Protein AF-0000000076926755 (afdb_homodimer)

Sequence (490 aa):
MQSTLSSTAERVESVRNDLKKEFGEQHVWGTVCDVREGKDVKALVDFARDKLEYIDIWINNAGSNAYSYKPLVETSDEALIEVITTNTLGLMLCCREAINMMWNQPRGGHIFNIDGAGSDGRPTPRFAAYGATKRSVVHLTKSLQAELQMNEVNNVVVHNLSPGMVTTDLLMSGATTKQAKFFINILAETPDVVADYLVPNIREIPTNQSMKPTYIRFLTGLKAYSRIFSRIAFGARRNKYVAEDMQSTLSSTAERVESVRNDLKKEFGEQHVWGTVCDVREGKDVKALVDFARDKLEYIDIWINNAGSNAYSYKPLVETSDEALIEVITTNTLGLMLCCREAINMMWNQPRGGHIFNIDGAGSDGRPTPRFAAYGATKRSVVHLTKSLQAELQMNEVNNVVVHNLSPGMVTTDLLMSGATTKQAKFFINILAETPDVVADYLVPNIREIPTNQSMKPTYIRFLTGLKAYSRIFSRIAFGARRNKYVAED

Nearest PDB structures (foldseek):
  3i4f-assembly1_D  TM=7.980E-01  e=2.449E-10  Bacillus thuringiensis serovar kurstaki str. T03a001
  3i4f-assembly1_C  TM=8.045E-01  e=3.975E-10  Bacillus thuringiensis serovar kurstaki str. T03a001
  3i4f-assembly1_B  TM=7.964E-01  e=2.937E-10  Bacillus thuringiensis serovar kurstaki str. T03a001
  6f9q-assembly1_B  TM=8.185E-01  e=1.182E-09  Nepeta racemosa
  7dld-assembly1_A-2  TM=7.959E-01  e=2.443E-09  Candida parapsilosis

Secondary structure (DSSP, 8-state):
-EEEEES-HHHHHHHHHHHHHHH-GGGEEEEE--TT-HHHHHHHHHHHHHHHSS-SEEEE-----TT--S-GGG--HHHHHHHHIIIIIHHHHHHHHHHHHHHTSTT-EEEEEE--TTTTS---TT-HHHHHHHHHHHHHHHHHHHHHHHTT--SEEEEEEE--SB--HHHHHTTTSHHHHHHHHHH-B-HHHHHHHHHHHHHHHHHTT--S--EEESS-HHHHHHHHHHHHHH-TTTTSSS---/-EEEEES-HHHHHHHHHHHHHHH-GGGEEEEE--TT-HHHHHHHHHHHHHHHSS-SEEEE-----TT--S-GGG--HHHHHHHHIIIIIHHHHHHHHHHHHHHTSTT-EEEEEE--TTTTS---TT-HHHHHHHHHHHHHHHHHHHHHHHTT--SEEEEEEE--SB--HHHHHTTTSHHHHHHHHHH-B-HHHHHHHHHHHHHHHHHTT--S--EEESS-HHHHHHHHHHHHHH-TTTTSSS---

Foldseek 3Di:
DDEDEDQDPVVQVVVQVVVCVVPNNLPYDYDYADLLDLVRLLVVLVVCCVNPVAAAEAELDWADQLLFQAAPVPDDPVSLCCHCSGLAVSVVSNVVNLQVRQLPDPQRYEYEYEADALCVPDQDGSSRSNNVSRVVRNVVQVVVQVVCVVVVRQNYHYEYEYLWAEPDSVLVVPCDDLVSVVLCLQTYDYPVVSCVPVVVVSVVCVVVPPRDYYYHHPDDPVNSVVSVCCCVPPVPSACVPHHHD/DDEDEDQDPVVQVVVQVVVCVVPNNLPYDYDYADLLDLVRLLVVLVVCCVNPVAAAEAELDWADQLLFQAAPVPDDPVSLCCHCSGLAVSVVSNVVNLQVRQLPDPQRYEYEYEADALCVPDQDGSSRSNNVSRVVSNVVQVVVQVVCVVVVRQNYHYEYEYLWAEPDSVLVVPCPDLVSVVLCLQTYDYPVVSCVPVVVVSVVCVVVPPRDYYYHHPDDPVNSVVSVCCCVPPVPSACVPHHHD

Structure (mmCIF, N/CA/C/O backbone):
data_AF-0000000076926755-model_v1
#
loop_
_entity.id
_entity.type
_entity.pdbx_description
1 polymer 'Chlorophyll(Ide) b reductase NOL, chloroplastic'
#
loop_
_atom_site.group_PDB
_atom_site.id
_atom_site.type_symbol
_atom_site.label_atom_id
_atom_site.label_alt_id
_atom_site.label_comp_id
_atom_site.label_asym_id
_atom_site.label_entity_id
_atom_site.label_seq_id
_atom_site.pdbx_PDB_ins_code
_atom_site.Cartn_x
_atom_site.Cartn_y
_atom_site.Cartn_z
_atom_site.occupancy
_atom_site.B_iso_or_equiv
_atom_site.auth_seq_id
_atom_site.auth_comp_id
_atom_site.auth_asym_id
_atom_site.auth_atom_id
_atom_site.pdbx_PDB_model_num
ATOM 1 N N . MET A 1 1 ? -6.684 28.828 9.633 1 37.5 1 MET A N 1
ATOM 2 C CA . MET A 1 1 ? -6.965 28.875 8.203 1 37.5 1 MET A CA 1
ATOM 3 C C . MET A 1 1 ? -7.09 27.469 7.633 1 37.5 1 MET A C 1
ATOM 5 O O . MET A 1 1 ? -6.293 26.578 7.961 1 37.5 1 MET A O 1
ATOM 9 N N . GLN A 1 2 ? -8.445 27.219 7.375 1 45.62 2 GLN A N 1
ATOM 10 C CA . GLN A 1 2 ? -8.742 25.875 6.902 1 45.62 2 GLN A CA 1
ATOM 11 C C . GLN A 1 2 ? -8.875 25.844 5.379 1 45.62 2 GLN A C 1
ATOM 13 O O . GLN A 1 2 ? -9.445 26.766 4.781 1 45.62 2 GLN A O 1
ATOM 18 N N . SER A 1 3 ? -7.938 25.25 4.594 1 45.09 3 SER A N 1
ATOM 19 C CA . SER A 1 3 ? -8.117 25.047 3.16 1 45.09 3 SER A CA 1
ATOM 20 C C . SER A 1 3 ? -8.703 23.672 2.863 1 45.09 3 SER A C 1
ATOM 22 O O . SER A 1 3 ? -8.359 22.688 3.52 1 45.09 3 SER A O 1
ATOM 24 N N . THR A 1 4 ? -9.898 23.812 2.184 1 48.66 4 THR A N 1
ATOM 25 C CA . THR A 1 4 ? -10.547 22.578 1.737 1 48.66 4 THR A CA 1
ATOM 26 C C . THR A 1 4 ? -10.242 22.312 0.268 1 48.66 4 THR A C 1
ATOM 28 O O . THR A 1 4 ? -10.266 23.234 -0.556 1 48.66 4 THR A O 1
ATOM 31 N N . LEU A 1 5 ? -9.805 21.125 -0.009 1 54.97 5 LEU A N 1
ATOM 32 C CA . LEU A 1 5 ? -9.492 20.688 -1.364 1 54.97 5 LEU A CA 1
ATOM 33 C C . LEU A 1 5 ? -10.445 19.594 -1.812 1 54.97 5 LEU A C 1
ATOM 35 O O . LEU A 1 5 ? -10.82 18.734 -1.014 1 54.97 5 LEU A O 1
ATOM 39 N N . SER A 1 6 ? -11.18 19.953 -2.865 1 61 6 SER A N 1
ATOM 40 C CA . SER A 1 6 ? -11.984 18.891 -3.482 1 61 6 SER A CA 1
ATOM 41 C C . SER A 1 6 ? -11.688 18.781 -4.973 1 61 6 SER A C 1
ATOM 43 O O . SER A 1 6 ? -11.07 19.672 -5.562 1 61 6 SER A O 1
ATOM 45 N N . SER A 1 7 ? -12.102 17.719 -5.492 1 66.38 7 SER A N 1
ATOM 46 C CA . SER A 1 7 ? -11.844 17.453 -6.902 1 66.38 7 SER A CA 1
ATOM 47 C C . SER A 1 7 ? -12.859 18.172 -7.793 1 66.38 7 SER A C 1
ATOM 49 O O . SER A 1 7 ? -12.648 18.297 -9 1 66.38 7 SER A O 1
ATOM 51 N N . THR A 1 8 ? -13.844 18.656 -7.094 1 69.69 8 THR A N 1
ATOM 52 C CA . THR A 1 8 ? -14.836 19.297 -7.949 1 69.69 8 THR A CA 1
ATOM 53 C C . THR A 1 8 ? -15.086 20.734 -7.496 1 69.69 8 THR A C 1
ATOM 55 O O . THR A 1 8 ? -15.188 21.016 -6.301 1 69.69 8 THR A O 1
ATOM 58 N N . ALA A 1 9 ? -15.242 21.578 -8.508 1 75.19 9 ALA A N 1
ATOM 59 C CA . ALA A 1 9 ? -15.414 23 -8.281 1 75.19 9 ALA A CA 1
ATOM 60 C C . ALA A 1 9 ? -16.703 23.297 -7.512 1 75.19 9 ALA A C 1
ATOM 62 O O . ALA A 1 9 ? -16.719 24.125 -6.609 1 75.19 9 ALA A O 1
ATOM 63 N N . GLU A 1 10 ? -17.734 22.609 -7.871 1 75.19 10 GLU A N 1
ATOM 64 C CA . GLU A 1 10 ? -19.031 22.844 -7.23 1 75.19 10 GLU A CA 1
ATOM 65 C C . GLU A 1 10 ? -18.969 22.547 -5.738 1 75.19 10 GLU A C 1
ATOM 67 O O . GLU A 1 10 ? -19.484 23.312 -4.922 1 75.19 10 GLU A O 1
ATOM 72 N N . ARG A 1 11 ? -18.359 21.578 -5.484 1 76.5 11 ARG A N 1
ATOM 73 C CA . ARG A 1 11 ? -18.234 21.203 -4.082 1 76.5 11 ARG A CA 1
ATOM 74 C C . ARG A 1 11 ? -17.359 22.188 -3.32 1 76.5 11 ARG A C 1
ATOM 76 O O . ARG A 1 11 ? -17.641 22.516 -2.166 1 76.5 11 ARG A O 1
ATOM 83 N N . VAL A 1 12 ? -16.359 22.688 -3.943 1 80.56 12 VAL A N 1
ATOM 84 C CA . VAL A 1 12 ? -15.461 23.641 -3.309 1 80.56 12 VAL A CA 1
ATOM 85 C C . VAL A 1 12 ? -16.219 24.938 -2.988 1 80.56 12 VAL A C 1
ATOM 87 O O . VAL A 1 12 ? -16.125 25.453 -1.876 1 80.56 12 VAL A O 1
ATOM 90 N N . GLU A 1 13 ? -16.938 25.328 -3.924 1 82.12 13 GLU A N 1
ATOM 91 C CA . GLU A 1 13 ? -17.672 26.578 -3.754 1 82.12 13 GLU A CA 1
ATOM 92 C C . GLU A 1 13 ? -18.734 26.453 -2.666 1 82.12 13 GLU A C 1
ATOM 94 O O . GLU A 1 13 ? -18.906 27.359 -1.848 1 82.12 13 GLU A O 1
ATOM 99 N N . SER A 1 14 ? -19.422 25.344 -2.691 1 82.06 14 SER A N 1
ATOM 100 C CA . SER A 1 14 ? -20.453 25.125 -1.7 1 82.06 14 SER A CA 1
ATOM 101 C C . SER A 1 14 ? -19.891 25.094 -0.287 1 82.06 14 SER A C 1
ATOM 103 O O . SER A 1 14 ? -20.391 25.781 0.604 1 82.06 14 SER A O 1
ATOM 105 N N . VAL A 1 15 ? -18.875 24.406 -0.114 1 81.5 15 VAL A N 1
ATOM 106 C CA . VAL A 1 15 ? -18.25 24.281 1.201 1 81.5 15 VAL A CA 1
ATOM 107 C C . VAL A 1 15 ? -17.641 25.609 1.622 1 81.5 15 VAL A C 1
ATOM 109 O O . VAL A 1 15 ? -17.766 26.016 2.779 1 81.5 15 VAL A O 1
ATOM 112 N N . ARG A 1 16 ? -17.016 26.266 0.679 1 83.38 16 ARG A N 1
ATOM 113 C CA . ARG A 1 16 ? -16.422 27.562 0.961 1 83.38 16 ARG A CA 1
ATOM 114 C C . ARG A 1 16 ? -17.469 28.562 1.439 1 83.38 16 ARG A C 1
ATOM 116 O O . ARG A 1 16 ? -17.25 29.281 2.41 1 83.38 16 ARG A O 1
ATOM 123 N N . ASN A 1 17 ? -18.531 28.562 0.811 1 85.44 17 ASN A N 1
ATOM 124 C CA . ASN A 1 17 ? -19.594 29.484 1.164 1 85.44 17 ASN A CA 1
ATOM 125 C C . ASN A 1 17 ? -20.156 29.188 2.559 1 85.44 17 ASN A C 1
ATOM 127 O O . ASN A 1 17 ? -20.391 30.109 3.338 1 85.44 17 ASN A O 1
ATOM 131 N N . ASP A 1 18 ? -20.281 27.984 2.803 1 84.31 18 ASP A N 1
ATOM 132 C CA . ASP A 1 18 ? -20.781 27.594 4.113 1 84.31 18 ASP A CA 1
ATOM 133 C C . ASP A 1 18 ? -19.812 27.984 5.219 1 84.31 18 ASP A C 1
ATOM 135 O O . ASP A 1 18 ? -20.219 28.5 6.266 1 84.31 18 ASP A O 1
ATOM 139 N N . LEU A 1 19 ? -18.562 27.797 4.98 1 85.62 19 LEU A N 1
ATOM 140 C CA . LEU A 1 19 ? -17.547 28.062 5.988 1 85.62 19 LEU A CA 1
ATOM 141 C C . LEU A 1 19 ? -17.328 29.562 6.152 1 85.62 19 LEU A C 1
ATOM 143 O O . LEU A 1 19 ? -17.078 30.047 7.262 1 85.62 19 LEU A O 1
ATOM 147 N N . LYS A 1 20 ? -17.484 30.234 5.082 1 85.19 20 LYS A N 1
ATOM 148 C CA . LYS A 1 20 ? -17.344 31.688 5.141 1 85.19 20 LYS A CA 1
ATOM 149 C C . LYS A 1 20 ? -18.453 32.312 5.988 1 85.19 20 LYS A C 1
ATOM 151 O O . LYS A 1 20 ? -18.203 33.281 6.711 1 85.19 20 LYS A O 1
ATOM 156 N N . LYS A 1 21 ? -19.562 31.797 5.836 1 87.5 21 LYS A N 1
ATOM 157 C CA . LYS A 1 21 ? -20.688 32.312 6.613 1 87.5 21 LYS A CA 1
ATOM 158 C C . LYS A 1 21 ? -20.469 32.062 8.109 1 87.5 21 LYS A C 1
ATOM 160 O O . LYS A 1 21 ? -20.797 32.938 8.93 1 87.5 21 LYS A O 1
ATOM 165 N N . GLU A 1 22 ? -19.812 31.031 8.328 1 83.81 22 GLU A N 1
ATOM 166 C CA . GLU A 1 22 ? -19.672 30.641 9.727 1 83.81 22 GLU A CA 1
ATOM 167 C C . GLU A 1 22 ? -18.438 31.281 10.359 1 83.81 22 GLU A C 1
ATOM 169 O O . GLU A 1 22 ? -18.453 31.672 11.531 1 83.81 22 GLU A O 1
ATOM 174 N N . PHE A 1 23 ? -17.375 31.422 9.625 1 84.56 23 PHE A N 1
ATOM 175 C CA . PHE A 1 23 ? -16.094 31.766 10.258 1 84.56 23 PHE A CA 1
ATOM 176 C C . PHE A 1 23 ? -15.562 33.094 9.711 1 84.56 23 PHE A C 1
ATOM 178 O O . PHE A 1 23 ? -14.578 33.625 10.234 1 84.56 23 PHE A O 1
ATOM 185 N N . GLY A 1 24 ? -16.188 33.594 8.656 1 83.12 24 GLY A N 1
ATOM 186 C CA . GLY A 1 24 ? -15.734 34.844 8.062 1 83.12 24 GLY A CA 1
ATOM 187 C C . GLY A 1 24 ? -14.906 34.625 6.809 1 83.12 24 GLY A C 1
ATOM 188 O O . GLY A 1 24 ? -14.227 33.594 6.668 1 83.12 24 GLY A O 1
ATOM 189 N N . GLU A 1 25 ? -14.93 35.531 5.926 1 79.06 25 GLU A N 1
ATOM 190 C CA . GLU A 1 25 ? -14.32 35.469 4.602 1 79.06 25 GLU A CA 1
ATOM 191 C C . GLU A 1 25 ? -12.797 35.375 4.703 1 79.06 25 GLU A C 1
ATOM 193 O O . GLU A 1 25 ? -12.141 34.781 3.852 1 79.06 25 GLU A O 1
ATOM 198 N N . GLN A 1 26 ? -12.344 35.875 5.742 1 78.56 26 GLN A N 1
ATOM 199 C CA . GLN A 1 26 ? -10.891 36 5.852 1 78.56 26 GLN A CA 1
ATOM 200 C C . GLN A 1 26 ? -10.273 34.719 6.395 1 78.56 26 GLN A C 1
ATOM 202 O O . GLN A 1 26 ? -9.047 34.562 6.414 1 78.56 26 GLN A O 1
ATOM 207 N N . HIS A 1 27 ? -11.078 33.781 6.609 1 85.06 27 HIS A N 1
ATOM 208 C CA . HIS A 1 27 ? -10.547 32.625 7.297 1 85.06 27 HIS A CA 1
ATOM 209 C C . HIS A 1 27 ? -10.664 31.359 6.434 1 85.06 27 HIS A C 1
ATOM 211 O O . HIS A 1 27 ? -10.188 30.297 6.812 1 85.06 27 HIS A O 1
ATOM 217 N N . VAL A 1 28 ? -11.25 31.531 5.242 1 88.69 28 VAL A N 1
ATOM 218 C CA . VAL A 1 28 ? -11.547 30.344 4.453 1 88.69 28 VAL A CA 1
ATOM 219 C C . VAL A 1 28 ? -11.156 30.578 2.994 1 88.69 28 VAL A C 1
ATOM 221 O O . VAL A 1 28 ? -11.539 31.594 2.402 1 88.69 28 VAL A O 1
ATOM 224 N N . TRP A 1 29 ? -10.336 29.703 2.521 1 89.81 29 TRP A N 1
ATOM 225 C CA . TRP A 1 29 ? -9.992 29.703 1.104 1 89.81 29 TRP A CA 1
ATOM 226 C C . TRP A 1 29 ? -10.266 28.344 0.477 1 89.81 29 TRP A C 1
ATOM 228 O O . TRP A 1 29 ? -10.266 27.328 1.172 1 89.81 29 TRP A O 1
ATOM 238 N N . GLY A 1 30 ? -10.625 28.328 -0.772 1 89.19 30 GLY A N 1
ATOM 239 C CA . GLY A 1 30 ? -10.867 27.094 -1.486 1 89.19 30 GLY A CA 1
ATOM 240 C C . GLY A 1 30 ? -10.359 27.109 -2.914 1 89.19 30 GLY A C 1
ATOM 241 O O . GLY A 1 30 ? -10.414 28.141 -3.584 1 89.19 30 GLY A O 1
ATOM 242 N N . THR A 1 31 ? -9.82 26.062 -3.338 1 90.88 31 THR A N 1
ATOM 243 C CA . THR A 1 31 ? -9.406 25.891 -4.727 1 90.88 31 THR A CA 1
ATOM 244 C C . THR A 1 31 ? -9.586 24.453 -5.18 1 90.88 31 THR A C 1
ATOM 246 O O . THR A 1 31 ? -9.68 23.547 -4.348 1 90.88 31 THR A O 1
ATOM 249 N N . VAL A 1 32 ? -9.758 24.266 -6.453 1 92.06 32 VAL A N 1
ATOM 250 C CA . VAL A 1 32 ? -9.883 22.922 -7.027 1 92.06 32 VAL A CA 1
ATOM 251 C C . VAL A 1 32 ? -8.5 22.297 -7.207 1 92.06 32 VAL A C 1
ATOM 253 O O . VAL A 1 32 ? -7.574 22.969 -7.676 1 92.06 32 VAL A O 1
ATOM 256 N N . CYS A 1 33 ? -8.383 21.078 -6.754 1 93.94 33 CYS A N 1
ATOM 257 C CA . CYS A 1 33 ? -7.117 20.359 -6.871 1 93.94 33 CYS A CA 1
ATOM 258 C C . CYS A 1 33 ? -7.359 18.875 -7.074 1 93.94 33 CYS A C 1
ATOM 260 O O . CYS A 1 33 ? -7.996 18.219 -6.242 1 93.94 33 CYS A O 1
ATOM 262 N N . ASP A 1 34 ? -6.938 18.375 -8.195 1 94.62 34 ASP A N 1
ATOM 263 C CA . ASP A 1 34 ? -6.848 16.922 -8.359 1 94.62 34 ASP A CA 1
ATOM 264 C C . ASP A 1 34 ? -5.523 16.391 -7.824 1 94.62 34 ASP A C 1
ATOM 266 O O . ASP A 1 34 ? -4.477 16.578 -8.445 1 94.62 34 ASP A O 1
ATOM 270 N N . VAL A 1 35 ? -5.582 15.695 -6.691 1 96.38 35 VAL A N 1
ATOM 271 C CA . VAL A 1 35 ? -4.371 15.297 -5.984 1 96.38 35 VAL A CA 1
ATOM 272 C C . VAL A 1 35 ? -3.594 14.281 -6.82 1 96.38 35 VAL A C 1
ATOM 274 O O . VAL A 1 35 ? -2.426 14 -6.543 1 96.38 35 VAL A O 1
ATOM 277 N N . ARG A 1 36 ? -4.215 13.727 -7.859 1 96 36 ARG A N 1
ATOM 278 C CA . ARG A 1 36 ? -3.574 12.734 -8.719 1 96 36 ARG A CA 1
ATOM 279 C C . ARG A 1 36 ? -2.627 13.391 -9.711 1 96 36 ARG A C 1
ATOM 281 O O . ARG A 1 36 ? -1.838 12.711 -10.375 1 96 36 ARG A O 1
ATOM 288 N N . GLU A 1 37 ? -2.721 14.664 -9.805 1 96.5 37 GLU A N 1
ATOM 289 C CA . GLU A 1 37 ? -1.936 15.438 -10.758 1 96.5 37 GLU A CA 1
ATOM 290 C C . GLU A 1 37 ? -0.885 16.297 -10.055 1 96.5 37 GLU A C 1
ATOM 292 O O . GLU A 1 37 ? -1.224 17.234 -9.328 1 96.5 37 GLU A O 1
ATOM 297 N N . GLY A 1 38 ? 0.389 16.031 -10.414 1 96.88 38 GLY A N 1
ATOM 298 C CA . GLY A 1 38 ? 1.483 16.75 -9.789 1 96.88 38 GLY A CA 1
ATOM 299 C C . GLY A 1 38 ? 1.378 18.266 -9.969 1 96.88 38 GLY A C 1
ATOM 300 O O . GLY A 1 38 ? 1.615 19.016 -9.023 1 96.88 38 GLY A O 1
ATOM 301 N N . LYS A 1 39 ? 1.017 18.672 -11.102 1 97.19 39 LYS A N 1
ATOM 302 C CA . LYS A 1 39 ? 0.917 20.094 -11.398 1 97.19 39 LYS A CA 1
ATOM 303 C C . LYS A 1 39 ? -0.149 20.766 -10.539 1 97.19 39 LYS A C 1
ATOM 305 O O . LYS A 1 39 ? 0.01 21.906 -10.125 1 97.19 39 LYS A O 1
ATOM 310 N N . ASP A 1 40 ? -1.27 20.078 -10.281 1 96.38 40 ASP A N 1
ATOM 311 C CA . ASP A 1 40 ? -2.336 20.625 -9.453 1 96.38 40 ASP A CA 1
ATOM 312 C C . ASP A 1 40 ? -1.882 20.766 -8 1 96.38 40 ASP A C 1
ATOM 314 O O . ASP A 1 40 ? -2.221 21.734 -7.328 1 96.38 40 ASP A O 1
ATOM 318 N N . VAL A 1 41 ? -1.158 19.781 -7.496 1 96.75 41 VAL A N 1
ATOM 319 C CA . VAL A 1 41 ? -0.674 19.812 -6.121 1 96.75 41 VAL A CA 1
ATOM 320 C C . VAL A 1 41 ? 0.318 20.969 -5.949 1 96.75 41 VAL A C 1
ATOM 322 O O . VAL A 1 41 ? 0.284 21.688 -4.949 1 96.75 41 VAL A O 1
ATOM 325 N N . LYS A 1 42 ? 1.148 21.125 -6.914 1 96.5 42 LYS A N 1
ATOM 326 C CA . LYS A 1 42 ? 2.07 22.25 -6.879 1 96.5 42 LYS A CA 1
ATOM 327 C C . LYS A 1 42 ? 1.312 23.578 -6.871 1 96.5 42 LYS A C 1
ATOM 329 O O . LYS A 1 42 ? 1.674 24.5 -6.133 1 96.5 42 LYS A O 1
ATOM 334 N N . ALA A 1 43 ? 0.342 23.656 -7.707 1 96.06 43 ALA A N 1
ATOM 335 C CA . ALA A 1 43 ? -0.483 24.859 -7.758 1 96.06 43 ALA A CA 1
ATOM 336 C C . ALA A 1 43 ? -1.163 25.125 -6.418 1 96.06 43 ALA A C 1
ATOM 338 O O . ALA A 1 43 ? -1.342 26.266 -6.016 1 96.06 43 ALA A O 1
ATOM 339 N N . LEU A 1 44 ? -1.587 24.062 -5.789 1 94.81 44 LEU A N 1
ATOM 340 C CA . LEU A 1 44 ? -2.199 24.172 -4.469 1 94.81 44 LEU A CA 1
ATOM 341 C C . LEU A 1 44 ? -1.22 24.781 -3.467 1 94.81 44 LEU A C 1
ATOM 343 O O . LEU A 1 44 ? -1.598 25.641 -2.662 1 94.81 44 LEU A O 1
ATOM 347 N N . VAL A 1 45 ? 0.022 24.359 -3.506 1 94.62 45 VAL A N 1
ATOM 348 C CA . VAL A 1 45 ? 1.057 24.875 -2.617 1 94.62 45 VAL A CA 1
ATOM 349 C C . VAL A 1 45 ? 1.284 26.359 -2.896 1 94.62 45 VAL A C 1
ATOM 351 O O . VAL A 1 45 ? 1.357 27.172 -1.969 1 94.62 45 VAL A O 1
ATOM 354 N N . ASP A 1 46 ? 1.358 26.672 -4.148 1 94.69 46 ASP A N 1
ATOM 355 C CA . ASP A 1 46 ? 1.537 28.062 -4.531 1 94.69 46 ASP A CA 1
ATOM 356 C C . ASP A 1 46 ? 0.37 28.922 -4.043 1 94.69 46 ASP A C 1
ATOM 358 O O . ASP A 1 46 ? 0.573 30.016 -3.531 1 94.69 46 ASP A O 1
ATOM 362 N N . PHE A 1 47 ? -0.823 28.438 -4.227 1 94 47 PHE A N 1
ATOM 363 C CA . PHE A 1 47 ? -2.035 29.109 -3.775 1 94 47 PHE A CA 1
ATOM 364 C C . PHE A 1 47 ? -1.993 29.344 -2.27 1 94 47 PHE A C 1
ATOM 366 O O . PHE A 1 47 ? -2.299 30.438 -1.796 1 94 47 PHE A O 1
ATOM 373 N N . ALA A 1 48 ? -1.626 28.312 -1.55 1 91.81 48 ALA A N 1
ATOM 374 C CA . ALA A 1 48 ? -1.545 28.406 -0.094 1 91.81 48 ALA A CA 1
ATOM 375 C C . ALA A 1 48 ? -0.498 29.438 0.335 1 91.81 48 ALA A C 1
ATOM 377 O O . ALA A 1 48 ? -0.724 30.203 1.269 1 91.81 48 ALA A O 1
ATOM 378 N N . ARG A 1 49 ? 0.631 29.438 -0.314 1 90.88 49 ARG A N 1
ATOM 379 C CA . ARG A 1 49 ? 1.682 30.406 -0.009 1 90.88 49 ARG A CA 1
ATOM 380 C C . ARG A 1 49 ? 1.206 31.828 -0.263 1 90.88 49 ARG A C 1
ATOM 382 O O . ARG A 1 49 ? 1.494 32.75 0.522 1 90.88 49 ARG A O 1
ATOM 389 N N . ASP A 1 50 ? 0.53 31.953 -1.307 1 92.69 50 ASP A N 1
ATOM 390 C CA . ASP A 1 50 ? 0.047 33.281 -1.686 1 92.69 50 ASP A CA 1
ATOM 391 C C . ASP A 1 50 ? -0.969 33.812 -0.673 1 92.69 50 ASP A C 1
ATOM 393 O O . ASP A 1 50 ? -0.947 35 -0.318 1 92.69 50 ASP A O 1
ATOM 397 N N . LYS A 1 51 ? -1.78 32.938 -0.207 1 90.69 51 LYS A N 1
ATOM 398 C CA . LYS A 1 51 ? -2.893 33.344 0.634 1 90.69 51 LYS A CA 1
ATOM 399 C C . LYS A 1 51 ? -2.5 33.344 2.107 1 90.69 51 LYS A C 1
ATOM 401 O O . LYS A 1 51 ? -2.963 34.188 2.881 1 90.69 51 LYS A O 1
ATOM 406 N N . LEU A 1 52 ? -1.679 32.406 2.473 1 90.5 52 LEU A N 1
ATOM 407 C CA . LEU A 1 52 ? -1.439 32.188 3.895 1 90.5 52 LEU A CA 1
ATOM 408 C C . LEU A 1 52 ? 0.003 32.531 4.262 1 90.5 52 LEU A C 1
ATOM 410 O O . LEU A 1 52 ? 0.33 32.656 5.441 1 90.5 52 LEU A O 1
ATOM 414 N N . GLU A 1 53 ? 0.893 32.594 3.248 1 89.38 53 GLU A N 1
ATOM 415 C CA . GLU A 1 53 ? 2.318 32.875 3.42 1 89.38 53 GLU A CA 1
ATOM 416 C C . GLU A 1 53 ? 3.055 31.609 3.904 1 89.38 53 GLU A C 1
ATOM 418 O O . GLU A 1 53 ? 4.129 31.281 3.396 1 89.38 53 GLU A O 1
ATOM 423 N N . TYR A 1 54 ? 2.447 30.984 4.961 1 91.88 54 TYR A N 1
ATOM 424 C CA . TYR A 1 54 ? 3.023 29.734 5.445 1 91.88 54 TYR A CA 1
ATOM 425 C C . TYR A 1 54 ? 1.933 28.766 5.906 1 91.88 54 TYR A C 1
ATOM 427 O O . TYR A 1 54 ? 0.783 29.172 6.098 1 91.88 54 TYR A O 1
ATOM 435 N N . ILE A 1 55 ? 2.314 27.484 6.023 1 93.44 55 ILE A N 1
ATOM 436 C CA . ILE A 1 55 ? 1.379 26.438 6.449 1 93.44 55 ILE A CA 1
ATOM 437 C C . ILE A 1 55 ? 1.931 25.719 7.676 1 93.44 55 ILE A C 1
ATOM 439 O O . ILE A 1 55 ? 3.014 25.125 7.625 1 93.44 55 ILE A O 1
ATOM 443 N N . ASP A 1 56 ? 1.168 25.766 8.734 1 94.19 56 ASP A N 1
ATOM 444 C CA . ASP A 1 56 ? 1.591 25.094 9.953 1 94.19 56 ASP A CA 1
ATOM 445 C C . ASP A 1 56 ? 1.149 23.625 9.945 1 94.19 56 ASP A C 1
ATOM 447 O O . ASP A 1 56 ? 1.86 22.75 10.453 1 94.19 56 ASP A O 1
ATOM 451 N N . ILE A 1 57 ? -0.045 23.438 9.422 1 96.5 57 ILE A N 1
ATOM 452 C CA . ILE A 1 57 ? -0.646 22.109 9.445 1 96.5 57 ILE A CA 1
ATOM 453 C C . ILE A 1 57 ? -1.13 21.734 8.047 1 96.5 57 ILE A C 1
ATOM 455 O O . ILE A 1 57 ? -1.822 22.516 7.395 1 96.5 57 ILE A O 1
ATOM 459 N N . TRP A 1 58 ? -0.688 20.625 7.574 1 96.69 58 TRP A N 1
ATOM 460 C CA . TRP A 1 58 ? -1.136 20.031 6.316 1 96.69 58 TRP A CA 1
ATOM 461 C C . TRP A 1 58 ? -1.818 18.703 6.562 1 96.69 58 TRP A C 1
ATOM 463 O O . TRP A 1 58 ? -1.222 17.781 7.141 1 96.69 58 TRP A O 1
ATOM 473 N N . ILE A 1 59 ? -3.088 18.578 6.18 1 96.81 59 ILE A N 1
ATOM 474 C CA . ILE A 1 59 ? -3.811 17.328 6.395 1 96.81 59 ILE A CA 1
ATOM 475 C C . ILE A 1 59 ? -4.152 16.688 5.047 1 96.81 59 ILE A C 1
ATOM 477 O O . ILE A 1 59 ? -4.895 17.266 4.25 1 96.81 59 ILE A O 1
ATOM 481 N N . ASN A 1 60 ? -3.557 15.547 4.762 1 96.56 60 ASN A N 1
ATOM 482 C CA . ASN A 1 60 ? -3.934 14.742 3.607 1 96.56 60 ASN A CA 1
ATOM 483 C C . ASN A 1 60 ? -5.156 13.875 3.902 1 96.56 60 ASN A C 1
ATOM 485 O O . ASN A 1 60 ? -5.035 12.805 4.496 1 96.56 60 ASN A O 1
ATOM 489 N N . ASN A 1 61 ? -6.254 14.312 3.379 1 92.12 61 ASN A N 1
ATOM 490 C CA . ASN A 1 61 ? -7.512 13.648 3.705 1 92.12 61 ASN A CA 1
ATOM 491 C C . ASN A 1 61 ? -8.148 13.023 2.471 1 92.12 61 ASN A C 1
ATOM 493 O O . ASN A 1 61 ? -9.078 12.219 2.588 1 92.12 61 ASN A O 1
ATOM 497 N N . ALA A 1 62 ? -7.629 13.391 1.316 1 88.62 62 ALA A N 1
ATOM 498 C CA . ALA A 1 62 ? -8.219 12.852 0.097 1 88.62 62 ALA A CA 1
ATOM 499 C C . ALA A 1 62 ? -8.117 11.328 0.07 1 88.62 62 ALA A C 1
ATOM 501 O O . ALA A 1 62 ? -7.082 10.758 0.428 1 88.62 62 ALA A O 1
ATOM 502 N N . GLY A 1 63 ? -9.18 10.672 -0.24 1 88.69 63 GLY A N 1
ATOM 503 C CA . GLY A 1 63 ? -9.281 9.227 -0.363 1 88.69 63 GLY A CA 1
ATOM 504 C C . GLY A 1 63 ? -10.531 8.781 -1.103 1 88.69 63 GLY A C 1
ATOM 505 O O . GLY A 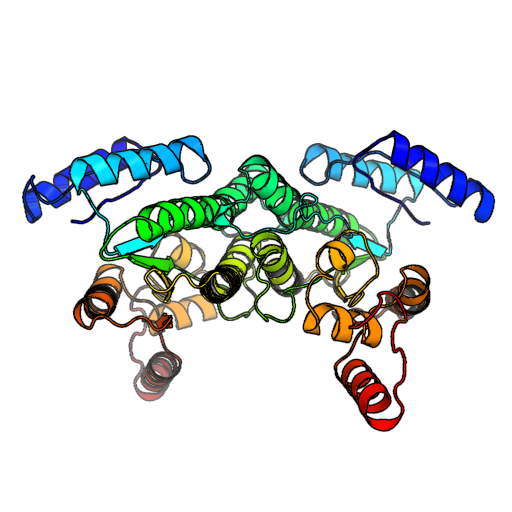1 63 ? -11.562 9.461 -1.062 1 88.69 63 GLY A O 1
ATOM 506 N N . SER A 1 64 ? -10.391 7.668 -1.738 1 88.25 64 SER A N 1
ATOM 507 C CA . SER A 1 64 ? -11.523 7.148 -2.508 1 88.25 64 SER A CA 1
ATOM 508 C C . SER A 1 64 ? -11.617 5.629 -2.395 1 88.25 64 SER A C 1
ATOM 510 O O . SER A 1 64 ? -10.594 4.949 -2.264 1 88.25 64 SER A O 1
ATOM 512 N N . ASN A 1 65 ? -12.828 5.133 -2.402 1 88.12 65 ASN A N 1
ATOM 513 C CA . ASN A 1 65 ? -13.094 3.717 -2.625 1 88.12 65 ASN A CA 1
ATOM 514 C C . ASN A 1 65 ? -13.805 3.482 -3.957 1 88.12 65 ASN A C 1
ATOM 516 O O . ASN A 1 65 ? -14.391 2.42 -4.176 1 88.12 65 ASN A O 1
ATOM 520 N N . ALA A 1 66 ? -13.836 4.559 -4.734 1 86.25 66 ALA A N 1
ATOM 521 C CA . ALA A 1 66 ? -14.5 4.562 -6.035 1 86.25 66 ALA A CA 1
ATOM 522 C C . ALA A 1 66 ? -15.984 4.242 -5.891 1 86.25 66 ALA A C 1
ATOM 524 O O . ALA A 1 66 ? -16.578 3.617 -6.77 1 86.25 66 ALA A O 1
ATOM 525 N N . TYR A 1 67 ? -16.5 4.52 -4.711 1 79.38 67 TYR A N 1
ATOM 526 C CA . TYR A 1 67 ? -17.922 4.309 -4.402 1 79.38 67 TYR A CA 1
ATOM 527 C C . TYR A 1 67 ? -18.328 2.875 -4.703 1 79.38 67 TYR A C 1
ATOM 529 O O . TYR A 1 67 ? -19.375 2.637 -5.301 1 79.38 67 TYR A O 1
ATOM 537 N N . SER A 1 68 ? -17.484 2.004 -4.363 1 80 68 SER A N 1
ATOM 538 C CA . SER A 1 68 ? -17.766 0.608 -4.688 1 80 68 SER A CA 1
ATOM 539 C C . SER A 1 68 ? -17.531 -0.296 -3.482 1 80 68 SER A C 1
ATOM 541 O O . SER A 1 68 ? -16.609 -0.062 -2.695 1 80 68 SER A O 1
ATOM 543 N N . TYR A 1 69 ? -18.484 -1.188 -3.234 1 86.44 69 TYR A N 1
ATOM 544 C CA . TYR A 1 69 ? -18.391 -2.252 -2.242 1 86.44 69 TYR A CA 1
ATOM 545 C C . TYR A 1 69 ? -18.562 -3.619 -2.891 1 86.44 69 TYR A C 1
ATOM 547 O O . TYR A 1 69 ? -19.672 -4.172 -2.906 1 86.44 69 TYR A O 1
ATOM 555 N N . LYS A 1 70 ? -17.531 -4.152 -3.383 1 91.31 70 LYS A N 1
ATOM 556 C CA . LYS A 1 70 ? -17.547 -5.43 -4.094 1 91.31 70 LYS A CA 1
ATOM 557 C C . LYS A 1 70 ? -16.172 -6.105 -4.043 1 91.31 70 LYS A C 1
ATOM 559 O O . LYS A 1 70 ? -15.164 -5.449 -3.791 1 91.31 70 LYS A O 1
ATOM 564 N N . PRO A 1 71 ? -16.203 -7.414 -4.324 1 94.69 71 PRO A N 1
ATOM 565 C CA . PRO A 1 71 ? -14.922 -8.109 -4.422 1 94.69 71 PRO A CA 1
ATOM 566 C C . PRO A 1 71 ? -14.023 -7.539 -5.52 1 94.69 71 PRO A C 1
ATOM 568 O O . PRO A 1 71 ? -14.523 -6.969 -6.496 1 94.69 71 PRO A O 1
ATOM 571 N N . LEU A 1 72 ? -12.727 -7.703 -5.348 1 96.94 72 LEU A N 1
ATOM 572 C CA . LEU A 1 72 ? -11.766 -7.164 -6.305 1 96.94 72 LEU A CA 1
ATOM 573 C C . LEU A 1 72 ? -12.039 -7.691 -7.707 1 96.94 72 LEU A C 1
ATOM 575 O O . LEU A 1 72 ? -11.914 -6.957 -8.688 1 96.94 72 LEU A O 1
ATOM 579 N N . VAL A 1 73 ? -12.516 -8.914 -7.805 1 96.69 73 VAL A N 1
ATOM 580 C CA . VAL A 1 73 ? -12.695 -9.578 -9.094 1 96.69 73 VAL A CA 1
ATOM 581 C C . VAL A 1 73 ? -13.812 -8.898 -9.875 1 96.69 73 VAL A C 1
ATOM 583 O O . VAL A 1 73 ? -13.93 -9.07 -11.094 1 96.69 73 VAL A O 1
ATOM 586 N N . GLU A 1 74 ? -14.609 -8.148 -9.219 1 96.31 74 GLU A N 1
ATOM 587 C CA . GLU A 1 74 ? -15.727 -7.449 -9.836 1 96.31 74 GLU A CA 1
ATOM 588 C C . GLU A 1 74 ? -15.422 -5.965 -10.016 1 96.31 74 GLU A C 1
ATOM 590 O O . GLU A 1 74 ? -16.234 -5.219 -10.555 1 96.31 74 GLU A O 1
ATOM 595 N N . THR A 1 75 ? -14.344 -5.551 -9.609 1 96.25 75 THR A N 1
ATOM 596 C CA . THR A 1 75 ? -13.992 -4.137 -9.625 1 96.25 75 THR A CA 1
ATOM 597 C C . THR A 1 75 ? -13.438 -3.732 -10.984 1 96.25 75 THR A C 1
ATOM 599 O O . THR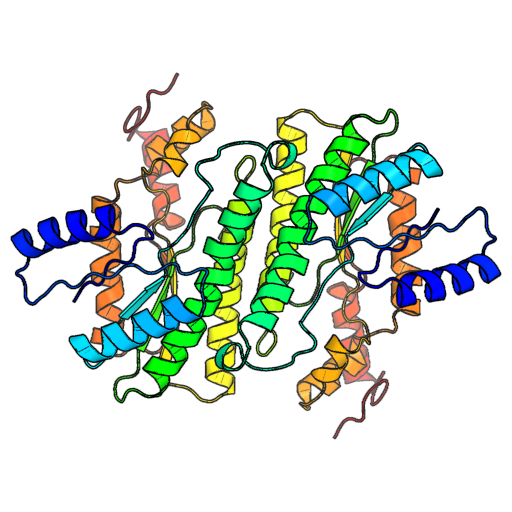 A 1 75 ? -12.586 -4.43 -11.547 1 96.25 75 THR A O 1
ATOM 602 N N . SER A 1 76 ? -13.891 -2.641 -11.523 1 96.94 76 SER A N 1
ATOM 603 C CA . SER A 1 76 ? -13.492 -2.193 -12.852 1 96.94 76 SER A CA 1
ATOM 604 C C . SER A 1 76 ? -12.078 -1.616 -12.836 1 96.94 76 SER A C 1
ATOM 606 O O . SER A 1 76 ? -11.562 -1.247 -11.773 1 96.94 76 SER A O 1
ATOM 608 N N . ASP A 1 77 ? -11.492 -1.52 -14.078 1 97.62 77 ASP A N 1
ATOM 609 C CA . ASP A 1 77 ? -10.195 -0.865 -14.211 1 97.62 77 ASP A CA 1
ATOM 610 C C . ASP A 1 77 ? -10.25 0.573 -13.695 1 97.62 77 ASP A C 1
ATOM 612 O O . ASP A 1 77 ? -9.352 1.016 -12.977 1 97.62 77 ASP A O 1
ATOM 616 N N . GLU A 1 78 ? -11.266 1.194 -14.07 1 97.06 78 GLU A N 1
ATOM 617 C CA . GLU A 1 78 ? -11.422 2.604 -13.719 1 97.06 78 GLU A CA 1
ATOM 618 C C . GLU A 1 78 ? -11.5 2.789 -12.211 1 97.06 78 GLU A C 1
ATOM 620 O O . GLU A 1 78 ? -10.914 3.727 -11.664 1 97.06 78 GLU A O 1
ATOM 625 N N . ALA A 1 79 ? -12.219 1.929 -11.555 1 96.31 79 ALA A N 1
ATOM 626 C CA . ALA A 1 79 ? -12.352 2.008 -10.102 1 96.31 79 ALA A CA 1
ATOM 627 C C . ALA A 1 79 ? -11.008 1.749 -9.414 1 96.31 79 ALA A C 1
ATOM 629 O O . ALA A 1 79 ? -10.641 2.453 -8.477 1 96.31 79 ALA A O 1
ATOM 630 N N . LEU A 1 80 ? -10.297 0.753 -9.883 1 97.69 80 LEU A N 1
ATOM 631 C CA . LEU A 1 80 ? -8.984 0.457 -9.328 1 97.69 80 LEU A CA 1
ATOM 632 C C . LEU A 1 80 ? -8.031 1.633 -9.523 1 97.69 80 LEU A C 1
ATOM 634 O O . LEU A 1 80 ? -7.312 2.016 -8.594 1 97.69 80 LEU A O 1
ATOM 638 N N . ILE A 1 81 ? -8.031 2.168 -10.719 1 97.5 81 ILE A N 1
ATOM 639 C CA . ILE A 1 81 ? -7.176 3.303 -11.039 1 97.5 81 ILE A CA 1
ATOM 640 C C . ILE A 1 81 ? -7.512 4.48 -10.117 1 97.5 81 ILE A C 1
ATOM 642 O O . ILE A 1 81 ? -6.617 5.113 -9.555 1 97.5 81 ILE A O 1
ATOM 646 N N . GLU A 1 82 ? -8.734 4.711 -9.945 1 95.56 82 GLU A N 1
ATOM 647 C CA . GLU A 1 82 ? -9.164 5.816 -9.094 1 95.56 82 GLU A CA 1
ATOM 648 C C . GLU A 1 82 ? -8.664 5.641 -7.66 1 95.56 82 GLU A C 1
ATOM 650 O O . GLU A 1 82 ? -8.109 6.566 -7.07 1 95.56 82 GLU A O 1
ATOM 655 N N . VAL A 1 83 ? -8.867 4.477 -7.102 1 95.62 83 VAL A N 1
ATOM 656 C CA . VAL A 1 83 ? -8.508 4.195 -5.715 1 95.62 83 VAL A CA 1
ATOM 657 C C . VAL A 1 83 ? -6.996 4.348 -5.535 1 95.62 83 VAL A C 1
ATOM 659 O O . VAL A 1 83 ? -6.539 5.055 -4.633 1 95.62 83 VAL A O 1
ATOM 662 N N . ILE A 1 84 ? -6.211 3.803 -6.395 1 97.12 84 ILE A N 1
ATOM 663 C CA . ILE A 1 84 ? -4.762 3.76 -6.246 1 97.12 84 ILE A CA 1
ATOM 664 C C . ILE A 1 84 ? -4.176 5.148 -6.5 1 97.12 84 ILE A C 1
ATOM 666 O O . ILE A 1 84 ? -3.275 5.59 -5.781 1 97.12 84 ILE A O 1
ATOM 670 N N . THR A 1 85 ? -4.633 5.809 -7.52 1 96.94 85 THR A N 1
ATOM 671 C CA . THR A 1 85 ? -4.062 7.105 -7.863 1 96.94 85 THR A CA 1
ATOM 672 C C . THR A 1 85 ? -4.449 8.164 -6.828 1 96.94 85 THR A C 1
ATOM 674 O O . THR A 1 85 ? -3.635 9.008 -6.465 1 96.94 85 THR A O 1
ATOM 677 N N . THR A 1 86 ? -5.625 8.047 -6.32 1 95.44 86 THR A N 1
ATOM 678 C CA . THR A 1 86 ? -6.059 9.023 -5.324 1 95.44 86 THR A CA 1
ATOM 679 C C . THR A 1 86 ? -5.391 8.75 -3.979 1 95.44 86 THR A C 1
ATOM 681 O O . THR A 1 86 ? -4.773 9.648 -3.396 1 95.44 86 THR A O 1
ATOM 684 N N . ASN A 1 87 ? -5.465 7.535 -3.494 1 96.12 87 ASN A N 1
ATOM 685 C CA . ASN A 1 87 ? -5.102 7.207 -2.119 1 96.12 87 ASN A CA 1
ATOM 686 C C . ASN A 1 87 ? -3.59 7.09 -1.951 1 96.12 87 ASN A C 1
ATOM 688 O O . ASN A 1 87 ? -3.061 7.34 -0.868 1 96.12 87 ASN A O 1
ATOM 692 N N . THR A 1 88 ? -2.918 6.648 -3.027 1 97.56 88 THR A N 1
ATOM 693 C CA . THR A 1 88 ? -1.491 6.375 -2.891 1 97.56 88 THR A CA 1
ATOM 694 C C . THR A 1 88 ? -0.665 7.426 -3.625 1 97.56 88 THR A C 1
ATOM 696 O O . THR A 1 88 ? 0.114 8.156 -3.008 1 97.56 88 THR A O 1
ATOM 699 N N . LEU A 1 89 ? -0.906 7.527 -4.902 1 97.81 89 LEU A N 1
ATOM 700 C CA . LEU A 1 89 ? -0.152 8.516 -5.664 1 97.81 89 LEU A CA 1
ATOM 701 C C . LEU A 1 89 ? -0.435 9.93 -5.152 1 97.81 89 LEU A C 1
ATOM 703 O O . LEU A 1 89 ? 0.492 10.703 -4.918 1 97.81 89 LEU A O 1
ATOM 707 N N . GLY A 1 90 ? -1.718 10.219 -5.035 1 97.69 90 GLY A N 1
ATOM 708 C CA . GLY A 1 90 ? -2.098 11.531 -4.531 1 97.69 90 GLY A CA 1
ATOM 709 C C . GLY A 1 90 ? -1.452 11.867 -3.203 1 97.69 90 GLY A C 1
ATOM 710 O O . GLY A 1 90 ? -0.952 12.977 -3.014 1 97.69 90 GLY A O 1
ATOM 711 N N . LEU A 1 91 ? -1.425 10.914 -2.326 1 97.88 91 LEU A N 1
ATOM 712 C CA . LEU A 1 91 ? -0.805 11.117 -1.02 1 97.88 91 LEU A CA 1
ATOM 713 C C . LEU A 1 91 ? 0.687 11.398 -1.164 1 97.88 91 LEU A C 1
ATOM 715 O O . LEU A 1 91 ? 1.219 12.297 -0.506 1 97.88 91 LEU A O 1
ATOM 719 N N . MET A 1 92 ? 1.371 10.625 -1.978 1 98.62 92 MET A N 1
ATOM 720 C CA . MET A 1 92 ? 2.811 10.781 -2.166 1 98.62 92 MET A CA 1
ATOM 721 C C . MET A 1 92 ? 3.137 12.156 -2.734 1 98.62 92 MET A C 1
ATOM 723 O O . MET A 1 92 ? 4.074 12.82 -2.279 1 98.62 92 MET A O 1
ATOM 727 N N . LEU A 1 93 ? 2.377 12.578 -3.725 1 98.25 93 LEU A N 1
ATOM 728 C CA . LEU A 1 93 ? 2.58 13.891 -4.336 1 98.25 93 LEU A CA 1
ATOM 729 C C . LEU A 1 93 ? 2.361 15 -3.316 1 98.25 93 LEU A C 1
ATOM 731 O O . LEU A 1 93 ? 3.154 15.938 -3.236 1 98.25 93 LEU A O 1
ATOM 735 N N . CYS A 1 94 ? 1.296 14.852 -2.557 1 98.06 94 CYS A N 1
ATOM 736 C CA . CYS A 1 94 ? 0.973 15.852 -1.548 1 98.06 94 CYS A CA 1
ATOM 737 C C . CYS A 1 94 ? 2.051 15.914 -0.474 1 98.06 94 CYS A C 1
ATOM 739 O O . CYS A 1 94 ? 2.473 17 -0.073 1 98.06 94 CYS A O 1
ATOM 741 N N . CYS A 1 95 ? 2.512 14.781 -0.03 1 98.38 95 CYS A N 1
ATOM 742 C CA . CYS A 1 95 ? 3.578 14.75 0.965 1 98.38 95 CYS A CA 1
ATOM 743 C C . CYS A 1 95 ? 4.848 15.398 0.426 1 98.38 95 CYS A C 1
ATOM 745 O O . CYS A 1 95 ? 5.484 16.188 1.116 1 98.38 95 CYS A O 1
ATOM 747 N N . ARG A 1 96 ? 5.195 15.016 -0.771 1 98.25 96 ARG A N 1
ATOM 748 C CA . ARG A 1 96 ? 6.402 15.562 -1.387 1 98.25 96 ARG A CA 1
ATOM 749 C C . ARG A 1 96 ? 6.367 17.094 -1.402 1 98.25 96 ARG A C 1
ATOM 751 O O . ARG A 1 96 ? 7.301 17.75 -0.933 1 98.25 96 ARG A O 1
ATOM 758 N N . GLU A 1 97 ? 5.262 17.625 -1.886 1 97.5 97 GLU A N 1
ATOM 759 C CA . GLU A 1 97 ? 5.164 19.062 -2.049 1 97.5 97 GLU A CA 1
ATOM 760 C C . GLU A 1 97 ? 5.027 19.766 -0.7 1 97.5 97 GLU A C 1
ATOM 762 O O . GLU A 1 97 ? 5.57 20.859 -0.501 1 97.5 97 GLU A O 1
ATOM 767 N N . ALA A 1 98 ? 4.305 19.188 0.214 1 97.25 98 ALA A N 1
ATOM 768 C CA . ALA A 1 98 ? 4.164 19.75 1.553 1 97.25 98 ALA A CA 1
ATOM 769 C C . ALA A 1 98 ? 5.512 19.797 2.27 1 97.25 98 ALA A C 1
ATOM 771 O O . ALA A 1 98 ? 5.855 20.812 2.877 1 97.25 98 ALA A O 1
ATOM 772 N N . ILE A 1 99 ? 6.277 18.719 2.189 1 97.75 99 ILE A N 1
ATOM 773 C CA . ILE A 1 99 ? 7.586 18.672 2.836 1 97.75 99 ILE A CA 1
ATOM 774 C C . ILE A 1 99 ? 8.5 19.734 2.24 1 97.75 99 ILE A C 1
ATOM 776 O O . ILE A 1 99 ? 9.156 20.484 2.973 1 97.75 99 ILE A O 1
ATOM 780 N N . ASN A 1 100 ? 8.5 19.812 0.926 1 96.38 100 ASN A N 1
ATOM 781 C CA . ASN A 1 100 ? 9.352 20.781 0.25 1 96.38 100 ASN A CA 1
ATOM 782 C C . ASN A 1 100 ? 9.008 22.219 0.665 1 96.38 100 ASN A C 1
ATOM 784 O O . ASN A 1 100 ? 9.906 23.031 0.885 1 96.38 100 ASN A O 1
ATOM 788 N N . MET A 1 101 ? 7.785 22.453 0.748 1 95.5 101 MET A N 1
ATOM 789 C CA . MET A 1 101 ? 7.344 23.797 1.143 1 95.5 101 MET A CA 1
ATOM 790 C C . MET A 1 101 ? 7.695 24.078 2.6 1 95.5 101 MET A C 1
ATOM 792 O O . MET A 1 101 ? 8.266 25.125 2.916 1 95.5 101 MET A O 1
ATOM 796 N N . MET A 1 102 ? 7.457 23.141 3.443 1 96.56 102 MET A N 1
ATOM 797 C CA . MET A 1 102 ? 7.598 23.344 4.883 1 96.56 102 MET A CA 1
ATOM 798 C C . MET A 1 102 ? 9.062 23.391 5.285 1 96.56 102 MET A C 1
ATOM 800 O O . MET A 1 102 ? 9.438 24.125 6.211 1 96.56 102 MET A O 1
ATOM 804 N N . TRP A 1 103 ? 9.773 22.625 4.566 1 94.88 103 TRP A N 1
ATOM 805 C CA . TRP A 1 103 ? 11.211 22.594 4.82 1 94.88 103 TRP A CA 1
ATOM 806 C C . TRP A 1 103 ? 11.828 23.969 4.633 1 94.88 103 TRP A C 1
ATOM 808 O O . TRP A 1 103 ? 12.766 24.344 5.336 1 94.88 103 TRP A O 1
ATOM 818 N N . ASN A 1 104 ? 11.273 24.688 3.826 1 92.06 104 ASN A N 1
ATOM 819 C CA . ASN A 1 104 ? 11.812 26 3.465 1 92.06 104 ASN A CA 1
ATOM 820 C C . ASN A 1 104 ? 11.141 27.125 4.25 1 92.06 104 ASN A C 1
ATOM 822 O O . ASN A 1 104 ? 11.461 28.297 4.059 1 92.06 104 ASN A O 1
ATOM 826 N N . GLN A 1 105 ? 10.281 26.766 5.148 1 92 105 GLN A N 1
ATOM 827 C CA . GLN A 1 105 ? 9.625 27.734 6.004 1 92 105 GLN A CA 1
ATOM 828 C C . GLN A 1 105 ? 10.352 27.875 7.344 1 92 105 GLN A C 1
ATOM 830 O O . GLN A 1 105 ? 10.859 26.891 7.883 1 92 105 GLN A O 1
ATOM 835 N N . PRO A 1 106 ? 10.414 29.062 7.895 1 87.75 106 PRO A N 1
ATOM 836 C CA . PRO A 1 106 ? 11.07 29.25 9.188 1 87.75 106 PRO A CA 1
ATOM 837 C C . PRO A 1 106 ? 10.422 28.422 10.305 1 87.75 106 PRO A C 1
ATOM 839 O O . PRO A 1 106 ? 11.133 27.828 11.125 1 87.75 106 PRO A O 1
ATOM 842 N N . ARG A 1 107 ? 9.094 28.281 10.359 1 88.12 107 ARG A N 1
ATOM 843 C CA . ARG A 1 107 ? 8.414 27.594 11.445 1 88.12 107 ARG A CA 1
ATOM 844 C C . ARG A 1 107 ? 8.258 26.109 11.141 1 88.12 107 ARG A C 1
ATOM 846 O O . ARG A 1 107 ? 7.805 25.344 11.992 1 88.12 107 ARG A O 1
ATOM 853 N N . GLY A 1 108 ? 8.68 25.688 9.977 1 95.25 108 GLY A N 1
ATOM 854 C CA . GLY A 1 108 ? 8.5 24.312 9.586 1 95.25 108 GLY A CA 1
ATOM 855 C C . GLY A 1 108 ? 7.043 23.938 9.352 1 95.25 108 GLY A C 1
ATOM 856 O O . GLY A 1 108 ? 6.293 24.703 8.75 1 95.25 108 GLY A O 1
ATOM 857 N N . GLY A 1 109 ? 6.707 22.703 9.766 1 96.94 109 GLY A N 1
ATOM 858 C CA . GLY A 1 109 ? 5.32 22.297 9.562 1 96.94 109 GLY A CA 1
ATOM 859 C C . GLY A 1 109 ? 5.059 20.859 9.938 1 96.94 109 GLY A C 1
ATOM 860 O O . GLY A 1 109 ? 5.992 20.094 10.188 1 96.94 109 GLY A O 1
ATOM 861 N N . HIS A 1 110 ? 3.775 20.547 10.125 1 98 110 HIS A N 1
ATOM 862 C CA . HIS A 1 110 ? 3.299 19.219 10.492 1 98 110 HIS A CA 1
ATOM 863 C C . HIS A 1 110 ? 2.355 18.656 9.438 1 98 110 HIS A C 1
ATOM 865 O O . HIS A 1 110 ? 1.382 19.312 9.055 1 98 110 HIS A O 1
ATOM 871 N N . ILE A 1 111 ? 2.711 17.5 8.953 1 98.06 111 ILE A N 1
ATOM 872 C CA . ILE A 1 111 ? 1.891 16.812 7.961 1 98.06 111 ILE A CA 1
ATOM 873 C C . ILE A 1 111 ? 1.141 15.656 8.625 1 98.06 111 ILE A C 1
ATOM 875 O O . ILE A 1 111 ? 1.737 14.852 9.352 1 98.06 111 ILE A O 1
ATOM 879 N N . PHE A 1 112 ? -0.168 15.625 8.414 1 98.25 112 PHE A N 1
ATOM 880 C CA . PHE A 1 112 ? -0.993 14.539 8.938 1 98.25 112 PHE A CA 1
ATOM 881 C C . PHE A 1 112 ? -1.588 13.719 7.801 1 98.25 112 PHE A C 1
ATOM 883 O O . PHE A 1 112 ? -2.316 14.242 6.957 1 98.25 112 PHE A O 1
ATOM 890 N N . ASN A 1 113 ? -1.276 12.422 7.738 1 98 113 ASN A N 1
ATOM 891 C CA . ASN A 1 113 ? -1.855 11.484 6.781 1 98 113 ASN A CA 1
ATOM 892 C C . ASN A 1 113 ? -3.014 10.703 7.391 1 98 113 ASN A C 1
ATOM 894 O O . ASN A 1 113 ? -2.838 10.008 8.398 1 98 113 ASN A O 1
ATOM 898 N N . ILE A 1 114 ? -4.137 10.828 6.793 1 95.25 114 ILE A N 1
ATOM 899 C CA . ILE A 1 114 ? -5.32 10.148 7.312 1 95.25 114 ILE A CA 1
ATOM 900 C C . ILE A 1 114 ? -5.34 8.703 6.832 1 95.25 114 ILE A C 1
ATOM 902 O O . ILE A 1 114 ? -5.238 8.438 5.629 1 95.25 114 ILE A O 1
ATOM 906 N N . ASP A 1 115 ? -5.395 7.844 7.766 1 92.88 115 ASP A N 1
ATOM 907 C CA . ASP A 1 115 ? -5.516 6.441 7.367 1 92.88 115 ASP A CA 1
ATOM 908 C C . ASP A 1 115 ? -6.98 6.004 7.352 1 92.88 115 ASP A C 1
ATOM 910 O O . ASP A 1 115 ? -7.879 6.828 7.188 1 92.88 115 ASP A O 1
ATOM 914 N N . GLY A 1 116 ? -7.238 4.691 7.414 1 88.56 116 GLY A N 1
ATOM 915 C CA . GLY A 1 116 ? -8.57 4.117 7.305 1 88.56 116 GLY A CA 1
ATOM 916 C C . GLY A 1 116 ? -8.586 2.609 7.449 1 88.56 116 GLY A C 1
ATOM 917 O O . GLY A 1 116 ? -7.645 2.021 7.984 1 88.56 116 GLY A O 1
ATOM 918 N N . ALA A 1 117 ? -9.75 2.105 7.02 1 83.94 117 ALA A N 1
ATOM 919 C CA . ALA A 1 117 ? -9.891 0.653 7.09 1 83.94 117 ALA A CA 1
ATOM 920 C C . ALA A 1 117 ? -8.734 -0.04 6.371 1 83.94 117 ALA A C 1
ATOM 922 O O . ALA A 1 117 ? -8.406 0.304 5.234 1 83.94 117 ALA A O 1
ATOM 923 N N . GLY A 1 118 ? -8.102 -1.009 7.113 1 88.31 118 GLY A N 1
ATOM 924 C CA . GLY A 1 118 ? -6.941 -1.697 6.57 1 88.31 118 GLY A CA 1
ATOM 925 C C . GLY A 1 118 ? -5.637 -1.251 7.203 1 88.31 118 GLY A C 1
ATOM 926 O O . GLY A 1 118 ? -4.637 -1.969 7.145 1 88.31 118 GLY A O 1
ATOM 927 N N . SER A 1 119 ? -5.586 -0.123 7.793 1 91.12 119 SER A N 1
ATOM 928 C CA . SER A 1 119 ? -4.363 0.442 8.352 1 91.12 119 SER A CA 1
ATOM 929 C C . SER A 1 119 ? -3.795 -0.447 9.453 1 91.12 119 SER A C 1
ATOM 931 O O . SER A 1 119 ? -2.586 -0.455 9.688 1 91.12 119 SER A O 1
ATOM 933 N N . ASP A 1 120 ? -4.621 -1.228 10.062 1 87.62 120 ASP A N 1
ATOM 934 C CA . ASP A 1 120 ? -4.184 -2.064 11.172 1 87.62 120 ASP A CA 1
ATOM 935 C C . ASP A 1 120 ? -3.67 -3.414 10.68 1 87.62 120 ASP A C 1
ATOM 937 O O . ASP A 1 120 ? -3.215 -4.242 11.477 1 87.62 120 ASP A O 1
ATOM 941 N N . GLY A 1 121 ? -3.818 -3.67 9.461 1 89.81 121 GLY A N 1
ATOM 942 C CA . GLY A 1 121 ? -3.283 -4.891 8.883 1 89.81 121 GLY A CA 1
ATOM 943 C C . GLY A 1 121 ? -4.309 -6.008 8.789 1 89.81 121 GLY A C 1
ATOM 944 O O . GLY A 1 121 ? -4.035 -7.062 8.219 1 89.81 121 GLY A O 1
ATOM 945 N N . ARG A 1 122 ? -5.484 -5.738 9.336 1 90.56 122 ARG A N 1
ATOM 946 C CA . ARG A 1 122 ? -6.543 -6.73 9.18 1 90.56 122 ARG A CA 1
ATOM 947 C C . ARG A 1 122 ? -7.098 -6.73 7.762 1 90.56 122 ARG A C 1
ATOM 949 O O . ARG A 1 122 ? -7.25 -5.668 7.148 1 90.56 122 ARG A O 1
ATOM 956 N N . PRO A 1 123 ? -7.445 -7.922 7.293 1 93.81 123 PRO A N 1
ATOM 957 C CA . PRO A 1 123 ? -7.961 -7.992 5.922 1 93.81 123 PRO A CA 1
ATOM 958 C C . PRO A 1 123 ? -9.211 -7.145 5.723 1 93.81 123 PRO A C 1
ATOM 960 O O . PRO A 1 123 ? -10.008 -6.984 6.648 1 93.81 123 PRO A O 1
ATOM 963 N N . THR A 1 124 ? -9.391 -6.66 4.527 1 92.12 124 THR A N 1
ATOM 964 C CA . THR A 1 124 ? -10.523 -5.809 4.172 1 92.12 124 THR A CA 1
ATOM 965 C C . THR A 1 124 ? -11.266 -6.379 2.969 1 92.12 124 THR A C 1
ATOM 967 O O . THR A 1 124 ? -11.336 -5.742 1.916 1 92.12 124 THR A O 1
ATOM 970 N N . PRO A 1 125 ? -11.914 -7.473 3.141 1 92.44 125 PRO A N 1
ATOM 971 C CA . PRO A 1 125 ? -12.703 -7.996 2.023 1 92.44 125 PRO A CA 1
ATOM 972 C C . PRO A 1 125 ? -13.797 -7.031 1.569 1 92.44 125 PRO A C 1
ATOM 974 O O . PRO A 1 125 ? -14.398 -6.34 2.396 1 92.44 125 PRO A O 1
ATOM 977 N N . ARG A 1 126 ? -14.031 -6.98 0.213 1 90.25 126 ARG A N 1
ATOM 978 C CA . ARG A 1 126 ? -15 -6.129 -0.466 1 90.25 126 ARG A CA 1
ATOM 979 C C . ARG A 1 126 ? -14.523 -4.684 -0.509 1 90.25 126 ARG A C 1
ATOM 981 O O . ARG A 1 126 ? -15.227 -3.805 -1.013 1 90.25 126 ARG A O 1
ATOM 988 N N . PHE A 1 127 ? -13.344 -4.418 0.054 1 90.81 127 PHE A N 1
ATOM 989 C CA . PHE A 1 127 ? -12.594 -3.178 -0.103 1 90.81 127 PHE A CA 1
ATOM 990 C C . PHE A 1 127 ? -11.102 -3.457 -0.163 1 90.81 127 PHE A C 1
ATOM 992 O O . PHE A 1 127 ? -10.305 -2.768 0.482 1 90.81 127 PHE A O 1
ATOM 999 N N . ALA A 1 128 ? -10.812 -4.48 -0.853 1 95.81 128 ALA A N 1
ATOM 1000 C CA . ALA A 1 128 ? -9.438 -4.977 -0.828 1 95.81 128 ALA A CA 1
ATOM 1001 C C . ALA A 1 128 ? -8.469 -3.924 -1.357 1 95.81 128 ALA A C 1
ATOM 1003 O O . ALA A 1 128 ? -7.402 -3.707 -0.778 1 95.81 128 ALA A O 1
ATOM 1004 N N . ALA A 1 129 ? -8.852 -3.285 -2.473 1 96.38 129 ALA A N 1
ATOM 1005 C CA . ALA A 1 129 ? -7.988 -2.258 -3.051 1 96.38 129 ALA A CA 1
ATOM 1006 C C . ALA A 1 129 ? -7.836 -1.073 -2.102 1 96.38 129 ALA A C 1
ATOM 1008 O O . ALA A 1 129 ? -6.719 -0.618 -1.842 1 96.38 129 ALA A O 1
ATOM 1009 N N . TYR A 1 130 ? -8.898 -0.623 -1.56 1 94.25 130 TYR A N 1
ATOM 1010 C CA . TYR A 1 130 ? -8.883 0.495 -0.623 1 94.25 130 TYR A CA 1
ATOM 1011 C C . TYR A 1 130 ? -8.023 0.181 0.591 1 94.25 130 TYR A C 1
ATOM 1013 O O . TYR A 1 130 ? -7.129 0.957 0.944 1 94.25 130 TYR A O 1
ATOM 1021 N N . GLY A 1 131 ? -8.32 -0.934 1.205 1 95.12 131 GLY A N 1
ATOM 1022 C CA . GLY A 1 131 ? -7.562 -1.32 2.385 1 95.12 131 GLY A CA 1
ATOM 1023 C C . GLY A 1 131 ? -6.07 -1.416 2.133 1 95.12 131 GLY A C 1
ATOM 1024 O O . GLY A 1 131 ? -5.266 -1.026 2.982 1 95.12 131 GLY A O 1
ATOM 1025 N N . ALA A 1 132 ? -5.719 -1.934 1.014 1 96.94 132 ALA A N 1
ATOM 1026 C CA . ALA A 1 132 ? -4.309 -2.025 0.645 1 96.94 132 ALA A CA 1
ATOM 1027 C C . ALA A 1 132 ? -3.662 -0.644 0.601 1 96.94 132 ALA A C 1
ATOM 1029 O O . ALA A 1 132 ? -2.533 -0.464 1.065 1 96.94 132 ALA A O 1
ATOM 1030 N N . THR A 1 133 ? -4.355 0.332 0.064 1 96.44 133 THR A N 1
ATOM 1031 C CA . THR A 1 133 ? -3.822 1.688 -0.01 1 96.44 133 THR A CA 1
ATOM 1032 C C . THR A 1 133 ? -3.67 2.285 1.387 1 96.44 133 THR A C 1
ATOM 1034 O O . THR A 1 133 ? -2.721 3.027 1.648 1 96.44 133 THR A O 1
ATOM 1037 N N . LYS A 1 134 ? -4.566 1.975 2.232 1 95.19 134 LYS A N 1
ATOM 1038 C CA . LYS A 1 134 ? -4.504 2.549 3.574 1 95.19 134 LYS A CA 1
ATOM 1039 C C . LYS A 1 134 ? -3.393 1.906 4.398 1 95.19 134 LYS A C 1
ATOM 1041 O O . LYS A 1 134 ? -2.773 2.566 5.234 1 95.19 134 LYS A O 1
ATOM 1046 N N . ARG A 1 135 ? -3.121 0.69 4.137 1 96.12 135 ARG A N 1
ATOM 1047 C CA . ARG A 1 135 ? -1.944 0.071 4.738 1 96.12 135 ARG A CA 1
ATOM 1048 C C . ARG A 1 135 ? -0.663 0.738 4.25 1 96.12 135 ARG A C 1
ATOM 1050 O O . ARG A 1 135 ? 0.28 0.924 5.023 1 96.12 135 ARG A O 1
ATOM 1057 N N . SER A 1 136 ? -0.678 1.078 3.072 1 96.19 136 SER A N 1
ATOM 1058 C CA . SER A 1 136 ? 0.454 1.777 2.473 1 96.19 136 SER A CA 1
ATOM 1059 C C . SER A 1 136 ? 0.674 3.137 3.127 1 96.19 136 SER A C 1
ATOM 1061 O O . SER A 1 136 ? 1.812 3.592 3.256 1 96.19 136 SER A O 1
ATOM 1063 N N . VAL A 1 137 ? -0.369 3.812 3.535 1 96.56 137 VAL A N 1
ATOM 1064 C CA . VAL A 1 137 ? -0.31 5.137 4.145 1 96.56 137 VAL A CA 1
ATOM 1065 C C . VAL A 1 137 ? 0.532 5.086 5.414 1 96.56 137 VAL A C 1
ATOM 1067 O O . VAL A 1 137 ? 1.419 5.918 5.617 1 96.56 137 VAL A O 1
ATOM 1070 N N . VAL A 1 138 ? 0.272 4.133 6.215 1 95.81 138 VAL A N 1
ATOM 1071 C CA . VAL A 1 138 ? 0.962 3.996 7.492 1 95.81 138 VAL A CA 1
ATOM 1072 C C . VAL A 1 138 ? 2.453 3.764 7.254 1 95.81 138 VAL A C 1
ATOM 1074 O O . VAL A 1 138 ? 3.297 4.383 7.906 1 95.81 138 VAL A O 1
ATOM 1077 N N . HIS A 1 139 ? 2.734 2.916 6.336 1 97 139 HIS A N 1
ATOM 1078 C CA . HIS A 1 139 ? 4.125 2.604 6.027 1 97 139 HIS A CA 1
ATOM 1079 C C . HIS A 1 139 ? 4.848 3.812 5.441 1 97 139 HIS A C 1
ATOM 1081 O O . HIS A 1 139 ? 5.988 4.098 5.805 1 97 139 HIS A O 1
ATOM 1087 N N . LEU A 1 140 ? 4.199 4.453 4.523 1 97.94 140 LEU A N 1
ATOM 1088 C CA . LEU A 1 140 ? 4.777 5.633 3.889 1 97.94 140 LEU A CA 1
ATOM 1089 C C . LEU A 1 140 ? 5.121 6.695 4.926 1 97.94 140 LEU A C 1
ATOM 1091 O O . LEU A 1 140 ? 6.191 7.309 4.863 1 97.94 140 LEU A O 1
ATOM 1095 N N . THR A 1 141 ? 4.246 6.922 5.832 1 98.12 141 THR A N 1
ATOM 1096 C CA . THR A 1 141 ? 4.43 7.922 6.875 1 98.12 141 THR A CA 1
ATOM 1097 C C . THR A 1 141 ? 5.703 7.648 7.6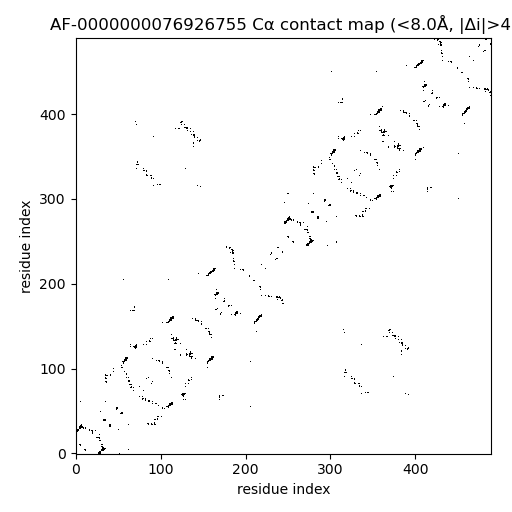68 1 98.12 141 THR A C 1
ATOM 1099 O O . THR A 1 141 ? 6.52 8.547 7.875 1 98.12 141 THR A O 1
ATOM 1102 N N . LYS A 1 142 ? 5.891 6.395 8.031 1 97.19 142 LYS A N 1
ATOM 1103 C CA . LYS A 1 142 ? 7.082 6 8.773 1 97.19 142 LYS A CA 1
ATOM 1104 C C . LYS A 1 142 ? 8.344 6.211 7.941 1 97.19 142 LYS A C 1
ATOM 1106 O O . LYS A 1 142 ? 9.367 6.672 8.461 1 97.19 142 LYS A O 1
ATOM 1111 N N . SER A 1 143 ? 8.266 5.84 6.73 1 97.56 143 SER A N 1
ATOM 1112 C CA . SER A 1 143 ? 9.414 5.941 5.836 1 97.56 143 SER A CA 1
ATOM 1113 C C . SER A 1 143 ? 9.797 7.398 5.594 1 97.56 143 SER A C 1
ATOM 1115 O O . SER A 1 143 ? 10.977 7.734 5.535 1 97.56 143 SER A O 1
ATOM 1117 N N . LEU A 1 144 ? 8.82 8.242 5.438 1 98.38 144 LEU A N 1
ATOM 1118 C CA . LEU A 1 144 ? 9.086 9.664 5.223 1 98.38 144 LEU A CA 1
ATOM 1119 C C . LEU A 1 144 ? 9.727 10.289 6.453 1 98.38 144 LEU A C 1
ATOM 1121 O O . LEU A 1 144 ? 10.656 11.086 6.336 1 98.38 144 LEU A O 1
ATOM 1125 N N . GLN A 1 145 ? 9.203 9.953 7.598 1 97.69 145 GLN A N 1
ATOM 1126 C CA . GLN A 1 145 ? 9.805 10.453 8.828 1 97.69 145 GLN A CA 1
ATOM 1127 C C . GLN A 1 145 ? 11.266 10.023 8.938 1 97.69 145 GLN A C 1
ATOM 1129 O O . GLN A 1 145 ? 12.125 10.812 9.352 1 97.69 145 GLN A O 1
ATOM 1134 N N . ALA A 1 146 ? 11.555 8.781 8.617 1 95.75 146 ALA A N 1
ATOM 1135 C CA . ALA A 1 146 ? 12.93 8.273 8.617 1 95.75 146 ALA A CA 1
ATOM 1136 C C . ALA A 1 146 ? 13.797 9.047 7.633 1 95.75 146 ALA A C 1
ATOM 1138 O O . ALA A 1 146 ? 14.961 9.352 7.922 1 95.75 146 ALA A O 1
ATOM 1139 N N . GLU A 1 147 ? 13.258 9.391 6.5 1 96.31 147 GLU A N 1
ATOM 1140 C CA . GLU A 1 147 ? 13.992 10.164 5.504 1 96.31 147 GLU A CA 1
ATOM 1141 C C . GLU A 1 147 ? 14.328 11.555 6.023 1 96.31 147 GLU A C 1
ATOM 1143 O O . GLU A 1 147 ? 15.438 12.055 5.801 1 96.31 147 GLU A O 1
ATOM 1148 N N . LEU A 1 148 ? 13.359 12.148 6.594 1 97 148 LEU A N 1
ATOM 1149 C CA . LEU A 1 148 ? 13.586 13.477 7.156 1 97 148 LEU A CA 1
ATOM 1150 C C . LEU A 1 148 ? 14.719 13.445 8.172 1 97 148 LEU A C 1
ATOM 1152 O O . LEU A 1 148 ? 15.602 14.305 8.148 1 97 148 LEU A O 1
ATOM 1156 N N . GLN A 1 149 ? 14.68 12.445 8.977 1 94.31 149 GLN A N 1
ATOM 1157 C CA . GLN A 1 149 ? 15.734 12.289 9.977 1 94.31 149 GLN A CA 1
ATOM 1158 C C . GLN A 1 149 ? 17.094 12.062 9.312 1 94.31 149 GLN A C 1
ATOM 1160 O O . GLN A 1 149 ? 18.094 12.672 9.695 1 94.31 149 GLN A O 1
ATOM 1165 N N . MET A 1 150 ? 17.156 11.242 8.383 1 91.56 150 MET A N 1
ATOM 1166 C CA . MET A 1 150 ? 18.375 10.922 7.66 1 91.56 150 MET A CA 1
ATOM 1167 C C . MET A 1 150 ? 18.953 12.164 6.992 1 91.56 150 MET A C 1
ATOM 1169 O O . MET A 1 150 ? 20.172 12.305 6.879 1 91.56 150 MET A O 1
ATOM 1173 N N . ASN A 1 151 ? 18.062 13.039 6.594 1 92.94 151 ASN A N 1
ATOM 1174 C CA . ASN A 1 151 ? 18.484 14.234 5.875 1 92.94 151 ASN A CA 1
ATOM 1175 C C . ASN A 1 151 ? 18.609 15.43 6.812 1 92.94 151 ASN A C 1
ATOM 1177 O O . ASN A 1 151 ? 18.734 16.578 6.359 1 92.94 151 ASN A O 1
ATOM 1181 N N . GLU A 1 152 ? 18.438 15.164 8.086 1 93.88 152 GLU A N 1
ATOM 1182 C CA . GLU A 1 152 ? 18.594 16.156 9.133 1 93.88 152 GLU A CA 1
ATOM 1183 C C . GLU A 1 152 ? 17.609 17.312 8.969 1 93.88 152 GLU A C 1
ATOM 1185 O O . GLU A 1 152 ? 17.953 18.469 9.172 1 93.88 152 GLU A O 1
ATOM 1190 N N . VAL A 1 153 ? 16.484 16.984 8.43 1 94.5 153 VAL A N 1
ATOM 1191 C CA . VAL A 1 153 ? 15.367 17.922 8.406 1 94.5 153 VAL A CA 1
ATOM 1192 C C . VAL A 1 153 ? 14.578 17.812 9.711 1 94.5 153 VAL A C 1
ATOM 1194 O O . VAL A 1 153 ? 13.797 16.859 9.898 1 94.5 153 VAL A O 1
ATOM 1197 N N . ASN A 1 154 ? 14.688 18.828 10.539 1 93.75 154 ASN A N 1
ATOM 1198 C CA . ASN A 1 154 ? 14.172 18.703 11.898 1 93.75 154 ASN A CA 1
ATOM 1199 C C . ASN A 1 154 ? 12.961 19.609 12.117 1 93.75 154 ASN A C 1
ATOM 1201 O O . ASN A 1 154 ? 12.297 19.531 13.156 1 93.75 154 ASN A O 1
ATOM 1205 N N . ASN A 1 155 ? 12.656 20.406 11.156 1 96.25 155 ASN A N 1
ATOM 1206 C CA . ASN A 1 155 ? 11.562 21.344 11.336 1 96.25 155 ASN A CA 1
ATOM 1207 C C . ASN A 1 155 ? 10.281 20.859 10.672 1 96.25 155 ASN A C 1
ATOM 1209 O O . ASN A 1 155 ? 9.281 21.578 10.633 1 96.25 155 ASN A O 1
ATOM 1213 N N . VAL A 1 156 ? 10.273 19.688 10.078 1 98 156 VAL A N 1
ATOM 1214 C CA . VAL A 1 156 ? 9.086 19.078 9.469 1 98 156 VAL A CA 1
ATOM 1215 C C . VAL A 1 156 ? 8.836 17.703 10.094 1 98 156 VAL A C 1
ATOM 1217 O O . VAL A 1 156 ? 9.766 16.906 10.258 1 98 156 VAL A O 1
ATOM 1220 N N . VAL A 1 157 ? 7.613 17.422 10.484 1 98.19 157 VAL A N 1
ATOM 1221 C CA . VAL A 1 157 ? 7.25 16.125 11.047 1 98.19 157 VAL A CA 1
ATOM 1222 C C . VAL A 1 157 ? 6.039 15.555 10.305 1 98.19 157 VAL A C 1
ATOM 1224 O O . VAL A 1 157 ? 5.117 16.297 9.953 1 98.19 157 VAL A O 1
ATOM 1227 N N . VAL A 1 158 ? 6.066 14.281 10.039 1 98.38 158 VAL A N 1
ATOM 1228 C CA . VAL A 1 158 ? 4.953 13.57 9.414 1 98.38 158 VAL A CA 1
ATOM 1229 C C . VAL A 1 158 ? 4.262 12.68 10.438 1 98.38 158 VAL A C 1
ATOM 1231 O O . VAL A 1 158 ? 4.914 11.883 11.109 1 98.38 158 VAL A O 1
ATOM 1234 N N . HIS A 1 159 ? 2.924 12.859 10.586 1 98.38 159 HIS A N 1
ATOM 1235 C CA . HIS A 1 159 ? 2.09 12.164 11.562 1 98.38 159 HIS A CA 1
ATOM 1236 C C . HIS A 1 159 ? 1.05 11.289 10.867 1 98.38 159 HIS A C 1
ATOM 1238 O O . HIS A 1 159 ? 0.745 11.492 9.688 1 98.38 159 HIS A O 1
ATOM 1244 N N . ASN A 1 160 ? 0.606 10.328 11.594 1 97.56 160 ASN A N 1
ATOM 1245 C CA . ASN A 1 160 ? -0.566 9.562 11.18 1 97.56 160 ASN A CA 1
ATOM 1246 C C . ASN A 1 160 ? -1.813 9.992 11.945 1 97.56 160 ASN A C 1
ATOM 1248 O O . ASN A 1 160 ? -1.739 10.312 13.133 1 97.56 160 ASN A O 1
ATOM 1252 N N . LEU A 1 161 ? -2.912 10.062 11.266 1 96.75 161 LEU A N 1
ATOM 1253 C CA . LEU A 1 161 ? -4.207 10.422 11.836 1 96.75 161 LEU A CA 1
ATOM 1254 C C . LEU A 1 161 ? -5.258 9.367 11.508 1 96.75 161 LEU 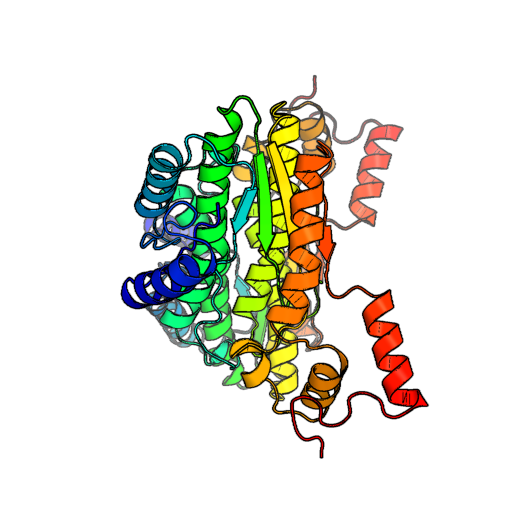A C 1
ATOM 1256 O O . LEU A 1 161 ? -5.426 8.992 10.344 1 96.75 161 LEU A O 1
ATOM 1260 N N . SER A 1 162 ? -5.934 8.875 12.516 1 95.75 162 SER A N 1
ATOM 1261 C CA . SER A 1 162 ? -6.977 7.871 12.32 1 95.75 162 SER A CA 1
ATOM 1262 C C . SER A 1 162 ? -8.32 8.359 12.844 1 95.75 162 SER A C 1
ATOM 1264 O O . SER A 1 162 ? -8.531 8.43 14.055 1 95.75 162 SER A O 1
ATOM 1266 N N . PRO A 1 163 ? -9.227 8.555 12.023 1 94.19 163 PRO A N 1
ATOM 1267 C CA . PRO A 1 163 ? -10.547 8.992 12.477 1 94.19 163 PRO A CA 1
ATOM 1268 C C . PRO A 1 163 ? -11.383 7.848 13.047 1 94.19 163 PRO A C 1
ATOM 1270 O O . PRO A 1 163 ? -12.43 8.086 13.648 1 94.19 163 PRO A O 1
ATOM 1273 N N . GLY A 1 164 ? -10.875 6.582 12.852 1 92.56 164 GLY A N 1
ATOM 1274 C CA . GLY A 1 164 ? -11.711 5.461 13.242 1 92.56 164 GLY A CA 1
ATOM 1275 C C . GLY A 1 164 ? -12.844 5.188 12.273 1 92.56 164 GLY A C 1
ATOM 1276 O O . GLY A 1 164 ? -12.672 5.309 11.062 1 92.56 164 GLY A O 1
ATOM 1277 N N . MET A 1 165 ? -13.938 4.633 12.797 1 91.5 165 MET A N 1
ATOM 1278 C CA . MET A 1 165 ? -15.102 4.332 11.961 1 91.5 165 MET A CA 1
ATOM 1279 C C . MET A 1 165 ? -16.062 5.52 11.914 1 91.5 165 MET A C 1
ATOM 1281 O O . MET A 1 165 ? -16.688 5.855 12.922 1 91.5 165 MET A O 1
ATOM 1285 N N . VAL A 1 166 ? -16.094 6.148 10.766 1 92.88 166 VAL A N 1
ATOM 1286 C CA . VAL A 1 166 ? -16.938 7.332 10.609 1 92.88 166 VAL A CA 1
ATOM 1287 C C . VAL A 1 166 ? -18.125 7 9.711 1 92.88 166 VAL A C 1
ATOM 1289 O O . VAL A 1 166 ? -17.984 6.32 8.695 1 92.88 166 VAL A O 1
ATOM 1292 N N . THR A 1 167 ? -19.297 7.477 10.094 1 91.75 167 THR A N 1
ATOM 1293 C CA . THR A 1 167 ? -20.5 7.188 9.336 1 91.75 167 THR A CA 1
ATOM 1294 C C . THR A 1 167 ? -20.5 7.941 8.008 1 91.75 167 THR A C 1
ATOM 1296 O O . THR A 1 167 ? -21.188 8.953 7.867 1 91.75 167 THR A O 1
ATOM 1299 N N . THR A 1 168 ? -19.734 7.434 7.094 1 84.31 168 THR A N 1
ATOM 1300 C CA . THR A 1 168 ? -19.672 7.918 5.719 1 84.31 168 THR A CA 1
ATOM 1301 C C . THR A 1 168 ? -20.375 6.945 4.773 1 84.31 168 THR A C 1
ATOM 1303 O O . THR A 1 168 ? -20.766 5.848 5.18 1 84.31 168 THR A O 1
ATOM 1306 N N . ASP A 1 169 ? -20.578 7.414 3.566 1 78.31 169 ASP A N 1
ATOM 1307 C CA . ASP A 1 169 ? -21.188 6.531 2.574 1 78.31 169 ASP A CA 1
ATOM 1308 C C . ASP A 1 169 ? -20.359 5.254 2.406 1 78.31 169 ASP A C 1
ATOM 1310 O O . ASP A 1 169 ? -20.922 4.176 2.207 1 78.31 169 ASP A O 1
ATOM 1314 N N . LEU A 1 170 ? -19.125 5.398 2.527 1 77.44 170 LEU A N 1
ATOM 1315 C CA . LEU A 1 170 ? -18.234 4.254 2.391 1 77.44 170 LEU A CA 1
ATOM 1316 C C . LEU A 1 170 ? -18.531 3.207 3.463 1 77.44 170 LEU A C 1
ATOM 1318 O O . LEU A 1 170 ? -18.719 2.029 3.152 1 77.44 170 LEU A O 1
ATOM 1322 N N . LEU A 1 171 ? -18.547 3.598 4.648 1 84 171 LEU A N 1
ATOM 1323 C CA . LEU A 1 171 ? -18.781 2.678 5.758 1 84 171 LEU A CA 1
ATOM 1324 C C . LEU A 1 171 ? -20.172 2.084 5.695 1 84 171 LEU A C 1
ATOM 1326 O O . LEU A 1 171 ? -20.344 0.871 5.84 1 84 171 LEU A O 1
ATOM 1330 N N . MET A 1 172 ? -21.109 2.891 5.336 1 86.75 172 MET A N 1
ATOM 1331 C CA . MET A 1 172 ? -22.516 2.48 5.422 1 86.75 172 MET A CA 1
ATOM 1332 C C . MET A 1 172 ? -22.859 1.521 4.289 1 86.75 172 MET A C 1
ATOM 1334 O O . MET A 1 172 ? -23.766 0.689 4.438 1 86.75 172 MET A O 1
ATOM 1338 N N . SER A 1 173 ? -22.172 1.658 3.26 1 80.5 173 SER A N 1
ATOM 1339 C CA . SER A 1 173 ? -22.391 0.747 2.141 1 80.5 173 SER A CA 1
ATOM 1340 C C . SER A 1 173 ? -22.031 -0.686 2.516 1 80.5 173 SER A C 1
ATOM 1342 O O . SER A 1 173 ? -22.5 -1.637 1.893 1 80.5 173 SER A O 1
ATOM 1344 N N . GLY A 1 174 ? -21.312 -0.872 3.486 1 82 174 GLY A N 1
ATOM 1345 C CA . GLY A 1 174 ? -20.891 -2.195 3.918 1 82 174 GLY A CA 1
ATOM 1346 C C . GLY A 1 174 ? -21.703 -2.736 5.07 1 82 174 GLY A C 1
ATOM 1347 O O . GLY A 1 174 ? -21.422 -3.812 5.598 1 82 174 GLY A O 1
ATOM 1348 N N . ALA A 1 175 ? -22.672 -1.958 5.422 1 88 175 ALA A N 1
ATOM 1349 C CA . ALA A 1 175 ? -23.516 -2.367 6.543 1 88 175 ALA A CA 1
ATOM 1350 C C . ALA A 1 175 ? -24.578 -3.371 6.098 1 88 175 ALA A C 1
ATOM 1352 O O . ALA A 1 175 ? -25.766 -3.119 6.238 1 88 175 ALA A O 1
ATOM 1353 N N . THR A 1 176 ? -24.141 -4.566 5.711 1 84.56 176 THR A N 1
ATOM 1354 C CA . THR A 1 176 ? -25.047 -5.512 5.082 1 84.56 176 THR A CA 1
ATOM 1355 C C . THR A 1 176 ? -25.156 -6.789 5.906 1 84.56 176 THR A C 1
ATOM 1357 O O . THR A 1 176 ? -26.125 -7.535 5.777 1 84.56 176 THR A O 1
ATOM 1360 N N . THR A 1 177 ? -24.219 -7.07 6.645 1 86.88 177 THR A N 1
ATOM 1361 C CA . THR A 1 177 ? -24.234 -8.281 7.453 1 86.88 177 THR A CA 1
ATOM 1362 C C . THR A 1 177 ? -24.578 -7.961 8.906 1 86.88 177 THR A C 1
ATOM 1364 O O . THR A 1 177 ? -24.438 -6.816 9.344 1 86.88 177 THR A O 1
ATOM 1367 N N . LYS A 1 178 ? -25.016 -9.023 9.586 1 90.88 178 LYS A N 1
ATOM 1368 C CA . LYS A 1 178 ? -25.297 -8.859 11.008 1 90.88 178 LYS A CA 1
ATOM 1369 C C . LYS A 1 178 ? -24.062 -8.383 11.766 1 90.88 178 LYS A C 1
ATOM 1371 O O . LYS A 1 178 ? -24.172 -7.496 12.625 1 90.88 178 LYS A O 1
ATOM 1376 N N . GLN A 1 179 ? -22.969 -8.93 11.461 1 89.31 179 GLN A N 1
ATOM 1377 C CA . GLN A 1 179 ? -21.719 -8.578 12.125 1 89.31 179 GLN A CA 1
ATOM 1378 C C . GLN A 1 179 ? -21.328 -7.129 11.844 1 89.31 179 GLN A C 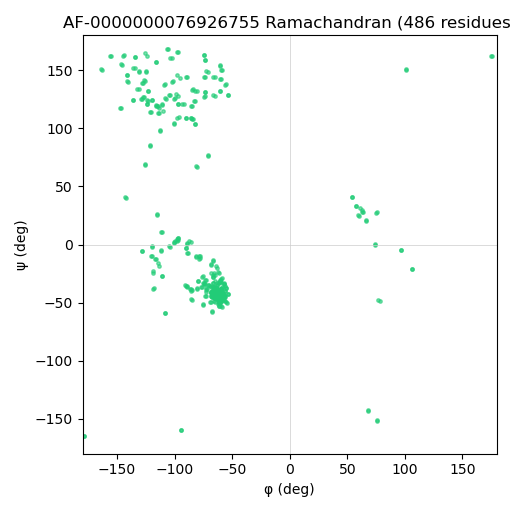1
ATOM 1380 O O . GLN A 1 179 ? -20.922 -6.402 12.75 1 89.31 179 GLN A O 1
ATOM 1385 N N . ALA A 1 180 ? -21.438 -6.777 10.586 1 89.25 180 ALA A N 1
ATOM 1386 C CA . ALA A 1 180 ? -21.094 -5.406 10.211 1 89.25 180 ALA A CA 1
ATOM 1387 C C . ALA A 1 180 ? -21.984 -4.402 10.93 1 89.25 180 ALA A C 1
ATOM 1389 O O . ALA A 1 180 ? -21.5 -3.395 11.453 1 89.25 180 ALA A O 1
ATOM 1390 N N . LYS A 1 181 ? -23.25 -4.691 10.938 1 93.88 181 LYS A N 1
ATOM 1391 C CA . LYS A 1 181 ? -24.203 -3.805 11.594 1 93.88 181 LYS A CA 1
ATOM 1392 C C . LYS A 1 181 ? -23.906 -3.688 13.086 1 93.88 181 LYS A C 1
ATOM 1394 O O . LYS A 1 181 ? -23.969 -2.594 13.656 1 93.88 181 LYS A O 1
ATOM 1399 N N . PHE A 1 182 ? -23.609 -4.816 13.672 1 93.5 182 PHE A N 1
ATOM 1400 C CA . PHE A 1 182 ? -23.266 -4.867 15.094 1 93.5 182 PHE A CA 1
ATOM 1401 C C . PHE A 1 182 ? -22.094 -3.951 15.391 1 93.5 182 PHE A C 1
ATOM 1403 O O . PHE A 1 182 ? -22.172 -3.092 16.281 1 93.5 182 PHE A O 1
ATOM 1410 N N . PHE A 1 183 ? -21.031 -4.02 14.633 1 92.31 183 PHE A N 1
ATOM 1411 C CA . PHE A 1 183 ? -19.812 -3.268 14.914 1 92.31 183 PHE A CA 1
ATOM 1412 C C . PHE A 1 183 ? -19.984 -1.804 14.531 1 92.31 183 PHE A C 1
ATOM 1414 O O . PHE A 1 183 ? -19.438 -0.916 15.18 1 92.31 183 PHE A O 1
ATOM 1421 N N . ILE A 1 184 ? -20.688 -1.536 13.461 1 94.06 184 ILE A N 1
ATOM 1422 C CA . ILE A 1 184 ? -20.938 -0.155 13.062 1 94.06 184 ILE A CA 1
ATOM 1423 C C . ILE A 1 184 ? -21.672 0.575 14.18 1 94.06 184 ILE A C 1
ATOM 1425 O O . ILE A 1 184 ? -21.297 1.676 14.578 1 94.06 184 ILE A O 1
ATOM 1429 N N . ASN A 1 185 ? -22.672 -0.056 14.688 1 96.12 185 ASN A N 1
ATOM 1430 C CA . ASN A 1 185 ? -23.453 0.555 15.766 1 96.12 185 ASN A CA 1
ATOM 1431 C C . ASN A 1 185 ? -22.594 0.806 17 1 96.12 185 ASN A C 1
ATOM 1433 O O . ASN A 1 185 ? -22.734 1.84 17.656 1 96.12 185 ASN A O 1
ATOM 1437 N N . ILE A 1 186 ? -21.688 -0.018 17.219 1 96 186 ILE A N 1
ATOM 1438 C CA . ILE A 1 186 ? -20.938 0.024 18.453 1 96 186 ILE A CA 1
ATOM 1439 C C . ILE A 1 186 ? -19.781 1.021 18.328 1 96 186 ILE A C 1
ATOM 1441 O O . ILE A 1 186 ? -19.516 1.789 19.25 1 96 186 ILE A O 1
ATOM 1445 N N . LEU A 1 187 ? -19.172 1.029 17.188 1 95.25 187 LEU A N 1
ATOM 1446 C CA . LEU A 1 187 ? -17.875 1.682 17.125 1 95.25 187 LEU A CA 1
ATOM 1447 C C . LEU A 1 187 ? -17.938 2.961 16.297 1 95.25 187 LEU A C 1
ATOM 1449 O O . LEU A 1 187 ? -17.141 3.877 16.484 1 95.25 187 LEU A O 1
ATOM 1453 N N . ALA A 1 188 ? -18.812 3.1 15.352 1 95.69 188 ALA A N 1
ATOM 1454 C CA . ALA A 1 188 ? -18.859 4.234 14.43 1 95.69 188 ALA A CA 1
ATOM 1455 C C . ALA A 1 188 ? -19.328 5.496 15.141 1 95.69 188 ALA A C 1
ATOM 1457 O O . ALA A 1 188 ? -19.984 5.422 16.188 1 95.69 188 ALA A O 1
ATOM 1458 N N . GLU A 1 189 ? -18.859 6.602 14.703 1 96.12 189 GLU A N 1
ATOM 1459 C CA . GLU A 1 189 ? -19.344 7.918 15.109 1 96.12 189 GLU A CA 1
ATOM 1460 C C . GLU A 1 189 ? -19.531 8.836 13.906 1 96.12 189 GLU A C 1
ATOM 1462 O O . GLU A 1 189 ? -18.984 8.586 12.836 1 96.12 189 GLU A O 1
ATOM 1467 N N . THR A 1 190 ? -20.297 9.891 14.086 1 95 190 THR A N 1
ATOM 1468 C CA . THR A 1 190 ? -20.516 10.867 13.031 1 95 190 THR A CA 1
ATOM 1469 C C . THR A 1 190 ? -19.266 11.727 12.836 1 95 190 THR A C 1
ATOM 1471 O O . THR A 1 190 ? -18.438 11.844 13.742 1 95 190 THR A O 1
ATOM 1474 N N . PRO A 1 191 ? -19.156 12.344 11.648 1 92.62 191 PRO A N 1
ATOM 1475 C CA . PRO A 1 191 ? -17.984 13.18 11.367 1 92.62 191 PRO A CA 1
ATOM 1476 C C . PRO A 1 191 ? -17.781 14.273 12.406 1 92.62 191 PRO A C 1
ATOM 1478 O O . PRO A 1 191 ? -16.656 14.547 12.805 1 92.62 191 PRO A O 1
ATOM 1481 N N . ASP A 1 192 ? -18.844 14.844 12.891 1 94.19 192 ASP A N 1
ATOM 1482 C CA . ASP A 1 192 ? -18.734 15.953 13.836 1 94.19 192 ASP A CA 1
ATOM 1483 C C . ASP A 1 192 ? -18.125 15.492 15.156 1 94.19 192 ASP A C 1
ATOM 1485 O O . ASP A 1 192 ? -17.297 16.188 15.75 1 94.19 192 ASP A O 1
ATOM 1489 N N . VAL A 1 193 ? -18.516 14.32 15.57 1 95.38 193 VAL A N 1
ATOM 1490 C CA . VAL A 1 193 ? -18.016 13.773 16.828 1 95.38 193 VAL A CA 1
ATOM 1491 C C . VAL A 1 193 ? -16.516 13.484 16.688 1 95.38 193 VAL A C 1
ATOM 1493 O O . VAL A 1 193 ? -15.734 13.805 17.594 1 95.38 193 VAL A O 1
ATOM 1496 N N . VAL A 1 194 ? -16.172 12.945 15.609 1 95.5 194 VAL A N 1
ATOM 1497 C CA . VAL A 1 194 ? -14.781 12.586 15.359 1 95.5 194 VAL A CA 1
ATOM 1498 C C . VAL A 1 194 ? -13.93 13.852 15.242 1 95.5 194 VAL A C 1
ATOM 1500 O O . VAL A 1 194 ? -12.852 13.938 15.836 1 95.5 194 VAL A O 1
ATOM 1503 N N . ALA A 1 195 ? -14.445 14.836 14.547 1 94.25 195 ALA A N 1
ATOM 1504 C CA . ALA A 1 195 ? -13.727 16.094 14.367 1 94.25 195 ALA A CA 1
ATOM 1505 C C . ALA A 1 195 ? -13.523 16.797 15.703 1 94.25 195 ALA A C 1
ATOM 1507 O O . ALA A 1 195 ? -12.469 17.391 15.945 1 94.25 195 ALA A O 1
ATOM 1508 N N . ASP A 1 196 ? -14.484 16.75 16.562 1 95.69 196 ASP A N 1
ATOM 1509 C CA . ASP A 1 196 ? -14.43 17.406 17.875 1 95.69 196 ASP A CA 1
ATOM 1510 C C . ASP A 1 196 ? -13.273 16.859 18.703 1 95.69 196 ASP A C 1
ATOM 1512 O O . ASP A 1 196 ? -12.695 17.578 19.516 1 95.69 196 ASP A O 1
ATOM 1516 N N . TYR A 1 197 ? -13 15.648 18.469 1 96.25 197 TYR A N 1
ATOM 1517 C CA . TYR A 1 197 ? -11.891 15.031 19.188 1 96.25 197 TYR A CA 1
ATOM 1518 C C . TYR A 1 197 ? -10.562 15.312 18.484 1 96.25 197 TYR A C 1
ATOM 1520 O O . TYR A 1 197 ? -9.586 15.703 19.125 1 96.25 197 TYR A O 1
ATOM 1528 N N . LEU A 1 198 ? -10.492 15.117 17.203 1 96.44 198 LEU A N 1
ATOM 1529 C CA . LEU A 1 198 ? -9.234 15.141 16.469 1 96.44 198 LEU A CA 1
ATOM 1530 C C . LEU A 1 198 ? -8.695 16.562 16.344 1 96.44 198 LEU A C 1
ATOM 1532 O O . LEU A 1 198 ? -7.488 16.781 16.438 1 96.44 198 LEU A O 1
ATOM 1536 N N . VAL A 1 199 ? -9.523 17.578 16.125 1 95.81 199 VAL A N 1
ATOM 1537 C CA . VAL A 1 199 ? -9.102 18.922 15.789 1 95.81 199 VAL A CA 1
ATOM 1538 C C . VAL A 1 199 ? -8.273 19.5 16.938 1 95.81 199 VAL A C 1
ATOM 1540 O O . VAL A 1 199 ? -7.145 19.953 16.719 1 95.81 199 VAL A O 1
ATOM 1543 N N . PRO A 1 200 ? -8.758 19.453 18.203 1 96.75 200 PRO A N 1
ATOM 1544 C CA . PRO A 1 200 ? -7.93 19.984 19.281 1 96.75 200 PRO A CA 1
ATOM 1545 C C . PRO A 1 200 ? -6.617 19.234 19.453 1 96.75 200 PRO A C 1
ATOM 1547 O O . PRO A 1 200 ? -5.594 19.828 19.797 1 96.75 200 PRO A O 1
ATOM 1550 N N . ASN A 1 201 ? -6.617 17.938 19.297 1 97.12 201 ASN A N 1
ATOM 1551 C CA . ASN A 1 201 ? -5.418 17.125 19.453 1 97.12 201 ASN A CA 1
ATOM 1552 C C . ASN A 1 201 ? -4.383 17.438 18.375 1 97.12 201 ASN A C 1
ATOM 1554 O O . ASN A 1 201 ? -3.178 17.422 18.641 1 97.12 201 ASN A O 1
ATOM 1558 N N . ILE A 1 202 ? -4.848 17.719 17.172 1 97.06 202 ILE A N 1
ATOM 1559 C CA . ILE A 1 202 ? -3.975 18.109 16.078 1 97.06 202 ILE A CA 1
ATOM 1560 C C . ILE A 1 202 ? -3.361 19.469 16.359 1 97.06 202 ILE A C 1
ATOM 1562 O O . ILE A 1 202 ? -2.15 19.656 16.219 1 97.06 202 ILE A O 1
ATOM 1566 N N . ARG A 1 203 ? -4.129 20.422 16.812 1 96.06 203 ARG A N 1
ATOM 1567 C CA . ARG A 1 203 ? -3.693 21.797 17.047 1 96.06 203 ARG A CA 1
ATOM 1568 C C . ARG A 1 203 ? -2.686 21.859 18.188 1 96.06 203 ARG A C 1
ATOM 1570 O O . ARG A 1 203 ? -1.809 22.734 18.188 1 96.06 203 ARG A O 1
ATOM 1577 N N . GLU A 1 204 ? -2.793 20.938 19.062 1 96.56 204 GLU A N 1
ATOM 1578 C CA . GLU A 1 204 ? -1.917 20.938 20.234 1 96.56 204 GLU A CA 1
ATOM 1579 C C . GLU A 1 204 ? -0.471 20.641 19.828 1 96.56 204 GLU A C 1
ATOM 1581 O O . GLU A 1 204 ? 0.461 21.078 20.516 1 96.56 204 GLU A O 1
ATOM 1586 N N . ILE A 1 205 ? -0.259 20 18.766 1 95.94 205 ILE A N 1
ATOM 1587 C CA . ILE A 1 205 ? 1.074 19.562 18.375 1 95.94 205 ILE A CA 1
ATOM 1588 C C . ILE A 1 205 ? 1.939 20.766 18.031 1 95.94 205 ILE A C 1
ATOM 1590 O O . ILE A 1 205 ? 2.988 20.984 18.641 1 95.94 205 ILE A O 1
ATOM 1594 N N . PRO A 1 206 ? 1.538 21.609 17.094 1 93.5 206 PRO A N 1
ATOM 1595 C CA . PRO A 1 206 ? 2.352 22.797 16.844 1 93.5 206 PRO A CA 1
ATOM 1596 C C . PRO A 1 206 ? 2.348 23.766 18.031 1 93.5 206 PRO A C 1
ATOM 1598 O O . PRO A 1 206 ? 3.348 24.453 18.281 1 93.5 206 PRO A O 1
ATOM 1601 N N . THR A 1 207 ? 1.22 23.828 18.75 1 93.94 207 THR A N 1
ATOM 1602 C CA . THR A 1 207 ? 1.133 24.719 19.891 1 93.94 207 THR A CA 1
ATOM 1603 C C . THR A 1 207 ? 2.184 24.375 20.938 1 93.94 207 THR A C 1
ATOM 1605 O O . THR A 1 207 ? 2.809 25.25 21.516 1 93.94 207 THR A O 1
ATOM 1608 N N . ASN A 1 208 ? 2.4 23.094 21.109 1 94.38 208 ASN A N 1
ATOM 1609 C CA . ASN A 1 208 ? 3.379 22.625 22.094 1 94.38 208 ASN A CA 1
ATOM 1610 C C . ASN A 1 208 ? 4.77 22.516 21.469 1 94.38 208 ASN A C 1
ATOM 1612 O O . ASN A 1 208 ? 5.703 22.031 22.125 1 94.38 208 ASN A O 1
ATOM 1616 N N . GLN A 1 209 ? 4.934 22.828 20.234 1 92.44 209 GLN A N 1
ATOM 1617 C CA . GLN A 1 209 ? 6.191 22.766 19.5 1 92.44 209 GLN A CA 1
ATOM 1618 C C . GLN A 1 209 ? 6.789 21.375 19.516 1 92.44 209 GLN A C 1
ATOM 1620 O O . GLN A 1 209 ? 8.008 21.219 19.656 1 92.44 209 GLN A O 1
ATOM 1625 N N . SER A 1 210 ? 5.867 20.391 19.516 1 92.5 210 SER A N 1
ATOM 1626 C CA . SER A 1 210 ? 6.324 19 19.516 1 92.5 210 SER A CA 1
ATOM 1627 C C . SER A 1 210 ? 6.867 18.609 18.141 1 92.5 210 SER A C 1
ATOM 1629 O O . SER A 1 210 ? 6.246 18.891 17.109 1 92.5 210 SER A O 1
ATOM 1631 N N . MET A 1 211 ? 8.047 18 18.125 1 93.75 211 MET A N 1
ATOM 1632 C CA . MET A 1 211 ? 8.633 17.547 16.875 1 93.75 211 MET A CA 1
ATOM 1633 C C . MET A 1 211 ? 8.758 16.016 16.859 1 93.75 211 MET A C 1
ATOM 1635 O O . MET A 1 211 ? 9.617 15.469 16.172 1 93.75 211 MET A O 1
ATOM 1639 N N . LYS A 1 212 ? 7.922 15.391 17.609 1 95.12 212 LYS A N 1
ATOM 1640 C CA . LYS A 1 212 ? 7.883 13.93 17.656 1 95.12 212 LYS A CA 1
ATOM 1641 C C . LYS A 1 212 ? 6.75 13.383 16.781 1 95.12 212 LYS A C 1
ATOM 1643 O O . LYS A 1 212 ? 5.598 13.797 16.938 1 95.12 212 LYS A O 1
ATOM 1648 N N . PRO A 1 213 ? 7.125 12.477 15.883 1 96.94 213 PRO A N 1
ATOM 1649 C CA . PRO A 1 213 ? 6.039 11.852 15.125 1 96.94 213 PRO A CA 1
ATOM 1650 C C . PRO A 1 213 ? 5 11.188 16.016 1 96.94 213 PRO A C 1
ATOM 1652 O O . PRO A 1 213 ? 5.359 10.547 17.016 1 96.94 213 PRO A O 1
ATOM 1655 N N . THR A 1 214 ? 3.723 11.398 15.656 1 96.44 214 THR A N 1
ATOM 1656 C CA . THR A 1 214 ? 2.639 10.883 16.484 1 96.44 214 THR A CA 1
ATOM 1657 C C . THR A 1 214 ? 1.573 10.211 15.625 1 96.44 214 THR A C 1
ATOM 1659 O O . THR A 1 214 ? 1.498 10.445 14.422 1 96.44 214 THR A O 1
ATOM 1662 N N . TYR A 1 215 ? 0.918 9.281 16.234 1 96.56 215 TYR A N 1
ATOM 1663 C CA . TYR A 1 215 ? -0.27 8.633 15.695 1 96.56 215 TYR A CA 1
ATOM 1664 C C . TYR A 1 215 ? -1.506 8.977 16.516 1 96.56 215 TYR A C 1
ATOM 1666 O O . TYR A 1 215 ? -1.737 8.398 17.578 1 96.56 215 TYR A O 1
ATOM 1674 N N . ILE A 1 216 ? -2.295 9.992 16.031 1 96.75 216 ILE A N 1
ATOM 1675 C CA . ILE A 1 216 ? -3.508 10.398 16.719 1 96.75 216 ILE A CA 1
ATOM 1676 C C . ILE A 1 216 ? -4.676 9.516 16.297 1 96.75 216 ILE A C 1
ATOM 1678 O O . ILE A 1 216 ? -5.035 9.484 15.109 1 96.75 216 ILE A O 1
ATOM 1682 N N . ARG A 1 217 ? -5.25 8.836 17.188 1 96.25 217 ARG A N 1
ATOM 1683 C CA . ARG A 1 217 ? -6.297 7.863 16.875 1 96.25 217 ARG A CA 1
ATOM 1684 C C . ARG A 1 217 ? -7.574 8.18 17.656 1 96.25 217 ARG A C 1
ATOM 1686 O O . ARG A 1 217 ? -7.555 8.273 18.875 1 96.25 217 ARG A O 1
ATOM 1693 N N . PHE A 1 218 ? -8.688 8.352 16.922 1 96.69 218 PHE A N 1
ATOM 1694 C CA . PHE A 1 218 ? -9.977 8.547 17.562 1 96.69 218 PHE A CA 1
ATOM 1695 C C . PHE A 1 218 ? -10.438 7.27 18.266 1 96.69 218 PHE A C 1
ATOM 1697 O O . PHE A 1 218 ? -10.891 7.312 19.406 1 96.69 218 PHE A O 1
ATOM 1704 N N . LEU A 1 219 ? -10.359 6.219 17.484 1 93.5 219 LEU A N 1
ATOM 1705 C CA . LEU A 1 219 ? -10.773 4.918 18.016 1 93.5 219 LEU A CA 1
ATOM 1706 C C . LEU A 1 219 ? -9.562 4.09 18.422 1 93.5 219 LEU A C 1
ATOM 1708 O O . LEU A 1 219 ? -8.867 3.529 17.578 1 93.5 219 LEU A O 1
ATOM 1712 N N . THR A 1 220 ? -9.352 4.016 19.719 1 90.25 220 THR A N 1
ATOM 1713 C CA . THR A 1 220 ? -8.258 3.23 20.281 1 90.25 220 THR A CA 1
ATOM 1714 C C . THR A 1 220 ? -8.75 1.854 20.719 1 90.25 220 THR A C 1
ATOM 1716 O O . THR A 1 220 ? -9.953 1.623 20.812 1 90.25 220 THR A O 1
ATOM 1719 N N . GLY A 1 221 ? -7.781 0.971 20.953 1 88.69 221 GLY A N 1
ATOM 1720 C CA . GLY A 1 221 ? -8.164 -0.337 21.469 1 88.69 221 GLY A CA 1
ATOM 1721 C C . GLY A 1 221 ? -8.961 -0.266 22.75 1 88.69 221 GLY A C 1
ATOM 1722 O O . GLY A 1 221 ? -9.977 -0.954 22.891 1 88.69 221 GLY A O 1
ATOM 1723 N N . LEU A 1 222 ? -8.516 0.545 23.641 1 90.5 222 LEU A N 1
ATOM 1724 C CA . LEU A 1 222 ? -9.211 0.708 24.922 1 90.5 222 LEU A CA 1
ATOM 1725 C C . LEU A 1 222 ? -10.633 1.203 24.703 1 90.5 222 LEU A C 1
ATOM 1727 O O . LEU A 1 222 ? -11.57 0.693 25.312 1 90.5 222 LEU A O 1
ATOM 1731 N N . LYS A 1 223 ? -10.828 2.23 23.859 1 92.31 223 LYS A N 1
ATOM 1732 C CA . LYS A 1 223 ? -12.156 2.758 23.562 1 92.31 223 LYS A CA 1
ATOM 1733 C C . LYS A 1 223 ? -13.039 1.695 22.906 1 92.31 223 LYS A C 1
ATOM 1735 O O . LYS A 1 223 ? -14.219 1.575 23.234 1 92.31 223 LYS A O 1
ATOM 1740 N N . ALA A 1 224 ? -12.477 0.99 22 1 92.69 224 ALA A N 1
ATOM 1741 C CA . ALA A 1 224 ? -13.219 -0.056 21.312 1 92.69 224 ALA A CA 1
ATOM 1742 C C . ALA A 1 224 ? -13.695 -1.133 22.281 1 92.69 224 ALA A C 1
ATOM 1744 O O . ALA A 1 224 ? -14.867 -1.521 22.25 1 92.69 224 ALA A O 1
ATOM 1745 N N . TYR A 1 225 ? -12.812 -1.598 23.078 1 93.62 225 TYR A N 1
ATOM 1746 C CA . TYR A 1 225 ? -13.148 -2.662 24.016 1 93.62 225 TYR A CA 1
ATOM 1747 C C . TYR A 1 225 ? -14.195 -2.193 25.031 1 93.62 225 TYR A C 1
ATOM 1749 O O . TYR A 1 225 ? -15.094 -2.951 25.406 1 93.62 225 TYR A O 1
ATOM 1757 N N . SER A 1 226 ? -14.031 -1.019 25.484 1 95.5 226 SER A N 1
ATOM 1758 C CA . SER A 1 226 ? -15.008 -0.465 26.422 1 95.5 226 SER A CA 1
ATOM 1759 C C . SER A 1 226 ? -16.391 -0.405 25.812 1 95.5 226 SER A C 1
ATOM 1761 O O . SER A 1 226 ? -17.391 -0.709 26.469 1 95.5 226 SER A O 1
ATOM 1763 N N . ARG A 1 227 ? -16.469 -0.017 24.578 1 94.75 227 ARG A N 1
ATOM 1764 C CA . ARG A 1 227 ? -17.75 0.066 23.875 1 94.75 227 ARG A CA 1
ATOM 1765 C C . ARG A 1 227 ? -18.359 -1.319 23.672 1 94.75 227 ARG A C 1
ATOM 1767 O O . ARG A 1 227 ? -19.562 -1.498 23.812 1 94.75 227 ARG A O 1
ATOM 1774 N N . ILE A 1 228 ? -17.547 -2.195 23.359 1 94.44 228 ILE A N 1
ATOM 1775 C CA . ILE A 1 228 ? -18.016 -3.566 23.172 1 94.44 228 ILE A CA 1
ATOM 1776 C C . ILE A 1 228 ? -18.531 -4.125 24.484 1 94.44 228 ILE A C 1
ATOM 1778 O O . ILE A 1 228 ? -19.594 -4.75 24.516 1 94.44 228 ILE A O 1
ATOM 1782 N N . PHE A 1 229 ? -17.766 -3.859 25.516 1 95.88 229 PHE A N 1
ATOM 1783 C CA . PHE A 1 229 ? -18.188 -4.305 26.844 1 95.88 229 PHE A CA 1
ATOM 1784 C C . PHE A 1 229 ? -19.547 -3.703 27.203 1 95.88 229 PHE A C 1
ATOM 1786 O O . PHE A 1 229 ? -20.422 -4.406 27.688 1 95.88 229 PHE A O 1
ATOM 1793 N N . SER A 1 230 ? -19.688 -2.416 27.016 1 96.5 230 SER A N 1
ATOM 1794 C CA . SER A 1 230 ? -20.938 -1.728 27.328 1 96.5 230 SER A CA 1
ATOM 1795 C C . SER A 1 230 ? -22.109 -2.314 26.531 1 96.5 230 SER A C 1
ATOM 1797 O O . SER A 1 230 ? -23.219 -2.385 27.047 1 96.5 230 SER A O 1
ATOM 1799 N N . ARG A 1 231 ? -21.828 -2.678 25.328 1 96 231 ARG A N 1
ATOM 1800 C CA . ARG A 1 231 ? -22.859 -3.318 24.5 1 96 231 ARG A CA 1
ATOM 1801 C C . ARG A 1 231 ? -23.25 -4.672 25.078 1 96 231 ARG A C 1
ATOM 1803 O O . ARG A 1 231 ? -24.438 -4.969 25.219 1 96 231 ARG A O 1
ATOM 1810 N N . ILE A 1 232 ? -22.328 -5.465 25.391 1 94.94 232 ILE A N 1
ATOM 1811 C CA . ILE A 1 232 ? -22.578 -6.82 25.859 1 94.94 232 ILE A CA 1
ATOM 1812 C C . ILE A 1 232 ? -23.234 -6.777 27.25 1 94.94 232 ILE A C 1
ATOM 1814 O O . ILE A 1 232 ? -24.188 -7.516 27.5 1 94.94 232 ILE A O 1
ATOM 1818 N N . ALA A 1 233 ? -22.766 -5.902 28.062 1 96.12 233 ALA A N 1
ATOM 1819 C CA . ALA A 1 233 ? -23.234 -5.848 29.453 1 96.12 233 ALA A CA 1
ATOM 1820 C C . ALA A 1 233 ? -24.562 -5.121 29.562 1 96.12 233 ALA A C 1
ATOM 1822 O O . ALA A 1 233 ? -25.422 -5.492 30.375 1 96.12 233 ALA A O 1
ATOM 1823 N N . PHE A 1 234 ? -24.812 -4.051 28.781 1 96.19 234 PHE A N 1
ATOM 1824 C CA . PHE A 1 234 ? -25.938 -3.154 29.047 1 96.19 234 PHE A CA 1
ATOM 1825 C C . PHE A 1 234 ? -26.781 -2.957 27.781 1 96.19 234 PHE A C 1
ATOM 1827 O O . PHE A 1 234 ? -27.781 -2.25 27.812 1 96.19 234 PHE A O 1
ATOM 1834 N N . GLY A 1 235 ? -26.375 -3.465 26.656 1 94 235 GLY A N 1
ATOM 1835 C CA . GLY A 1 235 ? -27.094 -3.307 25.406 1 94 235 GLY A CA 1
ATOM 1836 C C . GLY A 1 235 ? -26.938 -1.927 24.797 1 94 235 GLY A C 1
ATOM 1837 O O . GLY A 1 235 ? -27.797 -1.484 24.031 1 94 235 GLY A O 1
ATOM 1838 N N . ALA A 1 236 ? -25.828 -1.329 25.094 1 95.56 236 ALA A N 1
ATOM 1839 C CA . ALA A 1 236 ? -25.594 0.04 24.656 1 95.56 236 ALA A CA 1
ATOM 1840 C C . ALA A 1 236 ? -25.469 0.102 23.125 1 95.56 236 ALA A C 1
ATOM 1842 O O . ALA A 1 236 ? -24.938 -0.818 22.5 1 95.56 236 ALA A O 1
ATOM 1843 N N . ARG A 1 237 ? -25.969 1.201 22.484 1 95.81 237 ARG A N 1
ATOM 1844 C CA . ARG A 1 237 ? -25.781 1.582 21.078 1 95.81 237 ARG A CA 1
ATOM 1845 C C . ARG A 1 237 ? -26.453 0.58 20.156 1 95.81 237 ARG A C 1
ATOM 1847 O O . ARG A 1 237 ? -26.062 0.446 18.984 1 95.81 237 ARG A O 1
ATOM 1854 N N . ARG A 1 238 ? -27.359 -0.125 20.719 1 94.38 238 ARG A N 1
ATOM 1855 C CA . ARG A 1 238 ? -28.141 -0.986 19.844 1 94.38 238 ARG A CA 1
ATOM 1856 C C . ARG A 1 238 ? -28.969 -0.162 18.859 1 94.38 238 ARG A C 1
ATOM 1858 O O . ARG A 1 238 ? -29.625 0.801 19.25 1 94.38 238 ARG A O 1
ATOM 1865 N N . ASN A 1 239 ? -28.891 -0.432 17.562 1 94.88 239 ASN A N 1
ATOM 1866 C CA . ASN A 1 239 ? -29.672 0.195 16.484 1 94.88 239 ASN A CA 1
ATOM 1867 C C . ASN A 1 239 ? -29.359 1.684 16.375 1 94.88 239 ASN A C 1
ATOM 1869 O O . ASN A 1 239 ? -30.219 2.471 15.961 1 94.88 239 ASN A O 1
ATOM 1873 N N . LYS A 1 240 ? -28.141 2.094 16.766 1 95.25 240 LYS A N 1
ATOM 1874 C CA . LYS A 1 240 ? -27.797 3.514 16.797 1 95.25 240 LYS A CA 1
ATOM 1875 C C . LYS A 1 240 ? -27.812 4.105 15.391 1 95.25 240 LYS A C 1
ATOM 1877 O O . LYS A 1 240 ? -28.344 5.195 15.172 1 95.25 240 LYS A O 1
ATOM 1882 N N . TYR A 1 241 ? -27.234 3.418 14.445 1 95.25 241 TYR A N 1
ATOM 1883 C CA . TYR A 1 241 ? -27.141 3.955 13.094 1 95.25 241 TYR A CA 1
ATOM 1884 C C . TYR A 1 241 ? -27.891 3.076 12.102 1 95.25 241 TYR A C 1
ATOM 1886 O O . TYR A 1 241 ? -28.438 3.572 11.109 1 95.25 241 TYR A O 1
ATOM 1894 N N . VAL A 1 242 ? -27.766 1.772 12.391 1 94.94 242 VAL A N 1
ATOM 1895 C CA . VAL A 1 242 ? -28.438 0.815 11.516 1 94.94 242 VAL A CA 1
ATOM 1896 C C . VAL A 1 242 ? -29.234 -0.186 12.352 1 94.94 242 VAL A C 1
ATOM 1898 O O . VAL A 1 242 ? -28.797 -0.59 13.43 1 94.94 242 VAL A O 1
ATOM 1901 N N . ALA A 1 243 ? -30.344 -0.653 11.75 1 94.5 243 ALA A N 1
ATOM 1902 C CA . ALA A 1 243 ? -31.203 -1.613 12.453 1 94.5 243 ALA A CA 1
ATOM 1903 C C . ALA A 1 243 ? -30.562 -2.998 12.477 1 94.5 243 ALA A C 1
ATOM 1905 O O . ALA A 1 243 ? -30.156 -3.518 11.43 1 94.5 243 ALA A O 1
ATOM 1906 N N . GLU A 1 244 ? -30.453 -3.537 13.664 1 92.69 244 GLU A N 1
ATOM 1907 C CA . GLU A 1 244 ? -29.953 -4.898 13.82 1 92.69 244 GLU A CA 1
ATOM 1908 C C . GLU A 1 244 ? -31.094 -5.914 13.758 1 92.69 244 GLU A C 1
ATOM 1910 O O . GLU A 1 244 ? -32.219 -5.602 14.109 1 92.69 244 GLU A O 1
ATOM 1915 N N . ASP A 1 245 ? -30.797 -7.102 13.141 1 81.25 245 ASP A N 1
ATOM 1916 C CA . ASP A 1 245 ? -31.812 -8.141 13.062 1 81.25 245 ASP A CA 1
ATOM 1917 C C . ASP A 1 245 ? -32.094 -8.742 14.438 1 81.25 245 ASP A C 1
ATOM 1919 O O . ASP A 1 245 ? -31.203 -8.773 15.297 1 81.25 245 ASP A O 1
ATOM 1923 N N . MET B 1 1 ? 5.816 -25.078 -17.531 1 37.06 1 MET B N 1
ATOM 1924 C CA . MET B 1 1 ? 5.637 -24 -18.5 1 37.06 1 MET B CA 1
ATOM 1925 C C . MET B 1 1 ? 5.758 -22.641 -17.844 1 37.06 1 MET B C 1
ATOM 1927 O O . MET B 1 1 ? 5.199 -22.422 -16.766 1 37.06 1 MET B O 1
ATOM 1931 N N . GLN B 1 2 ? 7.008 -22.125 -18.156 1 45.06 2 GLN B N 1
ATOM 1932 C CA . GLN B 1 2 ? 7.316 -20.844 -17.516 1 45.06 2 GLN B CA 1
ATOM 1933 C C . GLN B 1 2 ? 7.012 -19.672 -18.453 1 45.06 2 GLN B C 1
ATOM 1935 O O . GLN B 1 2 ? 7.262 -19.75 -19.656 1 45.06 2 GLN B O 1
ATOM 1940 N N . SER B 1 3 ? 5.965 -18.828 -18.219 1 43.38 3 SER B N 1
ATOM 1941 C CA . SER B 1 3 ? 5.758 -17.594 -18.984 1 43.38 3 SER B CA 1
ATOM 1942 C C . SER B 1 3 ? 6.414 -16.406 -18.312 1 43.38 3 SER B C 1
ATOM 1944 O O . SER B 1 3 ? 6.43 -16.312 -17.078 1 43.38 3 SER B O 1
ATOM 1946 N N . THR B 1 4 ? 7.336 -15.828 -19.141 1 47.22 4 THR B N 1
ATOM 1947 C CA . THR B 1 4 ? 7.98 -14.602 -18.688 1 47.22 4 THR B CA 1
ATOM 1948 C C . THR B 1 4 ? 7.289 -13.375 -19.266 1 47.22 4 THR B C 1
ATOM 1950 O O . THR B 1 4 ? 6.949 -13.359 -20.453 1 47.22 4 THR B O 1
ATOM 1953 N N . LEU B 1 5 ? 6.934 -12.461 -18.422 1 53.56 5 LEU B N 1
ATOM 1954 C CA . LEU B 1 5 ? 6.293 -11.211 -18.797 1 53.56 5 LEU B CA 1
ATOM 1955 C C . LEU B 1 5 ? 7.238 -10.031 -18.594 1 53.56 5 LEU B C 1
ATOM 1957 O O . LEU B 1 5 ? 8.008 -10.008 -17.625 1 53.56 5 LEU B O 1
ATOM 1961 N N . SER B 1 6 ? 7.574 -9.43 -19.734 1 58.25 6 SER B N 1
ATOM 1962 C CA . SER B 1 6 ? 8.305 -8.172 -19.609 1 58.25 6 SER B CA 1
ATOM 1963 C C . SER B 1 6 ? 7.598 -7.039 -20.344 1 58.25 6 SER B C 1
ATOM 1965 O O . SER B 1 6 ? 6.727 -7.289 -21.172 1 58.25 6 SER B O 1
ATOM 1967 N N . SER B 1 7 ? 7.969 -5.91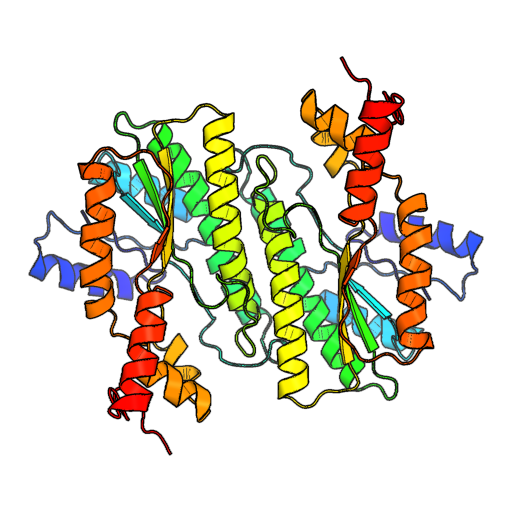4 -20 1 64.31 7 SER B N 1
ATOM 1968 C CA . SER B 1 7 ? 7.352 -4.734 -20.609 1 64.31 7 SER B CA 1
ATOM 1969 C C . SER B 1 7 ? 7.965 -4.422 -21.969 1 64.31 7 SER B C 1
ATOM 1971 O O . SER B 1 7 ? 7.398 -3.648 -22.75 1 64.31 7 SER B O 1
ATOM 1973 N N . THR B 1 8 ? 9.031 -5.152 -22.188 1 69.25 8 THR B N 1
ATOM 1974 C CA . THR B 1 8 ? 9.633 -4.82 -23.484 1 69.25 8 THR B CA 1
ATOM 1975 C C . THR B 1 8 ? 9.805 -6.074 -24.328 1 69.25 8 THR B C 1
ATOM 1977 O O . THR B 1 8 ? 10.219 -7.121 -23.828 1 69.25 8 THR B O 1
ATOM 1980 N N . ALA B 1 9 ? 9.555 -5.859 -25.594 1 75.12 9 ALA B N 1
ATOM 1981 C CA . ALA B 1 9 ? 9.578 -6.953 -26.562 1 75.12 9 ALA B CA 1
ATOM 1982 C C . ALA B 1 9 ? 10.977 -7.547 -26.688 1 75.12 9 ALA B C 1
ATOM 1984 O O . ALA B 1 9 ? 11.141 -8.766 -26.766 1 75.12 9 ALA B O 1
ATOM 1985 N N . GLU B 1 10 ? 11.961 -6.707 -26.703 1 75.56 10 GLU B N 1
ATOM 1986 C CA . GLU B 1 10 ? 13.336 -7.176 -26.859 1 75.56 10 GLU B CA 1
ATOM 1987 C C . GLU B 1 10 ? 13.75 -8.086 -25.703 1 75.56 10 GLU B C 1
ATOM 1989 O O . GLU B 1 10 ? 14.383 -9.125 -25.922 1 75.56 10 GLU B O 1
ATOM 1994 N N . ARG B 1 11 ? 13.375 -7.711 -24.672 1 76.62 11 ARG B N 1
ATOM 1995 C CA . ARG B 1 11 ? 13.711 -8.508 -23.5 1 76.62 11 ARG B CA 1
ATOM 1996 C C . ARG B 1 11 ? 12.969 -9.844 -23.516 1 76.62 11 ARG B C 1
ATOM 1998 O O . ARG B 1 11 ? 13.531 -10.875 -23.141 1 76.62 11 ARG B O 1
ATOM 2005 N N . VAL B 1 12 ? 11.773 -9.828 -23.969 1 80.62 12 VAL B N 1
ATOM 2006 C CA . VAL B 1 12 ? 10.977 -11.055 -24.031 1 80.62 12 VAL B CA 1
ATOM 2007 C C . VAL B 1 12 ? 11.609 -12.039 -25.016 1 80.62 12 VAL B C 1
ATOM 2009 O O . VAL B 1 12 ? 11.773 -13.219 -24.688 1 80.62 12 VAL B O 1
ATOM 2012 N N . GLU B 1 13 ? 11.961 -11.516 -26.078 1 82.19 13 GLU B N 1
ATOM 2013 C CA . GLU B 1 13 ? 12.531 -12.375 -27.109 1 82.19 13 GLU B CA 1
ATOM 2014 C C . GLU B 1 13 ? 13.875 -12.961 -26.656 1 82.19 13 GLU B C 1
ATOM 2016 O O . GLU B 1 13 ? 14.148 -14.141 -26.891 1 82.19 13 GLU B O 1
ATOM 2021 N N . SER B 1 14 ? 14.656 -12.125 -26.062 1 82.25 14 SER B N 1
ATOM 2022 C CA . SER B 1 14 ? 15.961 -12.578 -25.609 1 82.25 14 SER B CA 1
ATOM 2023 C C . SER B 1 14 ? 15.836 -13.688 -24.562 1 82.25 14 SER B C 1
ATOM 2025 O O . SER B 1 14 ? 16.469 -14.734 -24.688 1 82.25 14 SER B O 1
ATOM 2027 N N . VAL B 1 15 ? 15.023 -13.492 -23.656 1 81.94 15 VAL B N 1
ATOM 2028 C CA . VAL B 1 15 ? 14.836 -14.461 -22.578 1 81.94 15 VAL B CA 1
ATOM 2029 C C . VAL B 1 15 ? 14.195 -15.734 -23.141 1 81.94 15 VAL B C 1
ATOM 2031 O O . VAL B 1 15 ? 14.594 -16.844 -22.781 1 81.94 15 VAL B O 1
ATOM 2034 N N . ARG B 1 16 ? 13.242 -15.547 -24.016 1 83.81 16 ARG B N 1
ATOM 2035 C CA . ARG B 1 16 ? 12.578 -16.688 -24.625 1 83.81 16 ARG B CA 1
ATOM 2036 C C . ARG B 1 16 ? 13.57 -17.562 -25.375 1 83.81 16 ARG B C 1
ATOM 2038 O O . ARG B 1 16 ? 13.539 -18.797 -25.266 1 83.81 16 ARG B O 1
ATOM 2045 N N . ASN B 1 17 ? 14.383 -16.969 -26.062 1 85.56 17 ASN B N 1
ATOM 2046 C CA . ASN B 1 17 ? 15.375 -17.703 -26.844 1 85.56 17 ASN B CA 1
ATOM 2047 C C . ASN B 1 17 ? 16.344 -18.469 -25.938 1 85.56 17 ASN B C 1
ATOM 2049 O O . ASN B 1 17 ? 16.672 -19.625 -26.219 1 85.56 17 ASN B O 1
ATOM 2053 N N . ASP B 1 18 ? 16.703 -17.828 -24.938 1 84.5 18 ASP B N 1
ATOM 2054 C CA . ASP B 1 18 ? 17.609 -18.469 -24 1 84.5 18 ASP B CA 1
ATOM 2055 C C . ASP B 1 18 ? 16.953 -19.672 -23.328 1 84.5 18 ASP B C 1
ATOM 2057 O O . ASP B 1 18 ? 17.578 -20.734 -23.188 1 84.5 18 ASP B O 1
ATOM 2061 N N . LEU B 1 19 ? 15.734 -19.547 -22.984 1 85.81 19 LEU B N 1
ATOM 2062 C CA . LEU B 1 19 ? 15.023 -20.609 -22.281 1 85.81 19 LEU B CA 1
ATOM 2063 C C . LEU B 1 19 ? 14.664 -21.75 -23.219 1 85.81 19 LEU B C 1
ATOM 2065 O O . LEU B 1 19 ? 14.68 -22.922 -22.828 1 85.81 19 LEU B O 1
ATOM 2069 N N . LYS B 1 20 ? 14.414 -21.375 -24.406 1 85.56 20 LYS B N 1
ATOM 2070 C CA . LYS B 1 20 ? 14.094 -22.391 -25.406 1 85.56 20 LYS B CA 1
ATOM 2071 C C . LYS B 1 20 ? 15.305 -23.297 -25.672 1 85.56 20 LYS B C 1
ATOM 2073 O O . LYS B 1 20 ? 15.148 -24.5 -25.875 1 85.56 20 LYS B O 1
ATOM 2078 N N . LYS B 1 21 ? 16.375 -22.688 -25.703 1 87.69 21 LYS B N 1
ATOM 2079 C CA . LYS B 1 21 ? 17.609 -23.453 -25.922 1 87.69 21 LYS B CA 1
ATOM 2080 C C . LYS B 1 21 ? 17.844 -24.438 -24.781 1 87.69 21 LYS B C 1
ATOM 2082 O O . LYS B 1 21 ? 18.297 -25.562 -25.016 1 87.69 21 LYS B O 1
ATOM 2087 N N . GLU B 1 22 ? 17.422 -24 -23.688 1 84.19 22 GLU B N 1
ATOM 2088 C CA . GLU B 1 22 ? 17.734 -24.797 -22.516 1 84.19 22 GLU B CA 1
ATOM 2089 C C . GLU B 1 22 ? 16.656 -25.844 -22.25 1 84.19 22 GLU B C 1
ATOM 2091 O O . GLU B 1 22 ? 16.969 -26.969 -21.828 1 84.19 22 GLU B O 1
ATOM 2096 N N . PHE B 1 23 ? 15.414 -25.547 -22.5 1 84.88 23 PHE B N 1
ATOM 2097 C CA . PHE B 1 23 ? 14.336 -26.391 -22 1 84.88 23 PHE B CA 1
ATOM 2098 C C . PHE B 1 23 ? 13.5 -26.922 -23.156 1 84.88 23 PHE B C 1
ATOM 2100 O O . PHE B 1 23 ? 12.648 -27.797 -22.969 1 84.88 23 PHE B O 1
ATOM 2107 N N . GLY B 1 24 ? 13.734 -26.391 -24.344 1 83.44 24 GLY B N 1
ATOM 2108 C CA . GLY B 1 24 ? 12.961 -26.828 -25.484 1 83.44 24 GLY B CA 1
ATOM 2109 C C . GLY B 1 24 ? 11.852 -25.875 -25.859 1 83.44 24 GLY B C 1
ATOM 2110 O O . GLY B 1 24 ? 11.297 -25.188 -25 1 83.44 24 GLY B O 1
ATOM 2111 N N . GLU B 1 25 ? 11.5 -25.812 -27.094 1 79.5 25 GLU B N 1
ATOM 2112 C CA . GLU B 1 25 ? 10.555 -24.859 -27.672 1 79.5 25 GLU B CA 1
ATOM 2113 C C . GLU B 1 25 ? 9.148 -25.094 -27.125 1 79.5 25 GLU B C 1
ATOM 2115 O O . GLU B 1 25 ? 8.359 -24.141 -27 1 79.5 25 GLU B O 1
ATOM 2120 N N . GLN B 1 26 ? 8.945 -26.234 -26.719 1 78.88 26 GLN B N 1
ATOM 2121 C CA . GLN B 1 26 ? 7.586 -26.578 -26.328 1 78.88 26 GLN B CA 1
ATOM 2122 C C . GLN B 1 26 ? 7.332 -26.234 -24.859 1 78.88 26 GLN B C 1
ATOM 2124 O O . GLN B 1 26 ? 6.203 -26.344 -24.391 1 78.88 26 GLN B O 1
ATOM 2129 N N . HIS B 1 27 ? 8.281 -25.672 -24.281 1 85.62 27 HIS B N 1
ATOM 2130 C CA . HIS B 1 27 ? 8.133 -25.5 -22.844 1 85.62 27 HIS B CA 1
ATOM 2131 C C . HIS B 1 27 ? 8.164 -24.016 -22.469 1 85.62 27 HIS B C 1
ATOM 2133 O O . HIS B 1 27 ? 7.977 -23.656 -21.297 1 85.62 27 HIS B O 1
ATOM 2139 N N . VAL B 1 28 ? 8.352 -23.156 -23.469 1 88.88 28 VAL B N 1
ATOM 2140 C CA . VAL B 1 28 ? 8.562 -21.75 -23.156 1 88.88 28 VAL B CA 1
ATOM 2141 C C . VAL B 1 28 ? 7.746 -20.875 -24.094 1 88.88 28 VAL B C 1
ATOM 2143 O O . VAL B 1 28 ? 7.805 -21.062 -25.312 1 88.88 28 VAL B O 1
ATOM 2146 N N . TRP B 1 29 ? 6.949 -20.062 -23.516 1 89.94 29 TRP B N 1
ATOM 2147 C CA . TRP B 1 29 ? 6.227 -19.047 -24.281 1 89.94 29 TRP B CA 1
ATOM 2148 C C . TRP B 1 29 ? 6.484 -17.656 -23.719 1 89.94 29 TRP B C 1
ATOM 2150 O O . TRP B 1 29 ? 6.824 -17.516 -22.547 1 89.94 29 TRP B O 1
ATOM 2160 N N . GLY B 1 30 ? 6.457 -16.688 -24.562 1 89.25 30 GLY B N 1
ATOM 2161 C CA . GLY B 1 30 ? 6.652 -15.305 -24.141 1 89.25 30 GLY B CA 1
ATOM 2162 C C . GLY B 1 30 ? 5.754 -14.32 -24.875 1 89.25 30 GLY B C 1
ATOM 2163 O O . GLY B 1 30 ? 5.477 -14.492 -26.062 1 89.25 30 GLY B O 1
ATOM 2164 N N . THR B 1 31 ? 5.266 -13.375 -24.188 1 90.88 31 THR B N 1
ATOM 2165 C CA . THR B 1 31 ? 4.5 -12.289 -24.797 1 90.88 31 THR B CA 1
ATOM 2166 C C . THR B 1 31 ? 4.734 -10.977 -24.047 1 90.88 31 THR B C 1
ATOM 2168 O O . THR B 1 31 ? 5.172 -10.984 -22.891 1 90.88 31 THR B O 1
ATOM 2171 N N . VAL B 1 32 ? 4.551 -9.891 -24.719 1 91.88 32 VAL B N 1
ATOM 2172 C CA . VAL B 1 32 ? 4.688 -8.57 -24.109 1 91.88 32 VAL B CA 1
ATOM 2173 C C . VAL B 1 32 ? 3.402 -8.211 -23.375 1 91.88 32 VAL B C 1
ATOM 2175 O O . VAL B 1 32 ? 2.301 -8.422 -23.875 1 91.88 32 VAL B O 1
ATOM 2178 N N . CYS B 1 33 ? 3.576 -7.75 -22.156 1 93.94 33 CYS B N 1
ATOM 2179 C CA . CYS B 1 33 ? 2.436 -7.355 -21.344 1 93.94 33 CYS B CA 1
ATOM 2180 C C . CYS B 1 33 ? 2.797 -6.191 -20.422 1 93.94 33 CYS B C 1
ATOM 2182 O O . CYS B 1 33 ? 3.725 -6.297 -19.625 1 93.94 33 CYS B O 1
ATOM 2184 N N . ASP B 1 34 ? 2.139 -5.098 -20.625 1 94.56 34 ASP B N 1
ATOM 2185 C CA . ASP B 1 34 ? 2.195 -4.031 -19.625 1 94.56 34 ASP B CA 1
ATOM 2186 C C . ASP B 1 34 ? 1.153 -4.254 -18.531 1 94.56 34 ASP B C 1
ATOM 2188 O O . ASP B 1 34 ? -0.042 -4.047 -18.75 1 94.56 34 ASP B O 1
ATOM 2192 N N . VAL B 1 35 ? 1.621 -4.621 -17.344 1 96.38 35 VAL B N 1
ATOM 2193 C CA . VAL B 1 35 ? 0.723 -5.039 -16.266 1 96.38 35 VAL B CA 1
ATOM 2194 C C . VAL B 1 35 ? -0.116 -3.848 -15.812 1 96.38 35 VAL B C 1
ATOM 2196 O O . VAL B 1 35 ? -1.109 -4.02 -15.102 1 96.38 35 VAL B O 1
ATOM 2199 N N . ARG B 1 36 ? 0.249 -2.635 -16.203 1 95.94 36 ARG B N 1
ATOM 2200 C CA . ARG B 1 36 ? -0.47 -1.429 -15.805 1 95.94 36 ARG B CA 1
ATOM 2201 C C . ARG B 1 36 ? -1.738 -1.251 -16.625 1 95.94 36 ARG B C 1
ATOM 2203 O O . ARG B 1 36 ? -2.584 -0.414 -16.312 1 95.94 36 ARG B O 1
ATOM 2210 N N . GLU B 1 37 ? -1.847 -2.016 -17.656 1 96.44 37 GLU B N 1
ATOM 2211 C CA . GLU B 1 37 ? -2.965 -1.914 -18.578 1 96.44 37 GLU B CA 1
ATOM 2212 C C . GLU B 1 37 ? -3.873 -3.137 -18.484 1 96.44 37 GLU B C 1
ATOM 2214 O O . GLU B 1 37 ? -3.467 -4.246 -18.844 1 96.44 37 GLU B O 1
ATOM 2219 N N . GLY B 1 38 ? -5.152 -2.869 -18.156 1 96.94 38 GLY B N 1
ATOM 2220 C CA . GLY B 1 38 ? -6.105 -3.955 -18 1 96.94 38 GLY B CA 1
ATOM 2221 C C . GLY B 1 38 ? -6.25 -4.801 -19.25 1 96.94 38 GLY B C 1
ATOM 2222 O O . GLY B 1 38 ? -6.305 -6.031 -19.172 1 96.94 38 GLY B O 1
ATOM 2223 N N . LYS B 1 39 ? -6.285 -4.176 -20.359 1 97.25 39 LYS B N 1
ATOM 2224 C CA . LYS B 1 39 ? -6.461 -4.887 -21.625 1 97.25 39 LYS B CA 1
ATOM 2225 C C . LYS B 1 39 ? -5.289 -5.824 -21.891 1 97.25 39 LYS B C 1
ATOM 2227 O O . LYS B 1 39 ? -5.473 -6.91 -22.453 1 97.25 39 LYS B O 1
ATOM 2232 N N . ASP B 1 40 ? -4.07 -5.422 -21.547 1 96.38 40 ASP B N 1
ATOM 2233 C CA . ASP B 1 40 ? -2.893 -6.258 -21.75 1 96.38 40 ASP B CA 1
ATOM 2234 C C . ASP B 1 40 ? -2.928 -7.484 -20.844 1 96.38 40 ASP B C 1
ATOM 2236 O O . ASP B 1 40 ? -2.541 -8.578 -21.25 1 96.38 40 ASP B O 1
ATOM 2240 N N . VAL B 1 41 ? -3.344 -7.301 -19.609 1 96.81 41 VAL B N 1
ATOM 2241 C CA . VAL B 1 41 ? -3.414 -8.406 -18.656 1 96.81 41 VAL B CA 1
ATOM 2242 C C . VAL B 1 41 ? -4.457 -9.422 -19.125 1 96.81 41 VAL B C 1
ATOM 2244 O O . VAL B 1 41 ? -4.234 -10.633 -19.047 1 96.81 41 VAL B O 1
ATOM 2247 N N . LYS B 1 42 ? -5.539 -8.922 -19.578 1 96.56 42 LYS B N 1
ATOM 2248 C CA . LYS B 1 42 ? -6.555 -9.812 -20.141 1 96.56 42 LYS B CA 1
ATOM 2249 C C . LYS B 1 42 ? -6.004 -10.594 -21.328 1 96.56 42 LYS B C 1
ATOM 2251 O O . LYS B 1 42 ? -6.258 -11.797 -21.469 1 96.56 42 LYS B O 1
ATOM 2256 N N . ALA B 1 43 ? -5.332 -9.898 -22.172 1 96.25 43 ALA B N 1
ATOM 2257 C CA . ALA B 1 43 ? -4.719 -10.547 -23.328 1 96.25 43 ALA B CA 1
ATOM 2258 C C . ALA B 1 43 ? -3.725 -11.617 -22.906 1 96.25 43 ALA B C 1
ATOM 2260 O O . ALA B 1 43 ? -3.59 -12.656 -23.562 1 96.25 43 ALA B O 1
ATOM 2261 N N . LEU B 1 44 ? -3.002 -11.336 -21.859 1 94.88 44 LEU B N 1
ATOM 2262 C CA . LEU B 1 44 ? -2.059 -12.312 -21.312 1 94.88 44 LEU B CA 1
ATOM 2263 C C . LEU B 1 44 ? -2.781 -13.578 -20.875 1 94.88 44 LEU B C 1
ATOM 2265 O O . LEU B 1 44 ? -2.301 -14.688 -21.125 1 94.88 44 LEU B O 1
ATOM 2269 N N . VAL B 1 45 ? -3.914 -13.438 -20.219 1 94.75 45 VAL B N 1
ATOM 2270 C CA . VAL B 1 45 ? -4.711 -14.57 -19.781 1 94.75 45 VAL B CA 1
ATOM 2271 C C . VAL B 1 45 ? -5.195 -15.375 -20.984 1 94.75 45 VAL B C 1
ATOM 2273 O O . VAL B 1 45 ? -5.102 -16.609 -21 1 94.75 45 VAL B O 1
ATOM 2276 N N . ASP B 1 46 ? -5.664 -14.656 -21.953 1 94.88 46 ASP B N 1
ATOM 2277 C CA . ASP B 1 46 ? -6.125 -15.32 -23.172 1 94.88 46 ASP B CA 1
ATOM 2278 C C . ASP B 1 46 ? -4.984 -16.078 -23.828 1 94.88 46 ASP B C 1
ATOM 2280 O O . ASP B 1 46 ? -5.172 -17.219 -24.281 1 94.88 46 ASP B O 1
ATOM 2284 N N . PHE B 1 47 ? -3.846 -15.469 -23.922 1 94.31 47 PHE B N 1
ATOM 2285 C CA . PHE B 1 47 ? -2.652 -16.094 -24.5 1 94.31 47 PHE B CA 1
ATOM 2286 C C . PHE B 1 47 ? -2.289 -17.359 -23.734 1 94.31 47 PHE B C 1
A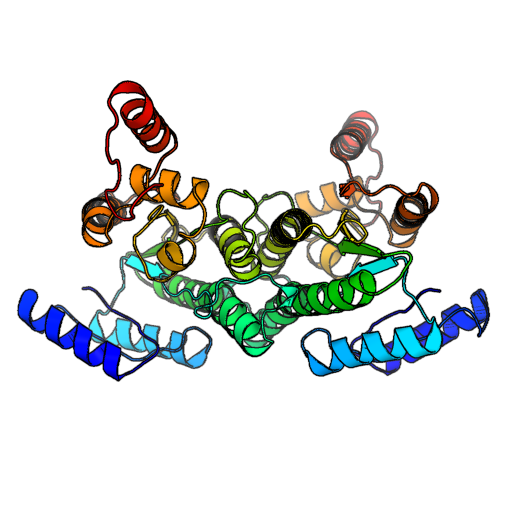TOM 2288 O O . PHE B 1 47 ? -2.012 -18.391 -24.344 1 94.31 47 PHE B O 1
ATOM 2295 N N . ALA B 1 48 ? -2.295 -17.266 -22.438 1 92 48 ALA B N 1
ATOM 2296 C CA . ALA B 1 48 ? -1.967 -18.422 -21.594 1 92 48 ALA B CA 1
ATOM 2297 C C . ALA B 1 48 ? -2.971 -19.547 -21.797 1 92 48 ALA B C 1
ATOM 2299 O O . ALA B 1 48 ? -2.588 -20.719 -21.859 1 92 48 ALA B O 1
ATOM 2300 N N . ARG B 1 49 ? -4.227 -19.219 -21.875 1 91.12 49 ARG B N 1
ATOM 2301 C CA . ARG B 1 49 ? -5.262 -20.219 -22.109 1 91.12 49 ARG B CA 1
ATOM 2302 C C . ARG B 1 49 ? -5.07 -20.906 -23.453 1 91.12 49 ARG B C 1
ATOM 2304 O O . ARG B 1 49 ? -5.227 -22.125 -23.562 1 91.12 49 ARG B O 1
ATOM 2311 N N . ASP B 1 50 ? -4.754 -20.141 -24.391 1 93 50 ASP B N 1
ATOM 2312 C CA . ASP B 1 50 ? -4.574 -20.656 -25.734 1 93 50 ASP B CA 1
ATOM 2313 C C . ASP B 1 50 ? -3.391 -21.625 -25.797 1 93 50 ASP B C 1
ATOM 2315 O O . ASP B 1 50 ? -3.465 -22.672 -26.453 1 93 50 ASP B O 1
ATOM 2319 N N . LYS B 1 51 ? -2.367 -21.281 -25.094 1 90.94 51 LYS B N 1
ATOM 2320 C CA . LYS B 1 51 ? -1.128 -22.047 -25.219 1 90.94 51 LYS B CA 1
ATOM 2321 C C . LYS B 1 51 ? -1.082 -23.188 -24.203 1 90.94 51 LYS B C 1
ATOM 2323 O O . LYS B 1 51 ? -0.535 -24.25 -24.484 1 90.94 51 LYS B O 1
ATOM 2328 N N . LEU B 1 52 ? -1.641 -22.938 -23.031 1 90.69 52 LEU B N 1
ATOM 2329 C CA . LEU B 1 52 ? -1.434 -23.891 -21.938 1 90.69 52 LEU B CA 1
ATOM 2330 C C . LEU B 1 52 ? -2.742 -24.562 -21.547 1 90.69 52 LEU B C 1
ATOM 2332 O O . LEU B 1 52 ? -2.736 -25.578 -20.844 1 90.69 52 LEU B O 1
ATOM 2336 N N . GLU B 1 53 ? -3.885 -23.984 -21.984 1 89.75 53 GLU B N 1
ATOM 2337 C CA . GLU B 1 53 ? -5.223 -24.469 -21.656 1 89.75 53 GLU B CA 1
ATOM 2338 C C . GLU B 1 53 ? -5.625 -24.094 -20.234 1 89.75 53 GLU B C 1
ATOM 2340 O O . GLU B 1 53 ? -6.742 -23.641 -20 1 89.75 53 GLU B O 1
ATOM 2345 N N . TYR B 1 54 ? -4.664 -24.375 -19.297 1 92.06 54 TYR B N 1
ATOM 2346 C CA . TYR B 1 54 ? -4.914 -23.984 -17.906 1 92.06 54 TYR B CA 1
ATOM 2347 C C . TYR B 1 54 ? -3.621 -23.547 -17.234 1 92.06 54 TYR B C 1
ATOM 2349 O O . TYR B 1 54 ? -2.527 -23.812 -17.734 1 92.06 54 TYR B O 1
ATOM 2357 N N . ILE B 1 55 ? -3.779 -22.828 -16.094 1 93.56 55 ILE B N 1
ATOM 2358 C CA . ILE B 1 55 ? -2.635 -22.344 -15.328 1 93.56 55 ILE B CA 1
ATOM 2359 C C . ILE B 1 55 ? -2.717 -22.844 -13.891 1 93.56 55 ILE B C 1
ATOM 2361 O O . ILE B 1 55 ? -3.682 -22.562 -13.18 1 93.56 55 ILE B O 1
ATOM 2365 N N . ASP B 1 56 ? -1.698 -23.578 -13.492 1 94.31 56 ASP B N 1
ATOM 2366 C CA . ASP B 1 56 ? -1.661 -24.078 -12.125 1 94.31 56 ASP B CA 1
ATOM 2367 C C . ASP B 1 56 ? -1.049 -23.047 -11.18 1 94.31 56 ASP B C 1
ATOM 2369 O O . ASP B 1 56 ? -1.46 -22.938 -10.023 1 94.31 56 ASP B O 1
ATOM 2373 N N . ILE B 1 57 ? -0.042 -22.391 -11.688 1 96.5 57 ILE B N 1
ATOM 2374 C CA . ILE B 1 57 ? 0.713 -21.453 -10.867 1 96.5 57 ILE B CA 1
ATOM 2375 C C . ILE B 1 57 ? 0.819 -20.109 -11.578 1 96.5 57 ILE B C 1
ATOM 2377 O O . ILE B 1 57 ? 1.186 -20.047 -12.758 1 96.5 57 ILE B O 1
ATOM 2381 N N . TRP B 1 58 ? 0.41 -19.078 -10.93 1 96.69 58 TRP B N 1
ATOM 2382 C CA . TRP B 1 58 ? 0.556 -17.703 -11.383 1 96.69 58 TRP B CA 1
ATOM 2383 C C . TRP B 1 58 ? 1.451 -16.906 -10.438 1 96.69 58 TRP B C 1
ATOM 2385 O O . TRP B 1 58 ? 1.17 -16.812 -9.242 1 96.69 58 TRP B O 1
ATOM 2395 N N . ILE B 1 59 ? 2.568 -16.391 -10.945 1 96.81 59 ILE B N 1
ATOM 2396 C CA . ILE B 1 59 ? 3.482 -15.625 -10.094 1 96.81 59 ILE B CA 1
ATOM 2397 C C . ILE B 1 59 ? 3.506 -14.164 -10.539 1 96.81 59 ILE B C 1
ATOM 2399 O O . ILE B 1 59 ? 3.908 -13.859 -11.664 1 96.81 59 ILE B O 1
ATOM 2403 N N . ASN B 1 60 ? 3.006 -13.281 -9.703 1 96.5 60 ASN B N 1
ATOM 2404 C CA . ASN B 1 60 ? 3.139 -11.844 -9.914 1 96.5 60 ASN B CA 1
ATOM 2405 C C . ASN B 1 60 ? 4.496 -11.336 -9.438 1 96.5 60 ASN B C 1
ATOM 2407 O O . ASN B 1 60 ? 4.691 -11.078 -8.25 1 96.5 60 ASN B O 1
ATOM 2411 N N . ASN B 1 61 ? 5.34 -11.094 -10.391 1 92.06 61 ASN B N 1
ATOM 2412 C CA . ASN B 1 61 ? 6.711 -10.727 -10.062 1 92.06 61 ASN B CA 1
ATOM 2413 C C . ASN B 1 61 ? 7.047 -9.312 -10.531 1 92.06 61 ASN B C 1
ATOM 2415 O O . ASN B 1 61 ? 8.062 -8.742 -10.125 1 92.06 61 ASN B O 1
ATOM 2419 N N . ALA B 1 62 ? 6.164 -8.773 -11.359 1 88.31 62 ALA B N 1
ATOM 2420 C CA . ALA B 1 62 ? 6.445 -7.434 -11.867 1 88.31 62 ALA B CA 1
ATOM 2421 C C . ALA B 1 62 ? 6.547 -6.422 -10.727 1 88.31 62 ALA B C 1
ATOM 2423 O O . ALA B 1 62 ? 5.734 -6.445 -9.797 1 88.31 62 ALA B O 1
ATOM 2424 N N . GLY B 1 63 ? 7.543 -5.637 -10.727 1 88.44 63 GLY B N 1
ATOM 2425 C CA . GLY B 1 63 ? 7.801 -4.578 -9.766 1 88.44 63 GLY B CA 1
ATOM 2426 C C . GLY B 1 63 ? 8.828 -3.572 -10.242 1 88.44 63 GLY B C 1
ATOM 2427 O O . GLY B 1 63 ? 9.719 -3.912 -11.023 1 88.44 63 GLY B O 1
ATOM 2428 N N . SER B 1 64 ? 8.664 -2.373 -9.766 1 88.06 64 SER B N 1
ATOM 2429 C CA . SER B 1 64 ? 9.586 -1.314 -10.172 1 88.06 64 SER B CA 1
ATOM 2430 C C . SER B 1 64 ? 9.906 -0.382 -9.008 1 88.06 64 SER B C 1
ATOM 2432 O O . SER B 1 64 ? 9.062 -0.159 -8.133 1 88.06 64 SER B O 1
ATOM 2434 N N . ASN B 1 65 ? 11.125 0.104 -8.992 1 88.06 65 ASN B N 1
ATOM 2435 C CA . ASN B 1 65 ? 11.508 1.236 -8.156 1 88.06 65 ASN B CA 1
ATOM 2436 C C . ASN B 1 65 ? 11.82 2.473 -8.992 1 88.06 65 ASN B C 1
ATOM 2438 O O . ASN B 1 65 ? 12.453 3.41 -8.5 1 88.06 65 ASN B O 1
ATOM 2442 N N . ALA B 1 66 ? 11.477 2.346 -10.258 1 86.44 66 ALA B N 1
ATOM 2443 C CA . ALA B 1 66 ? 11.734 3.398 -11.234 1 86.44 66 ALA B CA 1
ATOM 2444 C C . ALA B 1 66 ? 13.227 3.707 -11.336 1 86.44 66 ALA B C 1
ATOM 2446 O O . ALA B 1 66 ? 13.617 4.855 -11.562 1 86.44 66 ALA B O 1
ATOM 2447 N N . TYR B 1 67 ? 14.031 2.725 -10.992 1 79.31 67 TYR B N 1
ATOM 2448 C CA . TYR B 1 67 ? 15.484 2.828 -11.047 1 79.31 67 TYR B CA 1
ATOM 2449 C C . TYR B 1 67 ? 15.969 4.047 -10.273 1 79.31 67 TYR B C 1
ATOM 2451 O O . TYR B 1 67 ? 16.828 4.793 -10.758 1 79.31 67 TYR B O 1
ATOM 2459 N N . SER B 1 68 ? 15.375 4.254 -9.188 1 79.75 68 SER B N 1
ATOM 2460 C CA . SER B 1 68 ? 15.719 5.445 -8.422 1 79.75 68 SER B CA 1
ATOM 2461 C C . SER B 1 68 ? 15.977 5.105 -6.953 1 79.75 68 SER B C 1
ATOM 2463 O O . SER B 1 68 ? 15.312 4.234 -6.391 1 79.75 68 SER B O 1
ATOM 2465 N N . TYR B 1 69 ? 17.078 5.645 -6.41 1 86.38 69 TYR B N 1
ATOM 2466 C CA . TYR B 1 69 ? 17.422 5.594 -4.992 1 86.38 69 TYR B CA 1
ATOM 2467 C C . TYR B 1 69 ? 17.578 6.996 -4.422 1 86.38 69 TYR B C 1
ATOM 2469 O O . TYR B 1 69 ? 18.688 7.516 -4.344 1 86.38 69 TYR B O 1
ATOM 2477 N N . LYS B 1 70 ? 16.531 7.582 -4.027 1 91.25 70 LYS B N 1
ATOM 2478 C CA . LYS B 1 70 ? 16.516 8.945 -3.514 1 91.25 70 LYS B CA 1
ATOM 2479 C C . LYS B 1 70 ? 15.312 9.18 -2.594 1 91.25 70 LYS B C 1
ATOM 2481 O O . LYS B 1 70 ? 14.336 8.43 -2.639 1 91.25 70 LYS B O 1
ATOM 2486 N N . PRO B 1 71 ? 15.43 10.25 -1.806 1 94.69 71 PRO B N 1
ATOM 2487 C CA . PRO B 1 71 ? 14.273 10.609 -0.981 1 94.69 71 PRO B CA 1
ATOM 2488 C C . PRO B 1 71 ? 13.031 10.93 -1.812 1 94.69 71 PRO B C 1
ATOM 2490 O O . PRO B 1 71 ? 13.156 11.344 -2.969 1 94.69 71 PRO B O 1
ATOM 2493 N N . LEU B 1 72 ? 11.867 10.75 -1.209 1 96.94 72 LEU B N 1
ATOM 2494 C CA . LEU B 1 72 ? 10.609 10.984 -1.913 1 96.94 72 LEU B CA 1
ATOM 2495 C C . LEU B 1 72 ? 10.547 12.406 -2.455 1 96.94 72 LEU B C 1
ATOM 2497 O O . LEU B 1 72 ? 10.047 12.633 -3.559 1 96.94 72 LEU B O 1
ATOM 2501 N N . VAL B 1 73 ? 11.133 13.344 -1.741 1 96.69 73 VAL B N 1
ATOM 2502 C CA . VAL B 1 73 ? 11.023 14.758 -2.082 1 96.69 73 VAL B CA 1
ATOM 2503 C C . VAL B 1 73 ? 11.773 15.039 -3.381 1 96.69 73 VAL B C 1
ATOM 2505 O O . VAL B 1 73 ? 11.555 16.062 -4.027 1 96.69 73 VAL B O 1
ATOM 2508 N N . GLU B 1 74 ? 12.617 14.148 -3.77 1 96.38 74 GLU B N 1
ATOM 2509 C CA . GLU B 1 74 ? 13.414 14.297 -4.988 1 96.38 74 GLU B CA 1
ATOM 2510 C C . GLU B 1 74 ? 12.875 13.406 -6.105 1 96.38 74 GLU B C 1
ATOM 2512 O O . GLU B 1 74 ? 13.398 13.414 -7.223 1 96.38 74 GLU B O 1
ATOM 2517 N N . THR B 1 75 ? 11.906 12.695 -5.852 1 96.25 75 THR B N 1
ATOM 2518 C CA . THR B 1 75 ? 11.383 11.727 -6.809 1 96.25 75 THR B CA 1
ATOM 2519 C C . THR B 1 75 ? 10.414 12.391 -7.777 1 96.25 75 THR B C 1
ATOM 2521 O O . THR B 1 75 ? 9.539 13.156 -7.363 1 96.25 75 THR B O 1
ATOM 2524 N N . SER B 1 76 ? 10.555 12.133 -9.039 1 97 76 SER B N 1
ATOM 2525 C CA . SER B 1 76 ? 9.727 12.766 -10.062 1 97 76 SER B CA 1
ATOM 2526 C C . SER B 1 76 ? 8.32 12.188 -10.078 1 97 76 SER B C 1
ATOM 2528 O O . SER B 1 76 ? 8.086 11.094 -9.562 1 97 76 SER B O 1
ATOM 2530 N N . ASP B 1 77 ? 7.395 12.961 -10.75 1 97.56 77 ASP B N 1
ATOM 2531 C CA . ASP B 1 77 ? 6.039 12.453 -10.945 1 97.56 77 ASP B CA 1
ATOM 2532 C C . ASP B 1 77 ? 6.051 11.141 -11.711 1 97.56 77 ASP B C 1
ATOM 2534 O O . ASP B 1 77 ? 5.348 10.195 -11.352 1 97.56 77 ASP B O 1
ATOM 2538 N N . GLU B 1 78 ? 6.832 11.141 -12.688 1 97 78 GLU B N 1
ATOM 2539 C CA . GLU B 1 78 ? 6.898 9.977 -13.562 1 97 78 GLU B CA 1
ATOM 2540 C C . GLU B 1 78 ? 7.375 8.742 -12.805 1 97 78 GLU B C 1
ATOM 2542 O O . GLU B 1 78 ? 6.852 7.645 -13 1 97 78 GLU B O 1
ATOM 2547 N N . ALA B 1 79 ? 8.359 8.914 -11.977 1 96.19 79 ALA B N 1
ATOM 2548 C CA . ALA B 1 79 ? 8.883 7.805 -11.188 1 96.19 79 ALA B CA 1
ATOM 2549 C C . ALA B 1 79 ? 7.844 7.289 -10.203 1 96.19 79 ALA B C 1
ATOM 2551 O O . ALA B 1 79 ? 7.672 6.078 -10.047 1 96.19 79 ALA B O 1
ATOM 2552 N N . LEU B 1 80 ? 7.156 8.195 -9.547 1 97.62 80 LEU B N 1
ATOM 2553 C CA . LEU B 1 80 ? 6.105 7.805 -8.617 1 97.62 80 LEU B CA 1
ATOM 2554 C C . LEU B 1 80 ? 4.996 7.047 -9.336 1 97.62 80 LEU B C 1
ATOM 2556 O O . LEU B 1 80 ? 4.527 6.016 -8.852 1 97.62 80 LEU B O 1
ATOM 2560 N N . ILE B 1 81 ? 4.586 7.582 -10.461 1 97.5 81 ILE B N 1
ATOM 2561 C CA . ILE B 1 81 ? 3.529 6.961 -11.25 1 97.5 81 ILE B CA 1
ATOM 2562 C C . ILE B 1 81 ? 3.957 5.551 -11.664 1 97.5 81 ILE B C 1
ATOM 2564 O O . ILE B 1 81 ? 3.184 4.598 -11.531 1 97.5 81 ILE B O 1
ATOM 2568 N N . GLU B 1 82 ? 5.141 5.43 -12.07 1 95.56 82 GLU B N 1
ATOM 2569 C CA . GLU B 1 82 ? 5.645 4.129 -12.5 1 95.56 82 GLU B CA 1
ATOM 2570 C C . GLU B 1 82 ? 5.605 3.119 -11.352 1 95.56 82 GLU B C 1
ATOM 2572 O O . GLU B 1 82 ? 5.121 1.998 -11.523 1 95.56 82 GLU B O 1
ATOM 2577 N N . VAL B 1 83 ? 6.113 3.498 -10.211 1 95.5 83 VAL B N 1
ATOM 2578 C CA . VAL B 1 83 ? 6.203 2.609 -9.055 1 95.5 83 VAL B CA 1
ATOM 2579 C C . VAL B 1 83 ? 4.801 2.176 -8.633 1 95.5 83 VAL B C 1
ATOM 2581 O O . VAL B 1 83 ? 4.535 0.983 -8.469 1 95.5 83 VAL B O 1
ATOM 2584 N N . ILE B 1 84 ? 3.885 3.066 -8.523 1 97.06 84 ILE B N 1
ATOM 2585 C CA . ILE B 1 84 ? 2.557 2.793 -7.988 1 97.06 84 ILE B CA 1
ATOM 2586 C C . ILE B 1 84 ? 1.745 1.989 -9 1 97.06 84 ILE B C 1
ATOM 2588 O O . ILE B 1 84 ? 1.037 1.049 -8.633 1 97.06 84 ILE B O 1
ATOM 2592 N N . THR B 1 85 ? 1.795 2.373 -10.25 1 96.94 85 THR B N 1
ATOM 2593 C CA . THR B 1 85 ? 0.984 1.697 -11.25 1 96.94 85 THR B CA 1
ATOM 2594 C C . THR B 1 85 ? 1.507 0.288 -11.516 1 96.94 85 THR B C 1
ATOM 2596 O O . THR B 1 85 ? 0.724 -0.649 -11.68 1 96.94 85 THR B O 1
ATOM 2599 N N . THR B 1 86 ? 2.785 0.142 -11.461 1 95.31 86 THR B N 1
ATOM 2600 C CA . THR B 1 86 ? 3.352 -1.181 -11.703 1 95.31 86 THR B CA 1
ATOM 2601 C C . THR B 1 86 ? 3.137 -2.09 -10.492 1 95.31 86 THR B C 1
ATOM 2603 O O . THR B 1 86 ? 2.594 -3.188 -10.625 1 95.31 86 THR B O 1
ATOM 2606 N N . ASN B 1 87 ? 3.512 -1.636 -9.32 1 95.94 87 ASN B N 1
ATOM 2607 C CA . ASN B 1 87 ? 3.604 -2.486 -8.141 1 95.94 87 ASN B CA 1
ATOM 2608 C C . ASN B 1 87 ? 2.232 -2.73 -7.516 1 95.94 87 ASN B C 1
ATOM 2610 O O . ASN B 1 87 ? 2.006 -3.766 -6.891 1 95.94 87 ASN B O 1
ATOM 2614 N N . THR B 1 88 ? 1.336 -1.731 -7.652 1 97.5 88 THR B N 1
ATOM 2615 C CA . THR B 1 88 ? 0.057 -1.837 -6.957 1 97.5 88 THR B CA 1
ATOM 2616 C C . THR B 1 88 ? -1.075 -2.094 -7.949 1 97.5 88 THR B C 1
ATOM 2618 O O . THR B 1 88 ? -1.736 -3.133 -7.891 1 97.5 88 THR B O 1
ATOM 2621 N N . LEU B 1 89 ? -1.225 -1.184 -8.867 1 97.81 89 LEU B N 1
ATOM 2622 C CA . LEU B 1 89 ? -2.289 -1.371 -9.852 1 97.81 89 LEU B CA 1
ATOM 2623 C C . LEU B 1 89 ? -2.061 -2.639 -10.664 1 97.81 89 LEU B C 1
ATOM 2625 O O . LEU B 1 89 ? -2.977 -3.449 -10.828 1 97.81 89 LEU B O 1
ATOM 2629 N N . GLY B 1 90 ? -0.844 -2.75 -11.172 1 97.69 90 GLY B N 1
ATOM 2630 C CA . GLY B 1 90 ? -0.514 -3.936 -11.945 1 97.69 90 GLY B CA 1
ATOM 2631 C C . GLY B 1 90 ? -0.793 -5.23 -11.203 1 97.69 90 GLY B C 1
ATOM 2632 O O . GLY B 1 90 ? -1.36 -6.168 -11.773 1 97.69 90 GLY B O 1
ATOM 2633 N N . LEU B 1 91 ? -0.446 -5.262 -9.961 1 97.81 91 LEU B N 1
ATOM 2634 C CA . LEU B 1 91 ? -0.691 -6.441 -9.141 1 97.81 91 LEU B CA 1
ATOM 2635 C C . LEU B 1 91 ? -2.186 -6.715 -9.016 1 97.81 91 LEU B C 1
ATOM 2637 O O . LEU B 1 91 ? -2.625 -7.863 -9.125 1 97.81 91 LEU B O 1
ATOM 2641 N N . MET B 1 92 ? -2.963 -5.688 -8.734 1 98.62 92 MET B N 1
ATOM 2642 C CA . MET B 1 92 ? -4.402 -5.84 -8.555 1 98.62 92 MET B CA 1
ATOM 2643 C C . MET B 1 92 ? -5.055 -6.367 -9.828 1 98.62 92 MET B C 1
ATOM 2645 O O . MET B 1 92 ? -5.898 -7.262 -9.773 1 98.62 92 MET B O 1
ATOM 2649 N N . LEU B 1 93 ? -4.668 -5.809 -10.969 1 98.25 93 LEU B N 1
ATOM 2650 C CA . LEU B 1 93 ? -5.207 -6.246 -12.25 1 98.25 93 LEU B CA 1
ATOM 2651 C C . LEU B 1 93 ? -4.855 -7.703 -12.516 1 98.25 93 LEU B C 1
ATOM 2653 O O . LEU B 1 93 ? -5.711 -8.484 -12.938 1 98.25 93 LEU B O 1
ATOM 2657 N N . CYS B 1 94 ? -3.607 -8.031 -12.25 1 98.06 94 CYS B N 1
ATOM 2658 C CA . CYS B 1 94 ? -3.146 -9.398 -12.469 1 98.06 94 CYS B CA 1
ATOM 2659 C C . CYS B 1 94 ? -3.873 -10.375 -11.555 1 98.06 94 CYS B C 1
ATOM 2661 O O . CYS B 1 94 ? -4.301 -11.445 -12 1 98.06 94 CYS B O 1
ATOM 2663 N N . CYS B 1 95 ? -4.031 -10.023 -10.312 1 98.38 95 CYS B N 1
ATOM 2664 C CA . CYS B 1 95 ? -4.758 -10.875 -9.383 1 98.38 95 CYS B CA 1
ATOM 2665 C C . CYS B 1 95 ? -6.199 -11.07 -9.828 1 98.38 95 CYS B C 1
ATOM 2667 O O . CYS B 1 95 ? -6.711 -12.195 -9.812 1 98.38 95 CYS B O 1
ATOM 2669 N N . ARG B 1 96 ? -6.824 -9.977 -10.172 1 98.25 96 ARG B N 1
ATOM 2670 C CA . ARG B 1 96 ? -8.219 -10.047 -10.602 1 98.25 96 ARG B CA 1
ATOM 2671 C C . ARG B 1 96 ? -8.383 -11.031 -11.758 1 98.25 96 ARG B C 1
ATOM 2673 O O . ARG B 1 96 ? -9.219 -11.93 -11.688 1 98.25 96 ARG B O 1
ATOM 2680 N N . GLU B 1 97 ? -7.543 -10.875 -12.758 1 97.5 97 GLU B N 1
ATOM 2681 C CA . GLU B 1 97 ? -7.684 -11.703 -13.953 1 97.5 97 GLU B CA 1
ATOM 2682 C C . GLU B 1 97 ? -7.262 -13.141 -13.688 1 97.5 97 GLU B C 1
ATOM 2684 O O . GLU B 1 97 ? -7.863 -14.078 -14.219 1 97.5 97 GLU B O 1
ATOM 2689 N N . ALA B 1 98 ? -6.242 -13.344 -12.914 1 97.31 98 ALA B N 1
ATOM 2690 C CA . ALA B 1 98 ? -5.801 -14.688 -12.555 1 97.31 98 ALA B CA 1
ATOM 2691 C C . ALA B 1 98 ? -6.883 -15.43 -11.773 1 97.31 98 ALA B C 1
ATOM 2693 O O . ALA B 1 98 ? -7.168 -16.594 -12.055 1 97.31 98 ALA B O 1
ATOM 2694 N N . ILE B 1 99 ? -7.496 -14.758 -10.805 1 97.81 99 ILE B N 1
ATOM 2695 C CA . ILE B 1 99 ? -8.547 -15.375 -10 1 97.81 99 ILE B CA 1
ATOM 2696 C C . ILE B 1 99 ? -9.719 -15.766 -10.898 1 97.81 99 ILE B C 1
ATOM 2698 O O . ILE B 1 99 ? -10.227 -16.875 -10.812 1 97.81 99 ILE B O 1
ATOM 2702 N N . ASN B 1 100 ? -10.102 -14.828 -11.75 1 96.44 100 ASN B N 1
ATOM 2703 C CA . ASN B 1 100 ? -11.234 -15.086 -12.633 1 96.44 100 ASN B CA 1
ATOM 2704 C C . ASN B 1 100 ? -10.977 -16.281 -13.539 1 96.44 100 ASN B C 1
ATOM 2706 O O . ASN B 1 100 ? -11.867 -17.109 -13.758 1 96.44 100 ASN B O 1
ATOM 2710 N N . MET B 1 101 ? -9.812 -16.344 -14.023 1 95.56 101 MET B N 1
ATOM 2711 C CA . MET B 1 101 ? -9.453 -17.453 -14.898 1 95.56 101 MET B CA 1
ATOM 2712 C C . MET B 1 101 ? -9.406 -18.766 -14.117 1 95.56 101 MET B C 1
ATOM 2714 O O . MET B 1 101 ? -9.992 -19.766 -14.539 1 95.56 101 MET B O 1
ATOM 2718 N N . MET B 1 102 ? -8.82 -18.75 -12.977 1 96.62 102 MET B N 1
ATOM 2719 C CA . MET B 1 102 ? -8.578 -19.969 -12.211 1 96.62 102 MET B CA 1
ATOM 2720 C C . MET B 1 102 ? -9.867 -20.5 -11.586 1 96.62 102 MET B C 1
ATOM 2722 O O . MET B 1 102 ? -10.047 -21.703 -11.461 1 96.62 102 MET B O 1
ATOM 2726 N N . TRP B 1 103 ? -10.641 -19.531 -11.25 1 94.88 103 TRP B N 1
ATOM 2727 C CA . TRP B 1 103 ? -11.93 -19.891 -10.664 1 94.88 103 TRP B CA 1
ATOM 2728 C C . TRP B 1 103 ? -12.75 -20.75 -11.625 1 94.88 103 TRP B C 1
ATOM 2730 O O . TRP B 1 103 ? -13.492 -21.625 -11.203 1 94.88 103 TRP B O 1
ATOM 2740 N N . ASN B 1 104 ? -12.547 -20.562 -12.812 1 92.06 104 ASN B N 1
ATOM 2741 C CA . ASN B 1 104 ? -13.336 -21.219 -13.852 1 92.06 104 ASN B CA 1
ATOM 2742 C C . ASN B 1 104 ? -12.625 -22.453 -14.398 1 92.06 104 ASN B C 1
ATOM 2744 O O . ASN B 1 104 ? -13.125 -23.109 -15.312 1 92.06 104 ASN B O 1
ATOM 2748 N N . GLN B 1 105 ? -11.516 -22.781 -13.82 1 91.94 105 GLN B N 1
ATOM 2749 C CA . GLN B 1 105 ? -10.781 -23.969 -14.234 1 91.94 105 GLN B CA 1
ATOM 2750 C C . GLN B 1 105 ? -11.086 -25.141 -13.305 1 91.94 105 GLN B C 1
ATOM 2752 O O . GLN B 1 105 ? -11.289 -24.953 -12.102 1 91.94 105 GLN B O 1
ATOM 2757 N N . PRO B 1 106 ? -11.125 -26.344 -13.82 1 87.5 106 PRO B N 1
ATOM 2758 C CA . PRO B 1 106 ? -11.398 -27.516 -12.992 1 87.5 106 PRO B CA 1
ATOM 2759 C C . PRO B 1 106 ? -10.359 -27.703 -11.883 1 87.5 106 PRO B C 1
ATOM 2761 O O . PRO B 1 106 ? -10.719 -28.031 -10.75 1 87.5 106 PRO B O 1
ATOM 2764 N N . ARG B 1 107 ? -9.07 -27.469 -12.125 1 88 107 ARG B N 1
ATOM 2765 C CA . ARG B 1 107 ? -8.016 -27.734 -11.148 1 88 107 ARG B CA 1
ATOM 2766 C C . ARG B 1 107 ? -7.773 -26.5 -10.266 1 88 107 ARG B C 1
ATOM 2768 O O . ARG B 1 107 ? -7 -26.578 -9.305 1 88 107 ARG B O 1
ATOM 2775 N N . GLY B 1 108 ? -8.461 -25.422 -10.547 1 95.31 108 GLY B N 1
ATOM 2776 C CA . GLY B 1 108 ? -8.211 -24.203 -9.805 1 95.31 108 GLY B CA 1
ATOM 2777 C C . GLY B 1 108 ? -6.852 -23.594 -10.086 1 95.31 108 GLY B C 1
ATOM 2778 O O . GLY B 1 108 ? -6.41 -23.562 -11.242 1 95.31 108 GLY B O 1
ATOM 2779 N N . GLY B 1 109 ? -6.258 -23.031 -9.023 1 97 109 GLY B N 1
ATOM 2780 C CA . GLY B 1 109 ? -4.949 -22.438 -9.242 1 97 109 GLY B CA 1
ATOM 2781 C C . GLY B 1 109 ? -4.398 -21.734 -8.023 1 97 109 GLY B C 1
ATOM 2782 O O . GLY B 1 109 ? -5.113 -21.547 -7.031 1 97 109 GLY B O 1
ATOM 2783 N N . HIS B 1 110 ? -3.094 -21.5 -8.047 1 98 110 HIS B N 1
ATOM 2784 C CA . HIS B 1 110 ? -2.359 -20.844 -6.98 1 98 110 HIS B CA 1
ATOM 2785 C C . HIS B 1 110 ? -1.693 -19.562 -7.48 1 98 110 HIS B C 1
ATOM 2787 O O . HIS B 1 110 ? -0.97 -19.578 -8.477 1 98 110 HIS B O 1
ATOM 2793 N N . ILE B 1 111 ? -2.008 -18.484 -6.801 1 98.06 111 ILE B N 1
ATOM 2794 C CA . ILE B 1 111 ? -1.423 -17.188 -7.129 1 98.06 111 ILE B CA 1
ATOM 2795 C C . ILE B 1 111 ? -0.368 -16.828 -6.086 1 98.06 111 ILE B C 1
ATOM 2797 O O . ILE B 1 111 ? -0.62 -16.906 -4.883 1 98.06 111 ILE B O 1
ATOM 2801 N N . PHE B 1 112 ? 0.815 -16.469 -6.555 1 98.25 112 PHE B N 1
ATOM 2802 C CA . PHE B 1 112 ? 1.892 -16.047 -5.672 1 98.25 112 PHE B CA 1
ATOM 2803 C C . PHE B 1 112 ? 2.242 -14.578 -5.926 1 98.25 112 PHE B C 1
ATOM 2805 O O . PHE B 1 112 ? 2.623 -14.211 -7.039 1 98.25 112 PHE B O 1
ATOM 2812 N N . ASN B 1 113 ? 2.098 -13.727 -4.918 1 98 113 ASN B N 1
ATOM 2813 C CA . ASN B 1 113 ? 2.498 -12.32 -4.973 1 98 113 ASN B CA 1
ATOM 2814 C C . ASN B 1 113 ? 3.873 -12.102 -4.352 1 98 113 ASN B C 1
ATOM 2816 O O . ASN B 1 113 ? 4.082 -12.406 -3.176 1 98 113 ASN B O 1
ATOM 2820 N N . ILE B 1 114 ? 4.758 -11.594 -5.129 1 95.19 114 ILE B N 1
ATOM 2821 C CA . ILE B 1 114 ? 6.121 -11.383 -4.648 1 95.19 114 ILE B CA 1
ATOM 2822 C C . ILE B 1 114 ? 6.195 -10.07 -3.873 1 95.19 114 ILE B C 1
ATOM 2824 O O . ILE B 1 114 ? 5.785 -9.016 -4.379 1 95.19 114 ILE B O 1
ATOM 2828 N N . ASP B 1 115 ? 6.629 -10.195 -2.695 1 92.62 115 ASP B N 1
ATOM 2829 C CA . ASP B 1 115 ? 6.816 -8.969 -1.934 1 92.62 115 ASP B CA 1
ATOM 2830 C C . ASP B 1 115 ? 8.258 -8.469 -2.033 1 92.62 115 ASP B C 1
ATOM 2832 O O . ASP B 1 115 ? 8.953 -8.773 -3.002 1 92.62 115 ASP B O 1
ATOM 2836 N N . GLY B 1 116 ? 8.695 -7.621 -1.093 1 88.19 116 GLY B N 1
ATOM 2837 C CA . GLY B 1 116 ? 10.008 -6.988 -1.118 1 88.19 116 GLY B CA 1
ATOM 2838 C C . GLY B 1 116 ? 10.258 -6.098 0.084 1 88.19 116 GLY B C 1
ATOM 2839 O O . GLY B 1 116 ? 9.594 -6.227 1.111 1 88.19 116 GLY B O 1
ATOM 2840 N N . ALA B 1 117 ? 11.312 -5.301 -0.131 1 83.75 117 ALA B N 1
ATOM 2841 C CA . ALA B 1 117 ? 11.648 -4.375 0.947 1 83.75 117 ALA B CA 1
ATOM 2842 C C . ALA B 1 117 ? 10.438 -3.539 1.35 1 83.75 117 ALA B C 1
ATOM 2844 O O . ALA B 1 117 ? 9.758 -2.967 0.493 1 83.75 117 ALA B O 1
ATOM 2845 N N . GLY B 1 118 ? 10.164 -3.521 2.688 1 88.31 118 GLY B N 1
ATOM 2846 C CA . GLY B 1 118 ? 9 -2.82 3.195 1 88.31 118 GLY B CA 1
ATOM 2847 C C . GLY B 1 118 ? 7.883 -3.754 3.623 1 88.31 118 GLY B C 1
ATOM 2848 O O . GLY B 1 118 ? 7.012 -3.371 4.406 1 88.31 118 GLY B O 1
ATOM 2849 N N . SER B 1 119 ? 7.855 -4.938 3.166 1 91.25 119 SER B N 1
ATOM 2850 C CA . SE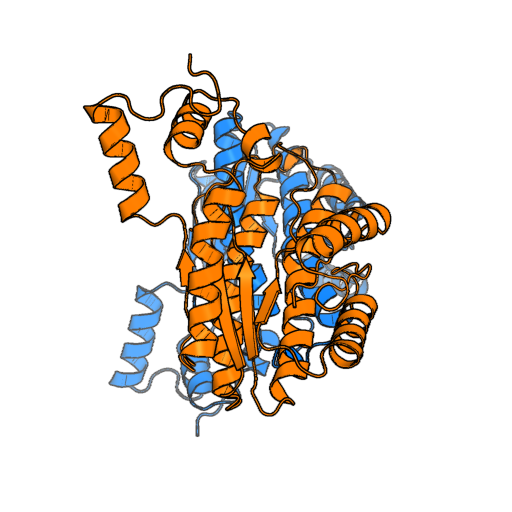R B 1 119 ? 6.777 -5.887 3.436 1 91.25 119 SER B CA 1
ATOM 2851 C C . SER B 1 119 ? 6.676 -6.199 4.926 1 91.25 119 SER B C 1
ATOM 2853 O O . SER B 1 119 ? 5.598 -6.535 5.422 1 91.25 119 SER B O 1
ATOM 2855 N N . ASP B 1 120 ? 7.738 -6.023 5.633 1 87.5 120 ASP B N 1
ATOM 2856 C CA . ASP B 1 120 ? 7.754 -6.359 7.055 1 87.5 120 ASP B CA 1
ATOM 2857 C C . ASP B 1 120 ? 7.305 -5.176 7.906 1 87.5 120 ASP B C 1
ATOM 2859 O O . ASP B 1 120 ? 7.211 -5.281 9.133 1 87.5 120 ASP B O 1
ATOM 2863 N N . GLY B 1 121 ? 7.125 -4.086 7.32 1 89.81 121 GLY B N 1
ATOM 2864 C CA . GLY B 1 121 ? 6.613 -2.928 8.031 1 89.81 121 GLY B CA 1
ATOM 2865 C C . GLY B 1 121 ? 7.707 -1.99 8.508 1 89.81 121 GLY B C 1
ATOM 2866 O O . GLY B 1 121 ? 7.422 -0.906 9.023 1 89.81 121 GLY B O 1
ATOM 2867 N N . ARG B 1 122 ? 8.945 -2.408 8.297 1 90.5 122 ARG B N 1
ATOM 2868 C CA . ARG B 1 122 ? 10.039 -1.504 8.641 1 90.5 122 ARG B CA 1
ATOM 2869 C C . ARG B 1 122 ? 10.156 -0.376 7.621 1 90.5 122 ARG B C 1
ATOM 2871 O O . ARG B 1 122 ? 9.984 -0.597 6.422 1 90.5 122 ARG B O 1
ATOM 2878 N N . PRO B 1 123 ? 10.508 0.797 8.125 1 93.75 123 PRO B N 1
ATOM 2879 C CA . PRO B 1 123 ? 10.609 1.929 7.199 1 93.75 123 PRO B CA 1
ATOM 2880 C C . PRO B 1 123 ? 11.633 1.69 6.09 1 93.75 123 PRO B C 1
ATOM 2882 O O . PRO B 1 123 ? 12.641 1.006 6.305 1 93.75 123 PRO B O 1
ATOM 2885 N N . THR B 1 124 ? 11.398 2.279 4.961 1 92.12 124 THR B N 1
ATOM 2886 C CA . THR B 1 124 ? 12.258 2.137 3.789 1 92.12 124 THR B CA 1
ATOM 2887 C C . THR B 1 124 ? 12.703 3.504 3.271 1 92.12 124 THR B C 1
ATOM 2889 O O . THR B 1 124 ? 12.383 3.879 2.143 1 92.12 124 THR B O 1
ATOM 2892 N N . PRO B 1 125 ? 13.508 4.176 4.012 1 92.44 125 PRO B N 1
ATOM 2893 C CA . PRO B 1 125 ? 14.008 5.457 3.498 1 92.44 125 PRO B CA 1
ATOM 2894 C C . PRO B 1 125 ? 14.789 5.305 2.191 1 92.44 125 PRO B C 1
ATOM 2896 O O . PRO B 1 125 ? 15.5 4.316 2.006 1 92.44 125 PRO B O 1
ATOM 2899 N N . ARG B 1 126 ? 14.609 6.309 1.259 1 90.19 126 ARG B N 1
ATOM 2900 C CA . ARG B 1 126 ? 15.219 6.379 -0.065 1 90.19 126 ARG B CA 1
ATOM 2901 C C . ARG B 1 126 ? 14.562 5.391 -1.023 1 90.19 126 ARG B C 1
ATOM 2903 O O . ARG B 1 126 ? 14.969 5.277 -2.182 1 90.19 126 ARG B O 1
ATOM 2910 N N . PHE B 1 127 ? 13.57 4.645 -0.527 1 90.88 127 PHE B N 1
ATOM 2911 C CA . PHE B 1 127 ? 12.656 3.828 -1.312 1 90.88 127 PHE B CA 1
ATOM 2912 C C . PHE B 1 127 ? 11.25 3.879 -0.727 1 90.88 127 PHE B C 1
ATOM 2914 O O . PHE B 1 127 ? 10.586 2.846 -0.595 1 90.88 127 PHE B O 1
ATOM 2921 N N . ALA B 1 128 ? 10.914 5.031 -0.325 1 95.81 128 ALA B N 1
ATOM 2922 C CA . ALA B 1 128 ? 9.68 5.156 0.449 1 95.81 128 ALA B CA 1
ATOM 2923 C C . ALA B 1 128 ? 8.469 4.73 -0.373 1 95.81 128 ALA B C 1
ATOM 2925 O O . ALA B 1 128 ? 7.598 4.016 0.123 1 95.81 128 ALA B O 1
ATOM 2926 N N . ALA B 1 129 ? 8.43 5.18 -1.634 1 96.31 129 ALA B N 1
ATOM 2927 C CA . ALA B 1 129 ? 7.312 4.816 -2.498 1 96.31 129 ALA B CA 1
ATOM 2928 C C . ALA B 1 129 ? 7.281 3.312 -2.76 1 96.31 129 ALA B C 1
ATOM 2930 O O . ALA B 1 129 ? 6.238 2.672 -2.621 1 96.31 129 ALA B O 1
ATOM 2931 N N . TYR B 1 130 ? 8.391 2.766 -3.07 1 94.12 130 TYR B N 1
ATOM 2932 C CA . TYR B 1 130 ? 8.5 1.334 -3.328 1 94.12 130 TYR B CA 1
ATOM 2933 C C . TYR B 1 130 ? 8.062 0.525 -2.111 1 94.12 130 TYR B C 1
ATOM 2935 O O . TYR B 1 130 ? 7.219 -0.364 -2.219 1 94.12 130 TYR B O 1
ATOM 2943 N N . GLY B 1 131 ? 8.68 0.836 -0.995 1 95 131 GLY B N 1
ATOM 2944 C CA . GLY B 1 131 ? 8.352 0.115 0.224 1 95 131 GLY B CA 1
ATOM 2945 C C . GLY B 1 131 ? 6.875 0.167 0.567 1 95 131 GLY B C 1
ATOM 2946 O O . GLY B 1 131 ? 6.305 -0.824 1.024 1 95 131 GLY B O 1
ATOM 2947 N N . ALA B 1 132 ? 6.285 1.292 0.372 1 96.94 132 ALA B N 1
ATOM 2948 C CA . ALA B 1 132 ? 4.852 1.438 0.62 1 96.94 132 ALA B CA 1
ATOM 2949 C C . ALA B 1 132 ? 4.047 0.477 -0.248 1 96.94 132 ALA B C 1
ATOM 2951 O O . ALA B 1 132 ? 3.082 -0.134 0.221 1 96.94 132 ALA B O 1
ATOM 2952 N N . THR B 1 133 ? 4.426 0.327 -1.493 1 96.38 133 THR B N 1
ATOM 2953 C CA . THR B 1 133 ? 3.717 -0.581 -2.389 1 96.38 133 THR B CA 1
ATOM 2954 C C . THR B 1 133 ? 3.893 -2.029 -1.941 1 96.38 133 THR B C 1
ATOM 2956 O O . THR B 1 133 ? 2.971 -2.838 -2.061 1 96.38 133 THR B O 1
ATOM 2959 N N . LYS B 1 134 ? 5.035 -2.338 -1.457 1 95.06 134 LYS B N 1
ATOM 2960 C CA . LYS B 1 134 ? 5.285 -3.717 -1.048 1 95.06 134 LYS B CA 1
ATOM 2961 C C . LYS B 1 134 ? 4.543 -4.051 0.243 1 95.06 134 LYS B C 1
ATOM 2963 O O . LYS B 1 134 ? 4.105 -5.188 0.44 1 95.06 134 LYS B O 1
ATOM 2968 N N . ARG B 1 135 ? 4.359 -3.088 1.062 1 96.12 135 ARG B N 1
ATOM 2969 C CA . ARG B 1 135 ? 3.496 -3.283 2.221 1 96.12 135 ARG B CA 1
ATOM 2970 C C . ARG B 1 135 ? 2.053 -3.531 1.791 1 96.12 135 ARG B C 1
ATOM 2972 O O . ARG B 1 135 ? 1.354 -4.352 2.391 1 96.12 135 ARG B O 1
ATOM 2979 N N . SER B 1 136 ? 1.684 -2.877 0.817 1 96.25 136 SER B N 1
ATOM 2980 C CA . SER B 1 136 ? 0.346 -3.043 0.258 1 96.25 136 SER B CA 1
ATOM 2981 C C . SER B 1 136 ? 0.148 -4.453 -0.292 1 96.25 136 SER B C 1
ATOM 2983 O O . SER B 1 136 ? -0.955 -5 -0.226 1 96.25 136 SER B O 1
ATOM 2985 N N . VAL B 1 137 ? 1.17 -5.051 -0.843 1 96.62 137 VAL B N 1
ATOM 2986 C CA . VAL B 1 137 ? 1.113 -6.383 -1.438 1 96.62 137 VAL B CA 1
ATOM 2987 C C . VAL B 1 137 ? 0.685 -7.402 -0.384 1 96.62 137 VAL B C 1
ATOM 2989 O O . VAL B 1 137 ? -0.21 -8.219 -0.625 1 96.62 137 VAL B O 1
ATOM 2992 N N . VAL B 1 138 ? 1.286 -7.34 0.734 1 95.94 138 VAL B N 1
ATOM 2993 C CA . VAL B 1 138 ? 1.013 -8.281 1.812 1 95.94 138 VAL B CA 1
ATOM 2994 C C . VAL B 1 138 ? -0.441 -8.148 2.26 1 95.94 138 VAL B C 1
ATOM 2996 O O . VAL B 1 138 ? -1.137 -9.148 2.439 1 95.94 138 VAL B O 1
ATOM 2999 N N . HIS B 1 139 ? -0.86 -6.949 2.418 1 97.06 139 HIS B N 1
ATOM 3000 C CA . HIS B 1 139 ? -2.229 -6.703 2.859 1 97.06 139 HIS B CA 1
ATOM 3001 C C . HIS B 1 139 ? -3.236 -7.16 1.812 1 97.06 139 HIS B C 1
ATOM 3003 O O . HIS B 1 139 ? -4.254 -7.773 2.148 1 97.06 139 HIS B O 1
ATOM 3009 N N . LEU B 1 140 ? -2.973 -6.809 0.592 1 97.94 140 LEU B N 1
ATOM 3010 C CA . LEU B 1 140 ? -3.859 -7.188 -0.501 1 97.94 140 LEU B CA 1
ATOM 3011 C C . LEU B 1 140 ? -4.027 -8.703 -0.564 1 97.94 140 LEU B C 1
ATOM 3013 O O . LEU B 1 140 ? -5.141 -9.195 -0.75 1 97.94 140 LEU B O 1
ATOM 3017 N N . THR B 1 141 ? -2.959 -9.406 -0.431 1 98.19 141 THR B N 1
ATOM 3018 C CA . THR B 1 141 ? -2.969 -10.859 -0.49 1 98.19 141 THR B CA 1
ATOM 3019 C C . THR B 1 141 ? -3.914 -11.438 0.559 1 98.19 141 THR B C 1
ATOM 3021 O O . THR B 1 141 ? -4.75 -12.289 0.248 1 98.19 141 THR B O 1
ATOM 3024 N N . LYS B 1 142 ? -3.822 -10.906 1.756 1 97.25 142 LYS B N 1
ATOM 3025 C CA . LYS B 1 142 ? -4.688 -11.367 2.84 1 97.25 142 LYS B CA 1
ATOM 3026 C C . LYS B 1 142 ? -6.152 -11.055 2.545 1 97.25 142 LYS B C 1
ATOM 3028 O O . LYS B 1 142 ? -7.031 -11.875 2.807 1 97.25 142 LYS B O 1
ATOM 3033 N N . SER B 1 143 ? -6.375 -9.898 2.062 1 97.62 143 SER B N 1
ATOM 3034 C CA . SER B 1 143 ? -7.738 -9.453 1.777 1 97.62 143 SER B CA 1
ATOM 3035 C C . SER B 1 143 ? -8.359 -10.281 0.658 1 97.62 143 SER B C 1
ATOM 3037 O O . SER B 1 143 ? -9.547 -10.617 0.714 1 97.62 143 SER B O 1
ATOM 3039 N N . LEU B 1 144 ? -7.594 -10.586 -0.347 1 98.44 144 LEU B N 1
ATOM 3040 C CA . LEU B 1 144 ? -8.094 -11.391 -1.455 1 98.44 144 LEU B CA 1
ATOM 3041 C C . LEU B 1 144 ? -8.438 -12.805 -0.991 1 98.44 144 LEU B C 1
ATOM 3043 O O . LEU B 1 144 ? -9.469 -13.359 -1.388 1 98.44 144 LEU B O 1
ATOM 3047 N N . GLN B 1 145 ? -7.562 -13.375 -0.198 1 97.81 145 GLN B N 1
ATOM 3048 C CA . GLN B 1 145 ? -7.848 -14.695 0.35 1 97.81 145 GLN B CA 1
ATOM 3049 C C . GLN B 1 145 ? -9.148 -14.688 1.152 1 97.81 145 GLN B C 1
ATOM 3051 O O . GLN B 1 145 ? -9.945 -15.625 1.058 1 97.81 145 GLN B O 1
ATOM 3056 N N . ALA B 1 146 ? -9.359 -13.672 1.958 1 95.88 146 ALA B N 1
ATOM 3057 C CA . ALA B 1 146 ? -10.586 -13.523 2.73 1 95.88 146 ALA B CA 1
ATOM 3058 C C . ALA B 1 146 ? -11.805 -13.414 1.812 1 95.88 146 ALA B C 1
ATOM 3060 O O . ALA B 1 146 ? -12.859 -13.977 2.098 1 95.88 146 ALA B O 1
ATOM 3061 N N . GLU B 1 147 ? -11.656 -12.719 0.712 1 96.31 147 GLU B N 1
ATOM 3062 C CA . GLU B 1 147 ? -12.742 -12.586 -0.253 1 96.31 147 GLU B CA 1
ATOM 3063 C C . GLU B 1 147 ? -13.102 -13.93 -0.874 1 96.31 147 GLU B C 1
ATOM 3065 O O . GLU B 1 147 ? -14.281 -14.242 -1.06 1 96.31 147 GLU B O 1
ATOM 3070 N N . LEU B 1 148 ? -12.094 -14.617 -1.247 1 97.06 148 LEU B N 1
ATOM 3071 C CA . LEU B 1 148 ? -12.328 -15.938 -1.824 1 97.06 148 LEU B CA 1
ATOM 3072 C C . LEU B 1 148 ? -13.117 -16.812 -0.86 1 97.06 148 LEU B C 1
ATOM 3074 O O . LEU B 1 148 ? -14.078 -17.469 -1.26 1 97.06 148 LEU B O 1
ATOM 3078 N N . GLN B 1 149 ? -12.711 -16.75 0.36 1 94.44 149 GLN B N 1
ATOM 3079 C CA . GLN B 1 149 ? -13.406 -17.531 1.382 1 94.44 149 GLN B CA 1
ATOM 3080 C C . GLN B 1 149 ? -14.852 -17.062 1.538 1 94.44 149 GLN B C 1
ATOM 3082 O O . GLN B 1 149 ? -15.773 -17.875 1.603 1 94.44 149 GLN B O 1
ATOM 3087 N N . MET B 1 150 ? -15.062 -15.844 1.596 1 91.56 150 MET B N 1
ATOM 3088 C CA . MET B 1 150 ? -16.391 -15.258 1.748 1 91.56 150 MET B CA 1
ATOM 3089 C C . MET B 1 150 ? -17.297 -15.648 0.588 1 91.56 150 MET B C 1
ATOM 3091 O O . MET B 1 150 ? -18.5 -15.82 0.768 1 91.56 150 MET B O 1
ATOM 3095 N N . ASN B 1 151 ? -16.672 -15.812 -0.556 1 93.06 151 ASN B N 1
ATOM 3096 C CA . ASN B 1 151 ? -17.438 -16.125 -1.756 1 93.06 151 ASN B CA 1
ATOM 3097 C C . ASN B 1 151 ? -17.453 -17.625 -2.043 1 93.06 151 ASN B C 1
ATOM 3099 O O . ASN B 1 151 ? -17.844 -18.047 -3.129 1 93.06 151 ASN B O 1
ATOM 3103 N N . GLU B 1 152 ? -16.875 -18.375 -1.113 1 93.88 152 GLU B N 1
ATOM 3104 C CA . GLU B 1 152 ? -16.875 -19.828 -1.172 1 93.88 152 GLU B CA 1
ATOM 3105 C C . GLU B 1 152 ? -16.125 -20.328 -2.406 1 93.88 152 GLU B C 1
ATOM 3107 O O . GLU B 1 152 ? -16.547 -21.297 -3.045 1 93.88 152 GLU B O 1
ATOM 3112 N N . VAL B 1 153 ? -15.188 -19.578 -2.818 1 94.62 153 VAL B N 1
ATOM 3113 C CA . VAL B 1 153 ? -14.242 -20.016 -3.838 1 94.62 153 VAL B CA 1
ATOM 3114 C C . VAL B 1 153 ? -13.109 -20.812 -3.186 1 94.62 153 VAL B C 1
ATOM 3116 O O . VAL B 1 153 ? -12.195 -20.219 -2.604 1 94.62 153 VAL B O 1
ATOM 3119 N N . ASN B 1 154 ? -13.109 -22.109 -3.402 1 93.81 154 ASN B N 1
ATOM 3120 C CA . ASN B 1 154 ? -12.211 -22.953 -2.635 1 93.81 154 ASN B CA 1
ATOM 3121 C C . ASN B 1 154 ? -11.117 -23.562 -3.518 1 93.81 154 ASN B C 1
ATOM 3123 O O . ASN B 1 154 ? -10.188 -24.203 -3.018 1 93.81 154 ASN B O 1
ATOM 3127 N N . ASN B 1 155 ? -11.203 -23.328 -4.773 1 96.25 155 ASN B N 1
ATOM 3128 C CA . ASN B 1 155 ? -10.242 -23.938 -5.684 1 96.25 155 ASN B CA 1
ATOM 3129 C C . ASN B 1 155 ? -9.141 -22.953 -6.082 1 96.25 155 ASN B C 1
ATOM 3131 O O . ASN B 1 155 ? -8.297 -23.266 -6.926 1 96.25 155 ASN B O 1
ATOM 3135 N N . VAL B 1 156 ? -9.164 -21.75 -5.578 1 98 156 VAL B N 1
ATOM 3136 C CA . VAL B 1 156 ? -8.133 -20.75 -5.832 1 98 156 VAL B CA 1
ATOM 3137 C C . VAL B 1 156 ? -7.531 -20.266 -4.512 1 98 156 VAL B C 1
ATOM 3139 O O . VAL B 1 156 ? -8.266 -19.984 -3.557 1 98 156 VAL B O 1
ATOM 3142 N N . VAL B 1 157 ? -6.215 -20.219 -4.41 1 98.25 157 VAL B N 1
ATOM 3143 C CA . VAL B 1 157 ? -5.539 -19.734 -3.211 1 98.25 157 VAL B CA 1
ATOM 3144 C C . VAL B 1 157 ? -4.531 -18.656 -3.584 1 98.25 157 VAL B C 1
ATOM 3146 O O . VAL B 1 157 ? -3.852 -18.75 -4.609 1 98.25 157 VAL B O 1
ATOM 3149 N N . VAL B 1 158 ? -4.457 -17.625 -2.795 1 98.44 158 VAL B N 1
ATOM 3150 C CA . VAL B 1 158 ? -3.49 -16.547 -2.977 1 98.44 158 VAL B CA 1
ATOM 3151 C C . VAL B 1 158 ? -2.42 -16.625 -1.889 1 98.44 158 VAL B C 1
ATOM 3153 O O . VAL B 1 158 ? -2.738 -16.688 -0.699 1 98.44 158 VAL B O 1
ATOM 3156 N N . HIS B 1 159 ? -1.134 -16.672 -2.311 1 98.38 159 HIS B N 1
ATOM 3157 C CA . HIS B 1 159 ? 0.029 -16.812 -1.443 1 98.38 159 HIS B CA 1
ATOM 3158 C C . HIS B 1 159 ? 0.933 -15.594 -1.516 1 98.38 159 HIS B C 1
ATOM 3160 O O . HIS B 1 159 ? 0.86 -14.812 -2.473 1 98.38 159 HIS B O 1
ATOM 3166 N N . ASN B 1 160 ? 1.68 -15.438 -0.49 1 97.62 160 ASN B N 1
ATOM 3167 C CA . ASN B 1 160 ? 2.777 -14.477 -0.511 1 97.62 160 ASN B CA 1
ATOM 3168 C C . ASN B 1 160 ? 4.121 -15.164 -0.728 1 97.62 160 ASN B C 1
ATOM 3170 O O . ASN B 1 160 ? 4.344 -16.266 -0.233 1 97.62 160 ASN B O 1
ATOM 3174 N N . LEU B 1 161 ? 4.969 -14.562 -1.495 1 96.75 161 LEU B N 1
ATOM 3175 C CA . LEU B 1 161 ? 6.312 -15.047 -1.789 1 96.75 161 LEU B CA 1
ATOM 3176 C C . LEU B 1 161 ? 7.355 -13.977 -1.508 1 96.75 161 LEU B C 1
ATOM 3178 O O . LEU B 1 161 ? 7.238 -12.844 -1.994 1 96.75 161 LEU B O 1
ATOM 3182 N N . SER B 1 162 ? 8.344 -14.297 -0.722 1 95.75 162 SER B N 1
ATOM 3183 C CA . SER B 1 162 ? 9.406 -13.359 -0.397 1 95.75 162 SER B CA 1
ATOM 3184 C C . SER B 1 162 ? 10.773 -13.891 -0.824 1 95.75 162 SER B C 1
ATOM 3186 O O . SER B 1 162 ? 11.305 -14.812 -0.202 1 95.75 162 SER B O 1
ATOM 3188 N N . PRO B 1 163 ? 11.383 -13.297 -1.729 1 94 163 PRO B N 1
ATOM 3189 C CA . PRO B 1 163 ? 12.711 -13.75 -2.152 1 94 163 PRO B CA 1
ATOM 3190 C C . PRO B 1 163 ? 13.812 -13.32 -1.189 1 94 163 PRO B C 1
ATOM 3192 O O . PRO B 1 163 ? 14.953 -13.789 -1.301 1 94 163 PRO B O 1
ATOM 3195 N N . GLY B 1 164 ? 13.438 -12.422 -0.216 1 92.5 164 GLY B N 1
ATOM 3196 C CA . GLY B 1 164 ? 14.484 -11.867 0.623 1 92.5 164 GLY B CA 1
ATOM 3197 C C . GLY B 1 164 ? 15.32 -10.812 -0.078 1 92.5 164 GLY B C 1
ATOM 3198 O O . GLY B 1 164 ? 14.789 -10.008 -0.848 1 92.5 164 GLY B O 1
ATOM 3199 N N . MET B 1 165 ? 16.562 -10.695 0.334 1 91.44 165 MET B N 1
ATOM 3200 C CA . MET B 1 165 ? 17.469 -9.719 -0.271 1 91.44 165 MET B CA 1
ATOM 3201 C C . MET B 1 165 ? 18.219 -10.328 -1.451 1 91.44 165 MET B C 1
ATOM 3203 O O . MET B 1 165 ? 19.062 -11.203 -1.268 1 91.44 165 MET B O 1
ATOM 3207 N N . VAL B 1 166 ? 17.844 -9.883 -2.619 1 92.69 166 VAL B N 1
ATOM 3208 C CA . VAL B 1 166 ? 18.453 -10.422 -3.832 1 92.69 166 VAL B CA 1
ATOM 3209 C C . VAL B 1 166 ? 19.375 -9.391 -4.461 1 92.69 166 VAL B C 1
ATOM 3211 O O . VAL B 1 166 ? 19.047 -8.203 -4.523 1 92.69 166 VAL B O 1
ATOM 3214 N N . THR B 1 167 ? 20.531 -9.828 -4.926 1 91.56 167 THR B N 1
ATOM 3215 C CA . THR B 1 167 ? 21.516 -8.922 -5.516 1 91.56 167 THR B CA 1
ATOM 3216 C C . THR B 1 167 ? 21.031 -8.422 -6.879 1 91.56 167 THR B C 1
ATOM 3218 O O . THR B 1 167 ? 21.5 -8.898 -7.914 1 91.56 167 THR B O 1
ATOM 3221 N N . THR B 1 168 ? 20.109 -7.5 -6.836 1 83.88 168 THR B N 1
ATOM 3222 C CA . THR B 1 168 ? 19.609 -6.801 -8.008 1 83.88 168 THR B CA 1
ATOM 3223 C C . THR B 1 168 ? 20.156 -5.375 -8.07 1 83.88 168 THR B C 1
ATOM 3225 O O . THR B 1 168 ? 20.797 -4.914 -7.121 1 83.88 168 THR B O 1
ATOM 3228 N N . ASP B 1 169 ? 19.953 -4.77 -9.219 1 77.69 169 ASP B N 1
ATOM 3229 C CA . ASP B 1 169 ? 20.375 -3.379 -9.344 1 77.69 169 ASP B CA 1
ATOM 3230 C C . ASP B 1 169 ? 19.734 -2.508 -8.266 1 77.69 169 ASP B C 1
ATOM 3232 O O . ASP B 1 169 ? 20.375 -1.59 -7.742 1 77.69 169 ASP B O 1
ATOM 3236 N N . LEU B 1 170 ? 18.562 -2.822 -7.953 1 76.94 170 LEU B N 1
ATOM 3237 C CA . LEU B 1 170 ? 17.844 -2.064 -6.938 1 76.94 170 LEU B CA 1
ATOM 3238 C C . LEU B 1 170 ? 18.562 -2.15 -5.59 1 76.94 170 LEU B C 1
ATOM 3240 O O . LEU B 1 170 ? 18.812 -1.126 -4.957 1 76.94 170 LEU B O 1
ATOM 3244 N N . LEU B 1 171 ? 18.828 -3.287 -5.156 1 83.69 171 LEU B N 1
ATOM 3245 C CA . LEU B 1 171 ? 19.469 -3.49 -3.865 1 83.69 171 LEU B CA 1
ATOM 3246 C C . LEU B 1 171 ? 20.875 -2.887 -3.857 1 83.69 171 LEU B C 1
ATOM 3248 O O . LEU B 1 171 ? 21.25 -2.174 -2.92 1 83.69 171 LEU B O 1
ATOM 3252 N N . MET B 1 172 ? 21.547 -3.027 -4.926 1 86.44 172 MET B N 1
ATOM 3253 C CA . MET B 1 172 ? 22.953 -2.648 -4.965 1 86.44 172 MET B CA 1
ATOM 3254 C C . MET B 1 172 ? 23.109 -1.134 -5.035 1 86.44 172 MET B C 1
ATOM 3256 O O . MET B 1 172 ? 24.109 -0.584 -4.574 1 86.44 172 MET B O 1
ATOM 3260 N N . SER B 1 173 ? 22.156 -0.548 -5.586 1 80.38 173 SER B N 1
ATOM 3261 C CA . SER B 1 173 ? 22.172 0.91 -5.652 1 80.38 173 SER B CA 1
ATOM 3262 C C . SER B 1 173 ? 22.125 1.526 -4.258 1 80.38 173 SER B C 1
ATOM 3264 O O . SER B 1 173 ? 22.531 2.67 -4.062 1 80.38 173 SER B O 1
ATOM 3266 N N . GLY B 1 174 ? 21.719 0.847 -3.336 1 81.75 174 GLY B N 1
ATOM 3267 C CA . GLY B 1 174 ? 21.609 1.343 -1.974 1 81.75 174 GLY B CA 1
ATOM 3268 C C . GLY B 1 174 ? 22.781 0.946 -1.097 1 81.75 174 GLY B C 1
ATOM 3269 O O . GLY B 1 174 ? 22.797 1.232 0.102 1 81.75 174 GLY B O 1
ATOM 3270 N N . ALA B 1 175 ? 23.688 0.292 -1.725 1 88 175 ALA B N 1
ATOM 3271 C CA . ALA B 1 175 ? 24.859 -0.166 -0.972 1 88 175 ALA B CA 1
ATOM 3272 C C . ALA B 1 175 ? 25.875 0.958 -0.795 1 88 175 ALA B C 1
ATOM 3274 O O . ALA B 1 175 ? 27.016 0.844 -1.236 1 88 175 ALA B O 1
ATOM 3275 N N . THR B 1 176 ? 25.5 1.979 -0.029 1 84.62 176 THR B N 1
ATOM 3276 C CA . THR B 1 176 ? 26.312 3.186 0.032 1 84.62 176 THR B CA 1
ATOM 3277 C C . THR B 1 176 ? 26.812 3.428 1.453 1 84.62 176 THR B C 1
ATOM 3279 O O . THR B 1 176 ? 27.797 4.152 1.658 1 84.62 176 THR B O 1
ATOM 3282 N N . THR B 1 177 ? 26.188 2.93 2.373 1 86.81 177 THR B N 1
ATOM 3283 C CA . THR B 1 177 ? 26.594 3.123 3.762 1 86.81 177 THR B CA 1
ATOM 3284 C C . THR B 1 177 ? 27.281 1.874 4.309 1 86.81 177 THR B C 1
ATOM 3286 O O . THR B 1 177 ? 27.125 0.783 3.756 1 86.81 177 THR B O 1
ATOM 3289 N N . LYS B 1 178 ? 28.016 2.123 5.387 1 90.81 178 LYS B N 1
ATOM 3290 C CA . LYS B 1 178 ? 28.672 0.998 6.051 1 90.81 178 LYS B CA 1
ATOM 3291 C C . LYS B 1 178 ? 27.641 -0.041 6.504 1 90.81 178 LYS B C 1
ATOM 3293 O O . LYS B 1 178 ? 27.859 -1.243 6.34 1 90.81 178 LYS B O 1
ATOM 3298 N N . GLN B 1 179 ? 26.578 0.406 7.031 1 89.25 179 GLN B N 1
ATOM 3299 C CA . GLN B 1 179 ? 25.531 -0.478 7.527 1 89.25 179 GLN B CA 1
ATOM 3300 C C . GLN B 1 179 ? 24.891 -1.265 6.391 1 89.25 179 GLN B C 1
ATOM 3302 O O . GLN B 1 179 ? 24.656 -2.469 6.516 1 89.25 179 GLN B O 1
ATOM 3307 N N . ALA B 1 180 ? 24.594 -0.556 5.336 1 89.19 180 ALA B N 1
ATOM 3308 C CA . ALA B 1 180 ? 23.969 -1.216 4.184 1 89.19 180 ALA B CA 1
ATOM 3309 C C . ALA B 1 180 ? 24.891 -2.299 3.621 1 89.19 180 ALA B C 1
ATOM 3311 O O . ALA B 1 180 ? 24.438 -3.408 3.326 1 89.19 180 ALA B O 1
ATOM 3312 N N . LYS B 1 181 ? 26.141 -1.948 3.492 1 93.81 181 LYS B N 1
ATOM 3313 C CA . LYS B 1 181 ? 27.109 -2.896 2.963 1 93.81 181 LYS B CA 1
ATOM 3314 C C . LYS B 1 181 ? 27.234 -4.121 3.865 1 93.81 181 LYS B C 1
ATOM 3316 O O . LYS B 1 181 ? 27.312 -5.254 3.379 1 93.81 181 LYS B O 1
ATOM 3321 N N . PHE B 1 182 ? 27.266 -3.859 5.145 1 93.5 182 PHE B N 1
ATOM 3322 C CA . PHE B 1 182 ? 27.344 -4.922 6.137 1 93.5 182 PHE B CA 1
ATOM 3323 C C . PHE B 1 182 ? 26.188 -5.902 5.977 1 93.5 182 PHE B C 1
ATOM 3325 O O . PHE B 1 182 ? 26.406 -7.109 5.852 1 93.5 182 PHE B O 1
ATOM 3332 N N . PHE B 1 183 ? 25 -5.426 5.855 1 92.25 183 PHE B N 1
ATOM 3333 C CA . PHE B 1 183 ? 23.812 -6.289 5.812 1 92.25 183 PHE B CA 1
ATOM 3334 C C . PHE B 1 183 ? 23.672 -6.938 4.441 1 92.25 183 PHE B C 1
ATOM 3336 O O . PHE B 1 183 ? 23.203 -8.07 4.332 1 92.25 183 PHE B O 1
ATOM 3343 N N . ILE B 1 184 ? 24 -6.234 3.4 1 93.94 184 ILE B N 1
ATOM 3344 C CA . ILE B 1 184 ? 23.938 -6.812 2.062 1 93.94 184 ILE B CA 1
ATOM 3345 C C . ILE B 1 184 ? 24.859 -8.023 1.985 1 93.94 184 ILE B C 1
ATOM 3347 O O . ILE B 1 184 ? 24.453 -9.094 1.52 1 93.94 184 ILE B O 1
ATOM 3351 N N . ASN B 1 185 ? 26.047 -7.863 2.482 1 96.12 185 ASN B N 1
ATOM 3352 C CA . ASN B 1 185 ? 27 -8.961 2.461 1 96.12 185 ASN B CA 1
ATOM 3353 C C . ASN B 1 185 ? 26.5 -10.156 3.268 1 96.12 185 ASN B C 1
ATOM 3355 O O . ASN B 1 185 ? 26.688 -11.305 2.859 1 96.12 185 ASN B O 1
ATOM 3359 N N . ILE B 1 186 ? 25.797 -9.898 4.262 1 95.94 186 ILE B N 1
ATOM 3360 C CA . ILE B 1 186 ? 25.422 -10.945 5.203 1 95.94 186 ILE B CA 1
ATOM 3361 C C . ILE B 1 186 ? 24.172 -11.656 4.711 1 95.94 186 ILE B C 1
ATOM 3363 O O . ILE B 1 186 ? 24.062 -12.883 4.781 1 95.94 186 ILE B O 1
ATOM 3367 N N . LEU B 1 187 ? 23.266 -10.867 4.184 1 95.25 187 LEU B N 1
ATOM 3368 C CA . LEU B 1 187 ? 21.922 -11.414 4.031 1 95.25 187 LEU B CA 1
ATOM 3369 C C . LEU B 1 187 ? 21.578 -11.633 2.559 1 95.25 187 LEU B C 1
ATOM 3371 O O . LEU B 1 187 ? 20.75 -12.484 2.227 1 95.25 187 LEU B O 1
ATOM 3375 N N . ALA B 1 188 ? 22.125 -10.922 1.64 1 95.62 188 ALA B N 1
ATOM 3376 C CA . ALA B 1 188 ? 21.75 -10.977 0.229 1 95.62 188 ALA B CA 1
ATOM 3377 C C . ALA B 1 188 ? 22.25 -12.273 -0.416 1 95.62 188 ALA B C 1
ATOM 3379 O O . ALA B 1 188 ? 23.172 -12.906 0.089 1 95.62 188 ALA B O 1
ATOM 3380 N N . GLU B 1 189 ? 21.531 -12.734 -1.368 1 96.06 189 GLU B N 1
ATOM 3381 C CA . GLU B 1 189 ? 21.922 -13.844 -2.229 1 96.06 189 GLU B CA 1
ATOM 3382 C C . GLU B 1 189 ? 21.656 -13.531 -3.697 1 96.06 189 GLU B C 1
ATOM 3384 O O . GLU B 1 189 ? 20.859 -12.641 -4.008 1 96.06 189 GLU B O 1
ATOM 3389 N N . THR B 1 190 ? 22.297 -14.258 -4.59 1 94.88 190 THR B N 1
ATOM 3390 C CA . THR B 1 190 ? 22.078 -14.086 -6.02 1 94.88 190 THR B CA 1
ATOM 3391 C C . THR B 1 190 ? 20.719 -14.672 -6.426 1 94.88 190 THR B C 1
ATOM 3393 O O . THR B 1 190 ? 20.188 -15.531 -5.727 1 94.88 190 THR B O 1
ATOM 3396 N N . PRO B 1 191 ? 20.203 -14.203 -7.574 1 92.5 191 PRO B N 1
ATOM 3397 C CA . PRO B 1 191 ? 18.906 -14.695 -8.031 1 92.5 191 PRO B CA 1
ATOM 3398 C C . PRO B 1 191 ? 18.859 -16.219 -8.156 1 92.5 191 PRO B C 1
ATOM 3400 O O . PRO B 1 191 ? 17.859 -16.844 -7.797 1 92.5 191 PRO B O 1
ATOM 3403 N N . ASP B 1 192 ? 19.922 -16.812 -8.586 1 94.12 192 ASP B N 1
ATOM 3404 C CA . ASP B 1 192 ? 19.938 -18.266 -8.805 1 94.12 192 ASP B CA 1
ATOM 3405 C C . ASP B 1 192 ? 19.797 -19.016 -7.488 1 94.12 192 ASP B C 1
ATOM 3407 O O . ASP B 1 192 ? 19.094 -20.031 -7.418 1 94.12 192 ASP B O 1
ATOM 3411 N N . VAL B 1 193 ? 20.453 -18.5 -6.484 1 95.38 193 VAL B N 1
ATOM 3412 C CA . VAL B 1 193 ? 20.391 -19.141 -5.172 1 95.38 193 VAL B CA 1
ATOM 3413 C C . VAL B 1 193 ? 18.984 -19.047 -4.613 1 95.38 193 VAL B C 1
ATOM 3415 O O . VAL B 1 193 ? 18.453 -20.031 -4.082 1 95.38 193 VAL B O 1
ATOM 3418 N N . VAL B 1 194 ? 18.406 -17.938 -4.77 1 95.5 194 VAL B N 1
ATOM 3419 C CA . VAL B 1 194 ? 17.062 -17.703 -4.258 1 95.5 194 VAL B CA 1
ATOM 3420 C C . VAL B 1 194 ? 16.062 -18.547 -5.027 1 95.5 194 VAL B C 1
ATOM 3422 O O . VAL B 1 194 ? 15.195 -19.188 -4.426 1 95.5 194 VAL B O 1
ATOM 3425 N N . ALA B 1 195 ? 16.219 -18.609 -6.328 1 94.31 195 ALA B N 1
ATOM 3426 C CA . ALA B 1 195 ? 15.32 -19.406 -7.164 1 94.31 195 ALA B CA 1
ATOM 3427 C C . ALA B 1 195 ? 15.422 -20.891 -6.824 1 94.31 195 ALA B C 1
ATOM 3429 O O . ALA B 1 195 ? 14.406 -21.594 -6.812 1 94.31 195 ALA B O 1
ATOM 3430 N N . ASP B 1 196 ? 16.594 -21.375 -6.547 1 95.69 196 ASP B N 1
ATOM 3431 C CA . ASP B 1 196 ? 16.812 -22.781 -6.223 1 95.69 196 ASP B CA 1
ATOM 3432 C C . ASP B 1 196 ? 16.031 -23.188 -4.977 1 95.69 196 ASP B C 1
ATOM 3434 O O . ASP B 1 196 ? 15.625 -24.344 -4.848 1 95.69 196 ASP B O 1
ATOM 3438 N N . TYR B 1 197 ? 15.859 -22.25 -4.141 1 96.25 197 TYR B N 1
ATOM 3439 C CA . TYR B 1 197 ? 15.086 -22.531 -2.934 1 96.25 197 TYR B CA 1
ATOM 3440 C C . TYR B 1 197 ? 13.594 -22.359 -3.189 1 96.25 197 TYR B C 1
ATOM 3442 O O . TYR B 1 197 ? 12.797 -23.219 -2.818 1 96.25 197 TYR B O 1
ATOM 3450 N N . LEU B 1 198 ? 13.188 -21.297 -3.801 1 96.5 198 LEU B N 1
ATOM 3451 C CA . LEU B 1 198 ? 11.781 -20.922 -3.904 1 96.5 198 LEU B CA 1
ATOM 3452 C C . LEU B 1 198 ? 11.055 -21.844 -4.879 1 96.5 198 LEU B C 1
ATOM 3454 O O . LEU B 1 198 ? 9.898 -22.219 -4.645 1 96.5 198 LEU B O 1
ATOM 3458 N N . VAL B 1 199 ? 11.641 -22.219 -6.004 1 95.94 199 VAL B N 1
ATOM 3459 C CA . VAL B 1 199 ? 10.969 -22.922 -7.094 1 95.94 199 VAL B CA 1
ATOM 3460 C C . VAL B 1 199 ? 10.43 -24.266 -6.598 1 95.94 199 VAL B C 1
ATOM 3462 O O . VAL B 1 199 ? 9.242 -24.547 -6.734 1 95.94 199 VAL B O 1
ATOM 3465 N N . PRO B 1 200 ? 11.266 -25.109 -5.918 1 96.81 200 PRO B N 1
ATOM 3466 C CA . PRO B 1 200 ? 10.711 -26.375 -5.43 1 96.81 200 PRO B CA 1
ATOM 3467 C C . PRO B 1 200 ? 9.617 -26.172 -4.387 1 96.81 200 PRO B C 1
ATOM 3469 O O . PRO B 1 200 ? 8.664 -26.953 -4.332 1 96.81 200 PRO B O 1
ATOM 3472 N N . ASN B 1 201 ? 9.75 -25.203 -3.52 1 97.12 201 ASN B N 1
ATOM 3473 C CA . ASN B 1 201 ? 8.758 -24.953 -2.48 1 97.12 201 ASN B CA 1
ATOM 3474 C C . ASN B 1 201 ? 7.422 -24.5 -3.074 1 97.12 201 ASN B C 1
ATOM 3476 O O . ASN B 1 201 ? 6.359 -24.844 -2.559 1 97.12 201 ASN B O 1
ATOM 3480 N N . ILE B 1 202 ? 7.48 -23.734 -4.129 1 97.12 202 ILE B N 1
ATOM 3481 C CA . ILE B 1 202 ? 6.285 -23.281 -4.836 1 97.12 202 ILE B CA 1
ATOM 3482 C C . ILE B 1 202 ? 5.605 -24.469 -5.504 1 97.12 202 ILE B C 1
ATOM 3484 O O . ILE B 1 202 ? 4.391 -24.656 -5.383 1 97.12 202 ILE B O 1
ATOM 3488 N N . ARG B 1 203 ? 6.34 -25.328 -6.16 1 96.25 203 ARG B N 1
ATOM 3489 C CA . ARG B 1 203 ? 5.816 -26.453 -6.914 1 96.25 203 ARG B CA 1
ATOM 3490 C C . ARG B 1 203 ? 5.176 -27.484 -5.988 1 96.25 203 ARG B C 1
ATOM 3492 O O . ARG B 1 203 ? 4.234 -28.188 -6.375 1 96.25 203 ARG B O 1
ATOM 3499 N N . GLU B 1 204 ? 5.656 -27.516 -4.797 1 96.62 204 GLU B N 1
ATOM 3500 C CA . GLU B 1 204 ? 5.156 -28.484 -3.836 1 96.62 204 GLU B CA 1
ATOM 3501 C C . GLU B 1 204 ? 3.705 -28.203 -3.457 1 96.62 204 GLU B C 1
ATOM 3503 O O . GLU B 1 204 ? 2.959 -29.109 -3.094 1 96.62 204 GLU B O 1
ATOM 3508 N N . ILE B 1 205 ? 3.281 -27.031 -3.557 1 95.94 205 ILE B N 1
ATOM 3509 C CA . ILE B 1 205 ? 1.961 -26.625 -3.088 1 95.94 205 ILE B CA 1
ATOM 3510 C C . ILE B 1 205 ? 0.882 -27.281 -3.945 1 95.94 205 ILE B C 1
ATOM 3512 O O . ILE B 1 205 ? 0.038 -28.016 -3.436 1 95.94 205 ILE B O 1
ATOM 3516 N N . PRO B 1 206 ? 0.895 -27.062 -5.242 1 93.5 206 PRO B N 1
ATOM 3517 C CA . PRO B 1 206 ? -0.107 -27.766 -6.047 1 93.5 206 PRO B CA 1
ATOM 3518 C C . PRO B 1 206 ? 0.105 -29.281 -6.062 1 93.5 206 PRO B C 1
ATOM 3520 O O . PRO B 1 206 ? -0.863 -30.047 -6.129 1 93.5 206 PRO B O 1
ATOM 3523 N N . THR B 1 207 ? 1.377 -29.703 -6 1 94 207 THR B N 1
ATOM 3524 C CA . THR B 1 207 ? 1.669 -31.125 -5.996 1 94 207 THR B CA 1
ATOM 3525 C C . THR B 1 207 ? 1.018 -31.812 -4.801 1 94 207 THR B C 1
ATOM 3527 O O . THR B 1 207 ? 0.476 -32.906 -4.926 1 94 207 THR B O 1
ATOM 3530 N N . ASN B 1 208 ? 1.024 -31.141 -3.682 1 94.44 208 ASN B N 1
ATOM 3531 C CA . ASN B 1 208 ? 0.437 -31.688 -2.463 1 94.44 208 ASN B CA 1
ATOM 3532 C C . ASN B 1 208 ? -1.045 -31.328 -2.352 1 94.44 208 ASN B C 1
ATOM 3534 O O . ASN B 1 208 ? -1.681 -31.625 -1.338 1 94.44 208 ASN B O 1
ATOM 3538 N N . GLN B 1 209 ? -1.6 -30.641 -3.291 1 92.31 209 GLN B N 1
ATOM 3539 C CA . GLN B 1 209 ? -2.996 -30.234 -3.348 1 92.31 209 GLN B CA 1
ATOM 3540 C C . GLN B 1 209 ? -3.375 -29.406 -2.119 1 92.31 209 GLN B C 1
ATOM 3542 O O . GLN B 1 209 ? -4.469 -29.562 -1.574 1 92.31 209 GLN B O 1
ATOM 3547 N N . SER B 1 210 ? -2.371 -28.641 -1.65 1 92.5 210 SER B N 1
ATOM 3548 C CA . SER B 1 210 ? -2.627 -27.781 -0.496 1 92.5 210 SER B CA 1
ATOM 3549 C C . SER B 1 210 ? -3.479 -26.578 -0.878 1 92.5 210 SER B C 1
ATOM 3551 O O . SER B 1 210 ? -3.219 -25.922 -1.892 1 92.5 210 SER B O 1
ATOM 3553 N N . MET B 1 211 ? -4.523 -26.328 -0.096 1 93.81 211 MET B N 1
ATOM 3554 C CA . MET B 1 211 ? -5.375 -25.172 -0.348 1 93.81 211 MET B CA 1
ATOM 3555 C C . MET B 1 211 ? -5.301 -24.172 0.808 1 93.81 211 MET B C 1
ATOM 3557 O O . MET B 1 211 ? -6.242 -23.422 1.046 1 93.81 211 MET B O 1
ATOM 3561 N N . LYS B 1 212 ? -4.199 -24.203 1.486 1 95.19 212 LYS B N 1
ATOM 3562 C CA . LYS B 1 212 ? -3.959 -23.266 2.59 1 95.19 212 LYS B CA 1
ATOM 3563 C C . LYS B 1 212 ? -3.061 -22.109 2.15 1 95.19 212 LYS B C 1
ATOM 3565 O O . LYS B 1 212 ? -1.979 -22.344 1.605 1 95.19 212 LYS B O 1
ATOM 3570 N N . PRO B 1 213 ? -3.566 -20.906 2.373 1 96.94 213 PRO B N 1
ATOM 3571 C CA . PRO B 1 213 ? -2.672 -19.781 2.07 1 96.94 213 PRO B CA 1
ATOM 3572 C C . PRO B 1 213 ? -1.343 -19.875 2.816 1 96.94 213 PRO B C 1
ATOM 3574 O O . PRO B 1 213 ? -1.315 -20.219 3.998 1 96.94 213 PRO B O 1
ATOM 3577 N N . THR B 1 214 ? -0.262 -19.562 2.084 1 96.5 214 THR B N 1
ATOM 3578 C CA . THR B 1 214 ? 1.071 -19.703 2.658 1 96.5 214 THR B CA 1
ATOM 3579 C C . THR B 1 214 ? 1.937 -18.484 2.318 1 96.5 214 THR B C 1
ATOM 3581 O O . THR B 1 214 ? 1.644 -17.75 1.373 1 96.5 214 THR B O 1
ATOM 3584 N N . TYR B 1 215 ? 2.844 -18.25 3.193 1 96.56 215 TYR B N 1
ATOM 3585 C CA . TYR B 1 215 ? 3.902 -17.266 2.998 1 96.56 215 TYR B CA 1
ATOM 3586 C C . TYR B 1 215 ? 5.262 -17.938 2.883 1 96.56 215 TYR B C 1
ATOM 3588 O O . TYR B 1 215 ? 5.863 -18.312 3.893 1 96.56 215 TYR B O 1
ATOM 3596 N N . ILE B 1 216 ? 5.734 -18.125 1.613 1 96.81 216 ILE B N 1
ATOM 3597 C CA . ILE B 1 216 ? 7.035 -18.75 1.386 1 96.81 216 ILE B CA 1
ATOM 3598 C C . ILE B 1 216 ? 8.133 -17.703 1.449 1 96.81 216 ILE B C 1
ATOM 3600 O O . ILE B 1 216 ? 8.141 -16.75 0.664 1 96.81 216 ILE B O 1
ATOM 3604 N N . ARG B 1 217 ? 9.023 -17.828 2.326 1 96.25 217 ARG B N 1
ATOM 3605 C CA . ARG B 1 217 ? 10.062 -16.844 2.564 1 96.25 217 ARG B CA 1
ATOM 3606 C C . ARG B 1 217 ? 11.453 -17.453 2.434 1 96.25 217 ARG B C 1
ATOM 3608 O O . ARG B 1 217 ? 11.773 -18.438 3.115 1 96.25 217 ARG B O 1
ATOM 3615 N N . PHE B 1 218 ? 12.289 -16.875 1.552 1 96.62 218 PHE B N 1
ATOM 3616 C CA . PHE B 1 218 ? 13.672 -17.312 1.433 1 96.62 218 PHE B CA 1
ATOM 3617 C C . PHE B 1 218 ? 14.469 -16.938 2.674 1 96.62 218 PHE B C 1
ATOM 3619 O O . PHE B 1 218 ? 15.234 -17.75 3.203 1 96.62 218 PHE B O 1
ATOM 3626 N N . LEU B 1 219 ? 14.312 -15.672 3.012 1 93.5 219 LEU B N 1
ATOM 3627 C CA . LEU B 1 219 ? 15.016 -15.148 4.176 1 93.5 219 LEU B CA 1
ATOM 3628 C C . LEU B 1 219 ? 14.094 -15.062 5.383 1 93.5 219 LEU B C 1
ATOM 3630 O O . LEU B 1 219 ? 13.258 -14.156 5.469 1 93.5 219 LEU B O 1
ATOM 3634 N N . THR B 1 220 ? 14.273 -16 6.289 1 90.38 220 THR B N 1
ATOM 3635 C CA . THR B 1 220 ? 13.484 -16.031 7.516 1 90.38 220 THR B CA 1
ATOM 3636 C C . THR B 1 220 ? 14.258 -15.391 8.664 1 90.38 220 THR B C 1
ATOM 3638 O O . THR B 1 220 ? 15.469 -15.164 8.562 1 90.38 220 THR B O 1
ATOM 3641 N N . GLY B 1 221 ? 13.516 -15.109 9.742 1 88.69 221 GLY B N 1
ATOM 3642 C CA . GLY B 1 221 ? 14.195 -14.578 10.914 1 88.69 221 GLY B CA 1
ATOM 3643 C C . GLY B 1 221 ? 15.305 -15.477 11.422 1 88.69 221 GLY B C 1
ATOM 3644 O O . GLY B 1 221 ? 16.406 -15 11.742 1 88.69 221 GLY B O 1
ATOM 3645 N N . LEU B 1 222 ? 15.031 -16.719 11.484 1 90.75 222 LEU B N 1
ATOM 3646 C CA . LEU B 1 222 ? 16.031 -17.688 11.953 1 90.75 222 LEU B CA 1
ATOM 3647 C C . LEU B 1 222 ? 17.25 -17.672 11.047 1 90.75 222 LEU B C 1
ATOM 3649 O O . LEU B 1 222 ? 18.391 -17.672 11.539 1 90.75 222 LEU B O 1
ATOM 3653 N N . LYS B 1 223 ? 17.062 -17.703 9.727 1 92.5 223 LYS B N 1
ATOM 3654 C CA . LYS B 1 223 ? 18.172 -17.656 8.781 1 92.5 223 LYS B CA 1
ATOM 3655 C C . LYS B 1 223 ? 18.969 -16.359 8.922 1 92.5 223 LYS B C 1
ATOM 3657 O O . LYS B 1 223 ? 20.203 -16.375 8.867 1 92.5 223 LYS B O 1
ATOM 3662 N N . ALA B 1 224 ? 18.266 -15.297 9.047 1 92.62 224 ALA B N 1
ATOM 3663 C CA . ALA B 1 224 ? 18.906 -13.992 9.188 1 92.62 224 ALA B CA 1
ATOM 3664 C C . ALA B 1 224 ? 19.781 -13.938 10.438 1 92.62 224 ALA B C 1
ATOM 3666 O O . ALA B 1 224 ? 20.938 -13.523 10.383 1 92.62 224 ALA B O 1
ATOM 3667 N N . TYR B 1 225 ? 19.234 -14.344 11.516 1 93.56 225 TYR B N 1
ATOM 3668 C CA . TYR B 1 225 ? 19.953 -14.289 12.781 1 93.56 225 TYR B CA 1
ATOM 3669 C C . TYR B 1 225 ? 21.156 -15.211 12.758 1 93.56 225 TYR B C 1
ATOM 3671 O O . TYR B 1 225 ? 22.219 -14.883 13.297 1 93.56 225 TYR B O 1
ATOM 3679 N N . SER B 1 226 ? 21 -16.359 12.211 1 95.5 226 SER B N 1
ATOM 3680 C CA . SER B 1 226 ? 22.109 -17.297 12.102 1 95.5 226 SER B CA 1
ATOM 3681 C C . SER B 1 226 ? 23.25 -16.703 11.281 1 95.5 226 SER B C 1
ATOM 3683 O O . SER B 1 226 ? 24.422 -16.875 11.633 1 95.5 226 SER B O 1
ATOM 3685 N N . ARG B 1 227 ? 22.922 -16.031 10.227 1 94.69 227 ARG B N 1
ATOM 3686 C CA . ARG B 1 227 ? 23.938 -15.406 9.375 1 94.69 227 ARG B CA 1
ATOM 3687 C C . ARG B 1 227 ? 24.625 -14.266 10.109 1 94.69 227 ARG B C 1
ATOM 3689 O O . ARG B 1 227 ? 25.844 -14.086 9.969 1 94.69 227 ARG B O 1
ATOM 3696 N N . ILE B 1 228 ? 23.891 -13.555 10.797 1 94.38 228 ILE B N 1
ATOM 3697 C CA . ILE B 1 228 ? 24.453 -12.445 11.562 1 94.38 228 ILE B CA 1
ATOM 3698 C C . ILE B 1 228 ? 25.391 -12.984 12.625 1 94.38 228 ILE B C 1
ATOM 3700 O O . ILE B 1 228 ? 26.5 -12.461 12.812 1 94.38 228 ILE B O 1
ATOM 3704 N N . PHE B 1 229 ? 24.922 -14.023 13.273 1 95.81 229 PHE B N 1
ATOM 3705 C CA . PHE B 1 229 ? 25.75 -14.656 14.289 1 95.81 229 PHE B CA 1
ATOM 3706 C C . PHE B 1 229 ? 27.062 -15.148 13.68 1 95.81 229 PHE B C 1
ATOM 3708 O O . PHE B 1 229 ? 28.141 -14.938 14.25 1 95.81 229 PHE B O 1
ATOM 3715 N N . SER B 1 230 ? 26.969 -15.828 12.57 1 96.5 230 SER B N 1
ATOM 3716 C CA . SER B 1 230 ? 28.156 -16.359 11.898 1 96.5 230 SER B CA 1
ATOM 3717 C C . SER B 1 230 ? 29.125 -15.242 11.523 1 96.5 230 SER B C 1
ATOM 3719 O O . SER B 1 230 ? 30.344 -15.422 11.57 1 96.5 230 SER B O 1
ATOM 3721 N N . ARG B 1 231 ? 28.594 -14.141 11.133 1 95.88 231 ARG B N 1
ATOM 3722 C CA . ARG B 1 231 ? 29.406 -12.977 10.82 1 95.88 231 ARG B CA 1
ATOM 3723 C C . ARG B 1 231 ? 30.125 -12.469 12.062 1 95.88 231 ARG B C 1
ATOM 3725 O O . ARG B 1 231 ? 31.344 -12.219 12.031 1 95.88 231 ARG B O 1
ATOM 3732 N N . ILE B 1 232 ? 29.438 -12.297 13.109 1 94.94 232 ILE B N 1
ATOM 3733 C CA . ILE B 1 232 ? 29.984 -11.719 14.328 1 94.94 232 ILE B CA 1
ATOM 3734 C C . ILE B 1 232 ? 31 -12.68 14.953 1 94.94 232 ILE B C 1
ATOM 3736 O O . ILE B 1 232 ? 32.062 -12.266 15.391 1 94.94 232 ILE B O 1
ATOM 3740 N N . ALA B 1 233 ? 30.672 -13.93 14.922 1 96.06 233 ALA B N 1
ATOM 3741 C CA . ALA B 1 233 ? 31.484 -14.938 15.602 1 96.06 233 ALA B CA 1
ATOM 3742 C C . ALA B 1 233 ? 32.688 -15.32 14.75 1 96.06 233 ALA B C 1
ATOM 3744 O O . ALA B 1 233 ? 33.781 -15.57 15.273 1 96.06 233 ALA B O 1
ATOM 3745 N N . PHE B 1 234 ? 32.562 -15.422 13.414 1 96.19 234 PHE B N 1
ATOM 3746 C CA . PHE B 1 234 ? 33.594 -16.062 12.586 1 96.19 234 PHE B CA 1
ATOM 3747 C C . PHE B 1 234 ? 34 -15.156 11.445 1 96.19 234 PHE B C 1
ATOM 3749 O O . PHE B 1 234 ? 34.875 -15.508 10.648 1 96.19 234 PHE B O 1
ATOM 3756 N N . GLY B 1 235 ? 33.375 -14.023 11.234 1 93.94 235 GLY B N 1
ATOM 3757 C CA . GLY B 1 235 ? 33.688 -13.109 10.156 1 93.94 235 GLY B CA 1
ATOM 3758 C C . GLY B 1 235 ? 33.188 -13.586 8.805 1 93.94 235 GLY B C 1
ATOM 3759 O O . GLY B 1 235 ? 33.75 -13.195 7.766 1 93.94 235 GLY B O 1
ATOM 3760 N N . ALA B 1 236 ? 32.156 -14.352 8.859 1 95.56 236 ALA B N 1
ATOM 3761 C CA . ALA B 1 236 ? 31.609 -14.945 7.637 1 95.56 236 ALA B CA 1
ATOM 3762 C C . ALA B 1 236 ? 31.062 -13.875 6.699 1 95.56 236 ALA B C 1
ATOM 3764 O O . ALA B 1 236 ? 30.5 -12.875 7.152 1 95.56 236 ALA B O 1
ATOM 3765 N N . ARG B 1 237 ? 31.203 -14.055 5.352 1 95.81 237 ARG B N 1
ATOM 3766 C CA . ARG B 1 237 ? 30.578 -13.297 4.273 1 95.81 237 ARG B CA 1
ATOM 3767 C C . ARG B 1 237 ? 31.078 -11.852 4.254 1 95.81 237 ARG B C 1
ATOM 3769 O O . ARG B 1 237 ? 30.391 -10.961 3.766 1 95.81 237 ARG B O 1
ATOM 3776 N N . ARG B 1 238 ? 32.219 -11.695 4.863 1 94.25 238 ARG B N 1
ATOM 3777 C CA . ARG B 1 238 ? 32.812 -10.367 4.746 1 94.25 238 ARG B CA 1
ATOM 3778 C C . ARG B 1 238 ? 33.219 -10.078 3.303 1 94.25 238 ARG B C 1
ATOM 3780 O O . ARG B 1 238 ? 33.812 -10.914 2.641 1 94.25 238 ARG B O 1
ATOM 3787 N N . ASN B 1 239 ? 32.812 -8.938 2.723 1 94.75 239 ASN B N 1
ATOM 3788 C CA . ASN B 1 239 ? 33.156 -8.461 1.391 1 94.75 239 ASN B CA 1
ATOM 3789 C C . ASN B 1 239 ? 32.656 -9.391 0.302 1 94.75 239 ASN B C 1
ATOM 3791 O O . ASN B 1 239 ? 33.25 -9.492 -0.772 1 94.75 239 ASN B O 1
ATOM 3795 N N . LYS B 1 240 ? 31.547 -10.117 0.598 1 95.12 240 LYS B N 1
ATOM 3796 C CA . LYS B 1 240 ? 31.031 -11.117 -0.339 1 95.12 240 LYS B CA 1
ATOM 3797 C C . LYS B 1 240 ? 30.562 -10.461 -1.638 1 95.12 240 LYS B C 1
ATOM 3799 O O . LYS B 1 240 ? 30.859 -10.953 -2.727 1 95.12 240 LYS B O 1
ATOM 3804 N N . TYR B 1 241 ? 29.859 -9.375 -1.55 1 95.06 241 TYR B N 1
ATOM 3805 C CA . TYR B 1 241 ? 29.312 -8.734 -2.742 1 95.06 241 TYR B CA 1
ATOM 3806 C C . TYR B 1 241 ? 29.875 -7.328 -2.908 1 95.06 241 TYR B C 1
ATOM 3808 O O . TYR B 1 241 ? 30.047 -6.848 -4.031 1 95.06 241 TYR B O 1
ATOM 3816 N N . VAL B 1 242 ? 30 -6.707 -1.725 1 94.81 242 VAL B N 1
ATOM 3817 C CA . VAL B 1 242 ? 30.516 -5.34 -1.735 1 94.81 242 VAL B CA 1
ATOM 3818 C C . VAL B 1 242 ? 31.641 -5.199 -0.712 1 94.81 242 VAL B C 1
ATOM 3820 O O . VAL B 1 242 ? 31.578 -5.793 0.366 1 94.81 242 VAL B O 1
ATOM 3823 N N . ALA B 1 243 ? 32.594 -4.312 -1.047 1 94.44 243 ALA B N 1
ATOM 3824 C CA . ALA B 1 243 ? 33.719 -4.09 -0.15 1 94.44 243 ALA B CA 1
ATOM 3825 C C . ALA B 1 243 ? 33.281 -3.281 1.074 1 94.44 243 ALA B C 1
ATOM 3827 O O . ALA B 1 243 ? 32.688 -2.215 0.943 1 94.44 243 ALA B O 1
ATOM 3828 N N . GLU B 1 244 ? 33.594 -3.818 2.227 1 92.62 244 GLU B N 1
ATOM 3829 C CA . GLU B 1 244 ? 33.344 -3.105 3.475 1 92.62 244 GLU B CA 1
ATOM 3830 C C . GLU B 1 244 ? 34.562 -2.242 3.867 1 92.62 244 GLU B C 1
ATOM 3832 O O . GLU B 1 244 ? 35.688 -2.555 3.512 1 92.62 244 GLU B O 1
ATOM 3837 N N . ASP B 1 245 ? 34.25 -1.042 4.465 1 81.12 245 ASP B N 1
ATOM 3838 C CA . ASP B 1 245 ? 35.344 -0.162 4.895 1 81.12 245 ASP B CA 1
ATOM 3839 C C . ASP B 1 245 ? 36.094 -0.76 6.078 1 81.12 245 ASP B C 1
ATOM 3841 O O . ASP B 1 245 ? 35.5 -1.508 6.875 1 81.12 245 ASP B O 1
#

Solvent-accessible surface area (backbone atoms only — not comparable to full-atom values): 25942 Å² total; per-residue (Å²): 122,57,75,52,75,30,75,40,60,68,59,29,52,52,51,42,53,55,46,22,73,72,67,34,68,89,42,48,52,62,51,69,33,48,52,66,36,63,69,36,44,51,48,50,52,52,52,44,37,72,75,58,67,63,58,63,72,45,73,50,69,74,68,45,57,56,90,54,80,46,47,63,72,73,54,49,68,66,41,52,50,45,20,47,36,36,38,41,50,11,44,51,48,46,49,29,53,49,49,58,54,18,63,73,36,94,84,12,23,38,36,32,41,53,46,46,71,21,48,84,62,52,63,26,57,35,36,25,68,42,15,16,37,18,31,16,48,59,39,31,38,49,6,49,41,49,37,30,55,76,68,69,43,77,50,49,36,43,25,40,31,31,66,51,49,44,72,40,72,73,55,57,68,57,52,76,43,71,68,42,28,53,48,45,24,52,61,39,40,48,63,66,62,43,45,67,56,49,52,60,61,57,54,45,36,68,73,67,65,57,75,69,70,46,74,52,58,68,62,39,70,68,59,49,51,51,39,50,48,41,25,74,76,70,53,48,48,65,54,63,78,44,83,67,131,120,57,76,53,74,29,78,40,62,67,60,31,52,54,52,43,53,56,46,23,72,72,68,33,69,89,40,48,53,64,53,70,35,48,52,66,34,64,70,36,44,51,48,48,52,51,51,43,36,72,75,58,67,63,58,62,71,44,75,50,70,76,66,46,57,56,90,55,81,47,48,62,73,73,54,50,69,67,41,52,49,48,20,47,35,36,37,41,50,10,46,52,48,47,48,29,53,49,49,60,53,18,64,72,36,94,85,13,25,39,36,34,41,53,46,46,73,24,47,84,64,52,63,27,58,36,35,26,69,42,14,17,36,19,29,17,46,59,39,31,39,49,5,49,41,50,36,30,55,75,67,69,43,76,51,48,37,43,26,40,31,32,66,50,49,46,72,40,72,73,54,55,69,57,52,76,44,72,66,42,31,54,49,46,25,51,61,39,40,48,63,67,62,43,45,66,56,49,52,60,60,57,55,45,36,70,74,67,66,58,75,66,72,47,75,52,58,69,61,39,72,68,59,49,50,52,39,50,46,41,26,74,75,70,54,49,49,67,54,64,80,44,84,68,130

Radius of gyration: 24.14 Å; Cα contacts (8 Å, |Δi|>4): 858; chains: 2; bounding box: 67×68×57 Å

pLDDT: mean 91.61, std 8.94, range [37.06, 98.62]

InterPro domains:
  IPR002347 Short-chain dehydrogenase/reductase SDR [PF00106] (6-173)
  IPR002347 Short-chain dehydrogenase/reductase SDR [PR00080] (53-64)
  IPR002347 Short-chain dehydrogenase/reductase SDR [PR00080] (109-117)
  IPR002347 Short-chain dehydrogenase/reductase SDR [PR00080] (130-149)
  IPR002347 Short-chain dehydrogenase/reductase SDR [PR00081] (53-64)
  IPR002347 Short-chain dehydrogenase/reductase SDR [PR00081] (130-149)
  IPR002347 Short-chain dehydrogenase/reductase SDR [PR00081] (154-171)
  IPR020904 Short-chain dehydrogenase/reductase, conserved site [PS00061] (117-145)
  IPR036291 NAD(P)-binding domain superfamily [SSF51735] (8-199)
  IPR052625 Chlorophyll b Reductase [PTHR24314] (6-244)

Organism: Aegilops tauschii subsp. strangulata (NCBI:txid200361)